Protein 5MZA (pdb70)

Radius of gyration: 30.44 Å; Cα contacts (8 Å, |Δi|>4): 1233; chains: 2; bounding box: 63×71×104 Å

CATH classification: 2.60.40.10 (+1 more: 2.60.40.10)

GO terms:
  GO:0050839 cell adhesion molecule binding (F, TAS)
  GO:0020002 host cell pl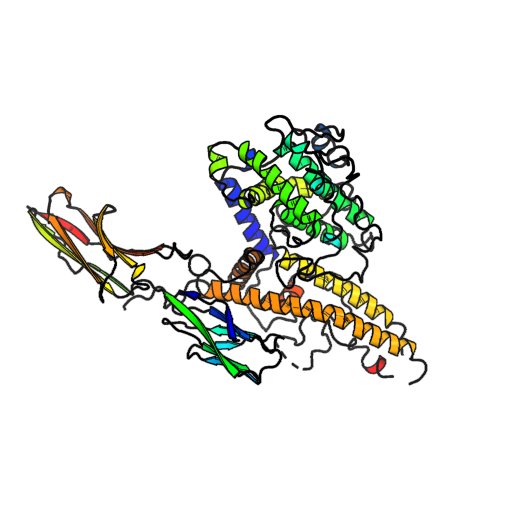asma membrane (C, TAS)
  GO:0020030 infected host cell surface knob (C, TAS)
  GO:0020013 symbiont-mediated perturbation of host erythrocyte aggregation (P, TAS)
  GO:0020033 antigenic variation (P, TAS)
  GO:0020035 adhesion of symbiont to microvasculature (P, TAS)
  GO:0098609 cell-cell adhesion (P, TAS)
  GO:0046789 host cell surface receptor binding (F, TAS)

Foldseek 3Di:
DFLAADDDDFDADALLNLLVVLLVVLVVVLVVLVCLVLLQAAQLLADFPLQDHSVCCPVPVLPDFQSLAQFDVVLVGLQPPFCPVLCQQPLQDAWDDDPLFFPDPLFTHRSLLVRASLSRLLRCPPDPRNSLVVTDQPHSSSSVLSSLLRSLLCSLVVLCVRHDDNVPLVRSLLSSLLNLLQSLCLLLVLHGRCNDPSSVSSQVSSLVSVVRSLVSGDPSSSVVFDDSSRNVVSSSSCSSHSVSSQVSSQRPPPRGHADPPPRHDSSNSRQSLLSSLQVLLQSVLSVLLVLVVQCVLLVDVPPLVSNLVSLQVSQVSLVVSVVSLVSSFVVLLVLLVQLLVCFQQAHPPRDDGDDDPSCVVVSVSSNVSQVSRPRHGGHPCVPPDDDVHLSNTSQSSNSRDHDNVSHDQQRRCDQHSHPVGDQNHNSDSGHNVCPVSNVD/DKDKPPQEDEEAAQAKDKMKIFDPDQAFPDWDKDDPFDWDWDDDPGNRMTIIMGGRRHAWDWIKIWTQGPVGIDIGTHTYHYWDAFPDWAWPDDDQEDEQFDWDKIKIWTADTPPQVQKKKFKDFAPHTQDIGRQDDGGGIDMDIDRHHPVLAQIKIKMKMWRPPPVVPDHTDMDIYDIRTHHYDD

Organism: Plasmodium falciparum (isolate 3D7) (NCBI:txid36329)

Nearest PDB structures (foldseek):
  5mza-assembly1_A  TM=1.002E+00  e=7.048E-72  Plasmodium falciparum 3D7
  8c44-assembly1_A  TM=9.443E-01  e=2.485E-22  Plasmodium falciparum HB3
  8c3y-assembly1_A  TM=8.587E-01  e=2.917E-20  Plasmodium falciparum HB3
  2xu0-assembly1_A  TM=6.303E-01  e=2.034E-14  Plasmodium falciparum Palo Alto/Uganda
  7y0j-assembly1_M  TM=7.894E-01  e=5.075E-09  Plasmodium falciparum

Solvent-accessible surface area: 28942 Å² total; per-residue (Å²): 166,22,34,6,10,140,124,80,84,98,188,74,6,45,2,65,95,0,0,71,58,44,13,125,113,24,80,90,67,0,78,141,48,43,0,87,106,31,0,108,2,51,3,17,96,5,81,21,99,45,57,11,157,26,76,24,14,148,96,91,43,70,115,2,34,52,98,5,1,1,1,87,79,78,3,103,45,1,19,55,54,37,7,118,137,104,52,5,9,75,18,24,22,78,8,77,32,45,157,126,7,6,58,3,70,62,6,29,0,0,8,4,0,41,38,2,0,3,5,3,2,28,54,1,38,29,69,78,40,67,16,0,17,114,23,60,132,41,75,4,16,32,0,0,0,0,0,0,3,1,0,0,13,37,0,0,38,25,0,31,153,36,11,115,69,157,138,44,115,118,0,17,10,39,7,0,32,9,0,0,0,0,1,0,10,1,0,26,26,56,18,10,22,53,93,48,43,21,8,77,106,0,42,83,16,2,27,52,0,0,73,80,4,43,63,73,12,66,196,99,13,80,62,92,9,123,38,124,123,12,81,57,1,2,102,3,0,4,16,2,0,7,48,39,0,6,125,1,0,32,3,66,29,141,70,92,10,83,19,92,17,118,154,8,0,10,20,4,27,11,18,6,23,1,5,8,11,13,5,0,0,5,22,0,0,29,3,0,21,102,1,30,88,100,1,150,82,8,139,172,139,59,160,20,57,67,2,102,121,9,10,83,63,0,29,135,57,0,90,94,4,15,142,19,8,40,24,13,23,72,37,5,43,17,1,8,2,30,0,58,0,9,0,48,0,5,0,80,14,37,10,82,28,99,32,59,123,58,0,101,62,4,8,54,2,0,14,17,0,27,36,77,1,31,16,164,129,26,37,15,120,28,0,74,96,115,114,137,55,2,0,44,49,1,9,0,2,0,46,52,47,16,70,24,66,44,10,64,108,0,48,6,2,20,96,70,112,60,84,193,24,29,76,51,8,0,0,39,59,40,0,63,71,20,45,122,18,11,159,55,102,20,63,27,58,13,73,134,9,23,0,0,19,13,0,4,0,12,0,20,0,29,8,90,18,115,136,22,169,84,17,4,3,117,22,142,20,72,97,155,79,36,147,28,100,29,94,52,91,60,0,11,13,0,36,80,0,50,127,84,19,79,1,58,0,74,2,58,6,120,132,22,144,23,86,13,91,0,108,2,43,6,1,43,4,7,42,51,24,69,18,45,127,58,92,48,138,10,50,57,49,92,102,4,39,6,121,0,60,0,34,9,2,23,27,63,102,53,0,36,3,2,2,9,66,32,138,122,83,55,75,110,71,86,5,121,43,119,57,1,94,2,60,22,90,14,106,1,120,188,115,11,91,24,25,68,2,9,0,55,0,32,0,43,7,139,110,94,47,10,82,47,13,112,50,94,9,71,95,23,90,0,43,17,106,106

InterPro domains:
  IPR001138 Zn(2)Cys(6) fungal-type DNA-binding domain [cd00067] (1545-1570)
  IPR004258 Duffy-binding-like domain [PF03011] (574-716)
  IPR004258 Duffy-binding-like domain [PF03011] (2402-2547)
  IPR008602 Duffy-antigen binding domain [PF05424] (121-304)
  IPR008602 Duffy-antigen binding domain [PF05424] (833-1001)
  IPR008602 Duffy-antigen binding domain [PF05424] (1354-1523)
  IPR008602 Duffy-antigen binding domain [PF05424] (1930-2125)
  IPR029210 Plasmodium falciparum erythrocyte membrane protein-1, N-terminal segment [PF15447] (20-55)
  IPR029211 Plasmodium falciparum erythrocyte membrane protein 1, acidic terminal segment [PF15445] (2700-3119)
  IPR041480 Cysteine-rich interdomain region 1 gamma [PF18562] (2337-2385)
  IPR042202 Duffy-antigen binding superfamily [G3DSA:1.20.1310.20] (92-278)
  IPR042202 Duffy-antigen binding superfamily [G3DSA:1.20.1310.20] (797-988)
  IPR042202 Duffy-antigen binding s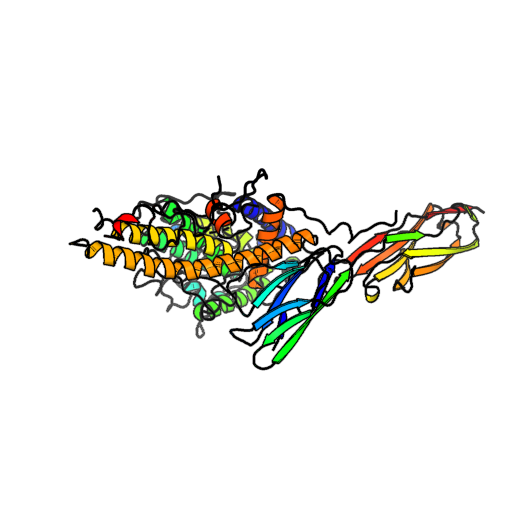uperfamily [G3DSA:1.20.1310.20] (1312-1511)
  IPR042202 Duffy-antigen binding superfamily [G3DSA:1.20.1310.20] (1874-2112)
  IPR044932 Plasmodium falciparum erythrocyte membrane protein 1, acidic terminal segment superfamily [G3DSA:1.10.1900.40] (2839-2894)
  IPR044932 Plasmodium falciparum erythrocyte membrane protein 1, acidic terminal segment superfamily [G3DSA:1.10.1900.40] (2946-3018)
  IPR049158 PfEMP1, CIDRalpha1 domain [PF21807] (506-562)
  IPR054595 Duffy-binding-like domain, C-terminal subdomain [PF22672] (308-463)
  IPR054595 Duffy-binding-like domain, C-terminal subdomain [PF22672] (2145-2290)

Sequence (626 aa):
SNPCAKPHGKKLATVKQIAQYYKRKAYIQLNERGSRSALKGDASQGQYDRGGKADDFKTKLCEINEKHSNARSNSLNPCNGKDNNKVRFNVGTPWQSGEKIATATDVYLPPRRQHFCTSNLEYLINGGHQAILNVKNGKINHSFLGDVLLAAKYQAQHTMKDYKSKNDKEGICRAIRYSFADIGDIIKGTDLWDKDGGEIKTQNHLVTIFDKIKAQLPKDIKGKYTGTKHLELRKDWWEANRDQVWKAMQCGNDNPCSGESDHTPLHDYIPQRLRWMTEWAEWYCKEQSRLYDKLKVCEESGECATCKEACEEYNKEIKKWEQQWDAISYKYLMLYAKARITAINGGPGYYNTEVQEEDKPVVDFLYNLYLQNGGKKGPPPDTHRVKATPYSTAAGYIHQEAHIGDCQKQTQFCKNKNGEADPTYAFRDKPHDHDTACKCQTSVSPSKVILPRGGSVLVTCSTSCDQPKLLGIETPLPKKELLLPGNNRKVYELSNVQEDSQPMCYSNCPDGQSTAKTFLTVYWTPERVELAPLPSWQPVGKNLTLRCQVEGGAPRANLTVVLLRGEKELKREPAVGEPAEVTTTVLVRRDHHGANFSCRTELDLRPQGLELFENTSAPYQLQTFG

B-factor: mean 47.66, std 21.26, range [14.19, 157.81]

Structure (mmCIF, N/CA/C/O backbone):
data_5MZA
#
_entry.id   5MZA
#
_cell.length_a   68.639
_cell.length_b   109.830
_cell.length_c   112.830
_cell.angle_alpha   90.00
_cell.angle_beta   90.00
_cell.angle_gamma   90.00
#
_symmetry.space_group_name_H-M   'P 21 21 21'
#
loop_
_entity.id
_entity.type
_entity.pdbx_description
1 polymer 'Erythrocyte membrane protein 1 (PfEMP1)'
2 polymer 'Intercellular adhesion molecule 1'
3 branched 2-acetamido-2-deoxy-beta-D-glucopyranose-(1-4)-2-acetamido-2-deoxy-beta-D-glucopyranose
4 non-polymer TRIPHOSPHATE
5 non-polymer 2-acetamido-2-deoxy-beta-D-glucopyranose
6 non-polymer 'INOSITOL HEXAKISPHOSPHATE'
7 water water
#
loop_
_atom_site.group_PDB
_atom_site.id
_atom_site.type_symbol
_atom_site.label_atom_id
_atom_site.label_alt_id
_atom_site.label_comp_id
_atom_site.label_asym_id
_atom_site.label_entity_id
_atom_site.label_seq_id
_atom_site.pdbx_PDB_ins_code
_atom_site.Cartn_x
_atom_site.Cartn_y
_atom_site.Cartn_z
_atom_site.occupancy
_atom_site.B_iso_or_equiv
_atom_site.auth_seq_id
_atom_site.auth_comp_id
_atom_site.auth_asym_id
_atom_site.auth_atom_id
_atom_site.pdbx_PDB_model_num
ATOM 1 N N . SER A 1 1 ? 14.374 -18.842 54.910 1.00 61.75 727 SER A N 1
ATOM 2 C CA . SER A 1 1 ? 14.083 -19.274 53.544 1.00 60.60 727 SER A CA 1
ATOM 3 C C . SER A 1 1 ? 12.706 -19.949 53.422 1.00 62.82 727 SER A C 1
ATOM 4 O O . SER A 1 1 ? 12.115 -20.325 54.441 1.00 62.97 727 SER A O 1
ATOM 7 N N . ASN A 1 2 ? 12.197 -20.094 52.171 1.00 57.03 728 ASN A N 1
ATOM 8 C CA . ASN A 1 2 ? 10.897 -20.708 51.873 1.00 55.16 728 ASN A CA 1
ATOM 9 C C . ASN A 1 2 ? 10.889 -22.215 52.185 1.00 58.01 728 ASN A C 1
ATOM 10 O O . ASN A 1 2 ? 11.641 -22.975 51.564 1.00 58.49 728 ASN A O 1
ATOM 15 N N . PRO A 1 3 ? 10.023 -22.670 53.123 1.00 52.86 729 PRO A N 1
ATOM 16 C CA . PRO A 1 3 ? 9.998 -24.104 53.461 1.00 53.32 729 PRO A CA 1
ATOM 17 C C . PRO A 1 3 ? 9.221 -24.996 52.492 1.00 55.93 729 PRO A C 1
ATOM 18 O O . PRO A 1 3 ? 9.067 -26.182 52.776 1.00 56.81 729 PRO A O 1
ATOM 22 N N . CYS A 1 4 ? 8.715 -24.432 51.375 1.00 50.23 730 CYS A N 1
ATOM 23 C CA . CYS A 1 4 ? 7.913 -25.148 50.378 1.00 49.03 730 CYS A CA 1
ATOM 24 C C . CYS A 1 4 ? 8.434 -24.998 48.954 1.00 54.41 730 CYS A C 1
ATOM 25 O O . CYS A 1 4 ? 7.750 -25.366 47.993 1.00 53.51 730 CYS A O 1
ATOM 28 N N . ALA A 1 5 ? 9.655 -24.475 48.828 1.00 52.71 731 ALA A N 1
ATOM 29 C CA . ALA A 1 5 ? 10.336 -24.278 47.560 1.00 52.93 731 ALA A CA 1
ATOM 30 C C . ALA A 1 5 ? 11.594 -25.134 47.537 1.00 60.44 731 ALA A C 1
ATOM 31 O O . ALA A 1 5 ? 12.298 -25.228 48.549 1.00 61.18 731 ALA A O 1
ATOM 33 N N . LYS A 1 6 ? 11.872 -25.756 46.377 1.00 58.73 732 LYS A N 1
ATOM 34 C CA . LYS A 1 6 ? 13.056 -26.587 46.153 1.00 60.73 732 LYS A CA 1
ATOM 35 C C . LYS A 1 6 ? 14.316 -25.703 46.200 1.00 66.90 732 LYS A C 1
ATOM 36 O O . LYS A 1 6 ? 14.213 -24.524 45.844 1.00 64.78 732 LYS A O 1
ATOM 42 N N . PRO A 1 7 ? 15.491 -26.217 46.665 1.00 67.58 733 PRO A N 1
ATOM 43 C CA . PRO A 1 7 ? 16.698 -25.365 46.728 1.00 68.69 733 PRO A CA 1
ATOM 44 C C . PRO A 1 7 ? 16.927 -24.547 45.459 1.00 73.86 733 PRO A C 1
ATOM 45 O O . PRO A 1 7 ? 16.923 -25.099 44.356 1.00 73.70 733 PRO A O 1
ATOM 49 N N . HIS A 1 8 ? 17.028 -23.217 45.618 1.00 70.84 734 HIS A N 1
ATOM 50 C CA . HIS A 1 8 ? 17.204 -22.290 44.502 1.00 70.46 734 HIS A CA 1
ATOM 51 C C . HIS A 1 8 ? 18.136 -21.125 44.848 1.00 75.52 734 HIS A C 1
ATOM 52 O O . HIS A 1 8 ? 18.183 -20.679 45.999 1.00 75.34 734 HIS A O 1
ATOM 59 N N . GLY A 1 9 ? 18.836 -20.635 43.829 1.00 72.57 735 GLY A N 1
ATOM 60 C CA . GLY A 1 9 ? 19.734 -19.491 43.923 1.00 72.74 735 GLY A CA 1
ATOM 61 C C . GLY A 1 9 ? 19.313 -18.363 43.001 1.00 74.94 735 GLY A C 1
ATOM 62 O O . GLY A 1 9 ? 20.122 -17.495 42.660 1.00 75.13 735 GLY A O 1
ATOM 63 N N . LYS A 1 10 ? 18.032 -18.380 42.593 1.00 69.33 736 LYS A N 1
ATOM 64 C CA . LYS A 1 10 ? 17.428 -17.394 41.700 1.00 67.46 736 LYS A CA 1
ATOM 65 C C . LYS A 1 10 ? 17.149 -16.085 42.432 1.00 68.83 736 LYS A C 1
ATOM 66 O O . LYS A 1 10 ? 16.833 -16.094 43.627 1.00 68.25 736 LYS A O 1
ATOM 72 N N . LYS A 1 11 ? 17.267 -14.959 41.706 1.00 63.27 737 LYS A N 1
ATOM 73 C CA . LYS A 1 11 ? 16.994 -13.629 42.239 1.00 61.41 737 LYS A CA 1
ATOM 74 C C . LYS A 1 11 ? 15.473 -13.489 42.332 1.00 60.94 737 LYS A C 1
ATOM 75 O O . LYS A 1 11 ? 14.783 -13.480 41.305 1.00 60.04 737 LYS A O 1
ATOM 81 N N . LEU A 1 12 ? 14.957 -13.480 43.577 1.00 53.90 738 LEU A N 1
ATOM 82 C CA . LEU A 1 12 ? 13.531 -13.425 43.891 1.00 50.69 738 LEU A CA 1
ATOM 83 C C . LEU A 1 12 ? 12.867 -12.117 43.474 1.00 49.80 738 LEU A C 1
ATOM 84 O O . LEU A 1 12 ? 13.452 -11.041 43.614 1.00 49.55 738 LEU A O 1
ATOM 89 N N . ALA A 1 13 ? 11.640 -12.235 42.942 1.00 42.43 739 ALA A N 1
ATOM 90 C CA . ALA A 1 13 ? 10.765 -11.138 42.541 1.00 39.78 739 ALA A CA 1
ATOM 91 C C . ALA A 1 13 ? 9.449 -11.379 43.283 1.00 40.38 739 ALA A C 1
ATOM 92 O O . ALA A 1 13 ? 8.812 -12.415 43.077 1.00 39.78 739 ALA A O 1
ATOM 94 N N . THR A 1 14 ? 9.090 -10.469 44.208 1.00 34.26 740 THR A N 1
ATOM 95 C CA . THR A 1 14 ? 7.883 -10.600 45.030 1.00 32.15 740 THR A CA 1
ATOM 96 C C . THR A 1 14 ? 6.618 -10.189 44.250 1.00 32.24 740 THR A C 1
ATOM 97 O O . THR A 1 14 ? 6.724 -9.539 43.212 1.00 31.31 740 THR A O 1
ATOM 101 N N . VAL A 1 15 ? 5.428 -10.604 44.736 1.00 26.68 741 VAL A N 1
ATOM 102 C CA . VAL A 1 15 ? 4.120 -10.300 44.129 1.00 24.56 741 VAL A CA 1
ATOM 103 C C . VAL A 1 15 ? 3.894 -8.783 44.072 1.00 26.64 741 VAL A C 1
ATOM 104 O O . VAL A 1 15 ? 3.394 -8.280 43.070 1.00 25.56 741 VAL A O 1
ATOM 108 N N . LYS A 1 16 ? 4.353 -8.061 45.108 1.00 23.39 742 LYS A N 1
ATOM 109 C CA . LYS A 1 16 ? 4.285 -6.602 45.202 1.00 23.27 742 LYS A CA 1
ATOM 110 C C . LYS A 1 16 ? 5.099 -5.934 44.080 1.00 28.20 742 LYS A C 1
ATOM 111 O O . LYS A 1 16 ? 4.677 -4.902 43.547 1.00 27.81 742 LYS A O 1
ATOM 117 N N . GLN A 1 17 ? 6.242 -6.553 43.698 1.00 25.11 743 GLN A N 1
ATOM 118 C CA . GLN A 1 17 ? 7.111 -6.095 42.611 1.00 24.94 743 GLN A CA 1
ATOM 119 C C . GLN A 1 17 ? 6.403 -6.246 41.269 1.00 29.05 743 GLN A C 1
ATOM 120 O O . GLN A 1 17 ? 6.596 -5.419 40.378 1.00 29.64 743 GLN A O 1
ATOM 126 N N . ILE A 1 18 ? 5.561 -7.286 41.134 1.00 24.76 744 ILE A N 1
ATOM 127 C CA . ILE A 1 18 ? 4.766 -7.531 39.925 1.00 23.58 744 ILE A CA 1
ATOM 128 C C . ILE A 1 18 ? 3.583 -6.549 39.927 1.00 27.00 744 ILE A C 1
ATOM 129 O O . ILE A 1 18 ? 3.278 -5.966 38.888 1.00 27.04 744 ILE A O 1
ATOM 134 N N . ALA A 1 19 ? 2.971 -6.314 41.110 1.00 22.75 745 ALA A N 1
ATOM 135 C CA . ALA A 1 19 ? 1.867 -5.364 41.291 1.00 22.02 745 ALA A CA 1
ATOM 136 C C . ALA A 1 19 ? 2.312 -3.939 40.919 1.00 27.77 745 ALA A C 1
ATOM 137 O O . ALA A 1 19 ? 1.512 -3.175 40.376 1.00 27.99 745 ALA A O 1
ATOM 139 N N . GLN A 1 20 ? 3.598 -3.601 41.177 1.00 24.81 746 GLN A N 1
ATOM 140 C CA . GLN A 1 20 ? 4.179 -2.313 40.809 1.00 24.81 746 GLN A CA 1
ATOM 141 C C . GLN A 1 20 ? 4.365 -2.252 39.285 1.00 29.77 746 GLN A C 1
ATOM 142 O O . GLN A 1 20 ? 4.111 -1.209 38.681 1.00 29.93 746 GLN A O 1
ATOM 148 N N . TYR A 1 21 ? 4.766 -3.379 38.666 1.00 26.57 747 TYR A N 1
ATOM 149 C CA . TYR A 1 21 ? 4.903 -3.495 37.211 1.00 26.70 747 TYR A CA 1
ATOM 150 C C . TYR A 1 21 ? 3.520 -3.216 36.579 1.00 29.24 747 TYR A C 1
ATOM 151 O O . TYR A 1 21 ? 3.428 -2.426 35.635 1.00 29.00 747 TYR A O 1
ATOM 160 N N . TYR A 1 22 ? 2.447 -3.786 37.174 1.00 23.93 748 TYR A N 1
ATOM 161 C CA . TYR A 1 22 ? 1.077 -3.551 36.725 1.00 22.49 748 TYR A CA 1
ATOM 162 C C . TYR A 1 22 ? 0.588 -2.136 37.063 1.00 26.27 748 TYR A C 1
ATOM 163 O O . TYR A 1 22 ? -0.230 -1.601 36.317 1.00 25.98 748 TYR A O 1
ATOM 172 N N . LYS A 1 23 ? 1.121 -1.514 38.143 1.00 22.73 749 LYS A N 1
ATOM 173 C CA . LYS A 1 23 ? 0.789 -0.137 38.536 1.00 22.81 749 LYS A CA 1
ATOM 174 C C . LYS A 1 23 ? 1.336 0.834 37.492 1.00 29.09 749 LYS A C 1
ATOM 175 O O . LYS A 1 23 ? 0.642 1.774 37.107 1.00 28.63 749 LYS A O 1
ATOM 181 N N . ARG A 1 24 ? 2.576 0.586 37.034 1.00 28.04 750 ARG A N 1
ATOM 182 C CA . ARG A 1 24 ? 3.266 1.365 36.014 1.00 29.67 750 ARG A CA 1
ATOM 183 C C . ARG A 1 24 ? 2.517 1.249 34.684 1.00 35.63 750 ARG A C 1
ATOM 184 O O . ARG A 1 24 ? 2.240 2.268 34.060 1.00 36.45 750 ARG A O 1
ATOM 192 N N . LYS A 1 25 ? 2.117 0.021 34.298 1.00 32.42 751 LYS A N 1
ATOM 193 C CA . LYS A 1 25 ? 1.368 -0.236 33.066 1.00 32.25 751 LYS A CA 1
ATOM 194 C C . LYS A 1 25 ? -0.022 0.413 33.063 1.00 36.38 751 LYS A C 1
ATOM 195 O O . LYS A 1 25 ? -0.503 0.800 31.994 1.00 37.02 751 LYS A O 1
ATOM 201 N N . ALA A 1 26 ? -0.653 0.544 34.252 1.00 31.83 752 ALA A N 1
ATOM 202 C CA . ALA A 1 26 ? -1.977 1.149 34.413 1.00 31.14 752 ALA A CA 1
ATOM 203 C C . ALA A 1 26 ? -1.955 2.656 34.175 1.00 36.63 752 ALA A C 1
ATOM 204 O O . ALA A 1 26 ? -2.848 3.157 33.488 1.00 35.95 752 ALA A O 1
ATOM 206 N N . TYR A 1 27 ? -0.943 3.380 34.717 1.00 35.24 753 TYR A N 1
ATOM 207 C CA . TYR A 1 27 ? -0.870 4.829 34.514 1.00 36.59 753 TYR A CA 1
ATOM 208 C C . TYR A 1 27 ? -0.307 5.186 33.137 1.00 40.96 753 TYR A C 1
ATOM 209 O O . TYR A 1 27 ? -0.639 6.253 32.627 1.00 41.42 753 TYR A O 1
ATOM 218 N N . ILE A 1 28 ? 0.499 4.290 32.517 1.00 37.08 754 ILE A N 1
ATOM 219 C CA . ILE A 1 28 ? 1.024 4.489 31.159 1.00 37.23 754 ILE A CA 1
ATOM 220 C C . ILE A 1 28 ? -0.165 4.481 30.184 1.00 40.90 754 ILE A C 1
ATOM 221 O O . ILE A 1 28 ? -0.267 5.373 29.346 1.00 41.24 754 ILE A O 1
ATOM 226 N N . GLN A 1 29 ? -1.088 3.513 30.359 1.00 36.99 755 GLN A N 1
ATOM 227 C CA . GLN A 1 29 ? -2.309 3.342 29.566 1.00 36.93 755 GLN A CA 1
ATOM 228 C C . GLN A 1 29 ? -3.251 4.558 29.663 1.00 41.34 755 GLN A C 1
ATOM 229 O O . GLN A 1 29 ? -3.688 5.066 28.629 1.00 41.85 755 GLN A O 1
ATOM 235 N N . LEU A 1 30 ? -3.551 5.016 30.896 1.00 37.43 756 LEU A N 1
ATOM 236 C CA . LEU A 1 30 ? -4.435 6.153 31.172 1.00 37.37 756 LEU A CA 1
ATOM 237 C C . LEU A 1 30 ? -3.903 7.470 30.591 1.00 42.69 756 LEU A C 1
ATOM 238 O O . LEU A 1 30 ? -4.679 8.260 30.044 1.00 42.77 756 LEU A O 1
ATOM 243 N N . ASN A 1 31 ? -2.586 7.697 30.705 1.00 40.03 757 ASN A N 1
ATOM 244 C CA . ASN A 1 31 ? -1.936 8.900 30.187 1.00 40.92 757 ASN A CA 1
ATOM 245 C C . ASN A 1 31 ? -1.858 8.888 28.661 1.00 45.28 757 ASN A C 1
ATOM 246 O O . ASN A 1 31 ? -2.010 9.938 28.034 1.00 45.73 757 ASN A O 1
ATOM 251 N N . GLU A 1 32 ? -1.657 7.701 28.065 1.00 41.79 758 GLU A N 1
ATOM 252 C CA . GLU A 1 32 ? -1.593 7.545 26.616 1.00 42.39 758 GLU A CA 1
ATOM 253 C C . GLU A 1 32 ? -2.952 7.708 25.948 1.00 45.87 758 GLU A C 1
ATOM 254 O O . GLU A 1 32 ? -3.016 8.157 24.803 1.00 47.40 758 GLU A O 1
ATOM 260 N N . ARG A 1 33 ? -4.032 7.371 26.664 1.00 40.07 759 ARG A N 1
ATOM 261 C CA . ARG A 1 33 ? -5.394 7.530 26.165 1.00 39.45 759 ARG A CA 1
ATOM 262 C C . ARG A 1 33 ? -5.905 8.955 26.411 1.00 43.90 759 ARG A C 1
ATOM 263 O O . ARG A 1 33 ? -6.869 9.371 25.767 1.00 44.80 759 ARG A O 1
ATOM 271 N N . GLY A 1 34 ? -5.236 9.685 27.316 1.00 39.37 760 GLY A N 1
ATOM 272 C CA . GLY A 1 34 ? -5.542 11.066 27.687 1.00 39.10 760 GLY A CA 1
ATOM 273 C C . GLY A 1 34 ? -6.929 11.269 28.260 1.00 40.92 760 GLY A C 1
ATOM 274 O O . GLY A 1 34 ? -7.520 12.345 28.104 1.00 41.28 760 GLY A O 1
ATOM 275 N N . SER A 1 35 ? -7.448 10.231 28.942 1.00 34.66 761 SER A N 1
ATOM 276 C CA . SER A 1 35 ? -8.790 10.219 29.521 1.00 33.26 761 SER A CA 1
ATOM 277 C C . SER A 1 35 ? -8.864 10.599 31.019 1.00 34.08 761 SER A C 1
ATOM 278 O O . SER A 1 35 ? -9.974 10.772 31.522 1.00 33.00 761 SER A O 1
ATOM 281 N N . ARG A 1 36 ? -7.707 10.765 31.709 1.00 29.29 762 ARG A N 1
ATOM 282 C CA . ARG A 1 36 ? -7.637 11.104 33.140 1.00 28.71 762 ARG A CA 1
ATOM 283 C C . ARG A 1 36 ? -8.513 12.301 33.544 1.00 34.18 762 ARG A C 1
ATOM 284 O O . ARG A 1 36 ? -9.315 12.161 34.462 1.00 33.40 762 ARG A O 1
ATOM 292 N N . SER A 1 37 ? -8.378 13.457 32.860 1.00 32.40 763 SER A N 1
ATOM 293 C CA . SER A 1 37 ? -9.159 14.661 33.160 1.00 33.17 763 SER A CA 1
ATOM 294 C C . SER A 1 37 ? -10.669 14.433 33.028 1.00 37.60 763 SER A C 1
ATOM 295 O O . SER A 1 37 ? -11.447 14.972 33.818 1.00 38.55 763 SER A O 1
ATOM 298 N N . ALA A 1 38 ? -11.068 13.611 32.047 1.00 33.14 764 ALA A N 1
ATOM 299 C CA . ALA A 1 38 ? -12.454 13.264 31.759 1.00 32.32 764 ALA A CA 1
ATOM 300 C C . ALA A 1 38 ? -13.001 12.170 32.679 1.00 34.58 764 ALA A C 1
ATOM 301 O O . ALA A 1 38 ? -14.209 12.128 32.901 1.00 34.63 764 ALA A O 1
ATOM 303 N N . LEU A 1 39 ? -12.130 11.281 33.198 1.00 29.71 765 LEU A N 1
ATOM 304 C CA . LEU A 1 39 ? -12.537 10.161 34.060 1.00 27.94 765 LEU A CA 1
ATOM 305 C C . LEU A 1 39 ? -12.434 10.453 35.554 1.00 30.71 765 LEU A C 1
ATOM 306 O O . LEU A 1 39 ? -13.218 9.895 36.327 1.00 29.59 765 LEU A O 1
ATOM 311 N N . LYS A 1 40 ? -11.489 11.329 35.962 1.00 26.89 766 LYS A N 1
ATOM 312 C CA . LYS A 1 40 ? -11.326 11.725 37.355 1.00 26.22 766 LYS A CA 1
ATOM 313 C C . LYS A 1 40 ? -12.508 12.609 37.746 1.00 31.69 766 LYS A C 1
ATOM 314 O O . LYS A 1 40 ? -12.683 13.704 37.204 1.00 32.31 766 LYS A O 1
ATOM 320 N N . GLY A 1 41 ? -13.323 12.093 38.655 1.00 28.22 767 GLY A N 1
ATOM 321 C CA . GLY A 1 41 ? -14.488 12.800 39.159 1.00 28.78 767 GLY A CA 1
ATOM 322 C C . GLY A 1 41 ? -14.168 13.663 40.359 1.00 33.60 767 GLY A C 1
ATOM 323 O O . GLY A 1 41 ? -13.120 13.512 40.996 1.00 32.65 767 GLY A O 1
ATOM 324 N N . ASP A 1 42 ? -15.083 14.582 40.662 1.00 31.54 768 ASP A N 1
ATOM 325 C CA . ASP A 1 42 ? -15.026 15.488 41.798 1.00 32.01 768 ASP A CA 1
ATOM 326 C C . ASP A 1 42 ? -16.421 15.419 42.397 1.00 37.06 768 ASP A C 1
ATOM 327 O O . ASP A 1 42 ? -17.344 16.072 41.905 1.00 38.08 768 ASP A O 1
ATOM 332 N N . ALA A 1 43 ? -16.580 14.587 43.435 1.00 32.53 769 ALA A N 1
ATOM 333 C CA . ALA A 1 43 ? -17.858 14.357 44.107 1.00 32.29 769 ALA A CA 1
ATOM 334 C C . ALA A 1 43 ? -18.541 15.627 44.650 1.00 36.98 769 ALA A C 1
ATOM 335 O O . ALA A 1 43 ? -19.764 15.636 44.780 1.00 38.00 769 ALA A O 1
ATOM 337 N N . SER A 1 44 ? -17.781 16.714 44.892 1.00 32.88 770 SER A N 1
ATOM 338 C CA . SER A 1 44 ? -18.361 17.990 45.333 1.00 33.65 770 SER A CA 1
ATOM 339 C C . SER A 1 44 ? -19.174 18.652 44.201 1.00 38.64 770 SER A C 1
ATOM 340 O O . SER A 1 44 ? -19.996 19.527 44.472 1.00 39.33 770 SER A O 1
ATOM 343 N N . GLN A 1 45 ? -18.939 18.218 42.940 1.00 34.84 771 GLN A N 1
ATOM 344 C CA . GLN A 1 45 ? -19.608 18.701 41.728 1.00 35.03 771 GLN A CA 1
ATOM 345 C C . GLN A 1 45 ? -20.787 17.801 41.310 1.00 38.23 771 GLN A C 1
ATOM 346 O O . GLN A 1 45 ? -21.350 17.992 40.234 1.00 38.34 771 GLN A O 1
ATOM 352 N N . GLY A 1 46 ? -21.157 16.849 42.166 1.00 34.00 772 GLY A N 1
ATOM 353 C CA . GLY A 1 46 ? -22.267 15.933 41.915 1.00 33.14 772 GLY A CA 1
ATOM 354 C C . GLY A 1 46 ? -23.593 16.388 42.494 1.00 37.12 772 GLY A C 1
ATOM 355 O O . GLY A 1 46 ? -23.672 17.448 43.122 1.00 37.36 772 GLY A O 1
ATOM 356 N N . GLN A 1 47 ? -24.652 15.590 42.261 1.00 33.45 773 GLN A N 1
ATOM 357 C CA . GLN A 1 47 ? -26.025 15.805 42.749 1.00 33.96 773 GLN A CA 1
ATOM 358 C C . GLN A 1 47 ? -26.406 14.598 43.611 1.00 36.80 773 GLN A C 1
ATOM 359 O O . GLN A 1 47 ? -26.135 13.470 43.201 1.00 35.63 773 GLN A O 1
ATOM 365 N N . TYR A 1 48 ? -26.994 14.815 44.806 1.00 33.57 774 TYR A N 1
ATOM 366 C CA . TYR A 1 48 ? -27.324 13.705 45.707 1.00 32.57 774 TYR A CA 1
ATOM 367 C C . TYR A 1 48 ? -28.765 13.767 46.218 1.00 39.21 774 TYR A C 1
ATOM 368 O O . TYR A 1 48 ? -29.084 14.527 47.136 1.00 40.31 774 TYR A O 1
ATOM 377 N N . ASP A 1 49 ? -29.630 12.941 45.596 1.00 36.84 775 ASP A N 1
ATOM 378 C CA . ASP A 1 49 ? -31.070 12.808 45.849 1.00 38.12 775 ASP A CA 1
ATOM 379 C C . ASP A 1 49 ? -31.438 12.414 47.291 1.00 43.35 775 ASP A C 1
ATOM 380 O O . ASP A 1 49 ? -32.592 12.611 47.688 1.00 44.59 775 ASP A O 1
ATOM 385 N N . ARG A 1 50 ? -30.478 11.883 48.081 1.00 39.22 776 ARG A N 1
ATOM 386 C CA . ARG A 1 50 ? -30.769 11.476 49.459 1.00 39.40 776 ARG A CA 1
ATOM 387 C C . ARG A 1 50 ? -30.713 12.646 50.470 1.00 45.17 776 ARG A C 1
ATOM 388 O O . ARG A 1 50 ? -31.107 12.463 51.627 1.00 45.29 776 ARG A O 1
ATOM 396 N N . GLY A 1 51 ? -30.303 13.835 50.015 1.00 42.65 777 GLY A N 1
ATOM 397 C CA . GLY A 1 51 ? -30.310 15.040 50.843 1.00 43.84 777 GLY A CA 1
ATOM 398 C C . GLY A 1 51 ? -28.987 15.675 51.224 1.00 47.25 777 GLY A C 1
ATOM 399 O O . GLY A 1 51 ? -28.956 16.860 51.575 1.00 47.74 777 GLY A O 1
ATOM 400 N N . GLY A 1 52 ? -27.915 14.886 51.191 1.00 42.37 778 GLY A N 1
ATOM 401 C CA . GLY A 1 52 ? -26.573 15.334 51.541 1.00 41.91 778 GLY A CA 1
ATOM 402 C C . GLY A 1 52 ? -26.055 16.447 50.654 1.00 46.70 778 GLY A C 1
ATOM 403 O O . GLY A 1 52 ? -26.285 16.431 49.438 1.00 45.86 778 GLY A O 1
ATOM 404 N N . LYS A 1 53 ? -25.375 17.437 51.273 1.00 44.15 779 LYS A N 1
ATOM 405 C CA . LYS A 1 53 ? -24.793 18.582 50.572 1.00 44.50 779 LYS A CA 1
ATOM 406 C C . LYS A 1 53 ? -23.558 18.134 49.814 1.00 47.41 779 LYS A C 1
ATOM 407 O O . LYS A 1 53 ? -22.657 17.541 50.409 1.00 46.21 779 LYS A O 1
ATOM 413 N N . ALA A 1 54 ? -23.541 18.381 48.492 1.00 44.07 780 ALA A N 1
ATOM 414 C CA . ALA A 1 54 ? -22.455 18.000 47.582 1.00 42.75 780 ALA A CA 1
ATOM 415 C C . ALA A 1 54 ? -21.079 18.470 48.057 1.00 46.24 780 ALA A C 1
ATOM 416 O O . ALA A 1 54 ? -20.148 17.666 48.090 1.00 44.91 780 ALA A O 1
ATOM 418 N N . ASP A 1 55 ? -20.979 19.749 48.484 1.00 43.53 781 ASP A N 1
ATOM 419 C CA . ASP A 1 55 ? -19.763 20.410 48.969 1.00 43.50 781 ASP A CA 1
ATOM 420 C C . ASP A 1 55 ? -19.018 19.646 50.077 1.00 45.21 781 ASP A C 1
ATOM 421 O O . ASP A 1 55 ? -17.793 19.759 50.162 1.00 44.78 781 ASP A O 1
ATOM 426 N N . ASP A 1 56 ? -19.743 18.853 50.897 1.00 40.19 782 ASP A N 1
ATOM 427 C CA . ASP A 1 56 ? -19.176 18.062 51.995 1.00 38.87 782 ASP A CA 1
ATOM 428 C C . ASP A 1 56 ? -18.004 17.189 51.565 1.00 40.93 782 ASP A C 1
ATOM 429 O O . ASP A 1 56 ? -17.059 17.054 52.329 1.00 40.16 782 ASP A O 1
ATOM 434 N N . PHE A 1 57 ? -18.037 16.652 50.325 1.00 36.59 783 PHE A N 1
ATOM 435 C CA . PHE A 1 57 ? -16.970 15.831 49.738 1.00 34.85 783 PHE A CA 1
ATOM 436 C C . PHE A 1 57 ? -15.641 16.586 49.587 1.00 39.67 783 PHE A C 1
ATOM 437 O O . PHE A 1 57 ? -14.589 15.949 49.523 1.00 38.67 783 PHE A O 1
ATOM 445 N N . LYS A 1 58 ? -15.691 17.933 49.533 1.00 38.03 784 LYS A N 1
ATOM 446 C CA . LYS A 1 58 ? -14.520 18.803 49.419 1.00 38.78 784 LYS A CA 1
ATOM 447 C C . LYS A 1 58 ? -14.107 19.333 50.802 1.00 44.69 784 LYS A C 1
ATOM 448 O O . LYS A 1 58 ? -12.960 19.163 51.207 1.00 44.09 784 LYS A O 1
ATOM 454 N N . THR A 1 59 ? -15.055 19.965 51.512 1.00 43.56 785 THR A N 1
ATOM 455 C CA . THR A 1 59 ? -14.876 20.603 52.816 1.00 45.26 785 THR A CA 1
ATOM 456 C C . THR A 1 59 ? -14.627 19.602 53.955 1.00 49.85 785 THR A C 1
ATOM 457 O O . THR A 1 59 ? -13.673 19.789 54.714 1.00 50.68 785 THR A O 1
ATOM 461 N N . LYS A 1 60 ? -15.489 18.575 54.094 1.00 45.38 786 LYS A N 1
ATOM 462 C CA . LYS A 1 60 ? -15.417 17.585 55.177 1.00 44.48 786 LYS A CA 1
ATOM 463 C C . LYS A 1 60 ? -15.750 16.178 54.682 1.00 46.03 786 LYS A C 1
ATOM 464 O O . LYS A 1 60 ? -16.823 15.645 54.975 1.00 45.75 786 LYS A O 1
ATOM 470 N N . LEU A 1 61 ? -14.836 15.593 53.889 1.00 40.97 787 LEU A N 1
ATOM 471 C CA . LEU A 1 61 ? -14.991 14.264 53.285 1.00 39.34 787 LEU A CA 1
ATOM 472 C C . LEU A 1 61 ? -15.294 13.151 54.299 1.00 41.56 787 LEU A C 1
ATOM 473 O O . LEU A 1 61 ? -16.095 12.270 54.005 1.00 40.69 787 LEU A O 1
ATOM 478 N N . CYS A 1 62 ? -14.671 13.198 55.482 1.00 37.39 788 CYS A N 1
ATOM 479 C CA . CYS A 1 62 ? -14.852 12.163 56.497 1.00 36.46 788 CYS A CA 1
ATOM 480 C C . CYS A 1 62 ? -16.163 12.278 57.271 1.00 41.08 788 CYS A C 1
ATOM 481 O O . CYS A 1 62 ? -16.466 11.396 58.078 1.00 41.11 788 CYS A O 1
ATOM 484 N N . GLU A 1 63 ? -16.950 13.338 56.999 1.00 37.57 789 GLU A N 1
ATOM 485 C CA . GLU A 1 63 ? -18.242 13.615 57.624 1.00 37.50 789 GLU A CA 1
ATOM 486 C C . GLU A 1 63 ? -19.441 13.159 56.780 1.00 39.13 789 GLU A C 1
ATOM 487 O O . GLU A 1 63 ? -20.577 13.240 57.256 1.00 39.88 789 GLU A O 1
ATOM 493 N N . ILE A 1 64 ? -19.196 12.688 55.534 1.00 32.91 790 ILE A N 1
ATOM 494 C CA . ILE A 1 64 ? -20.242 12.219 5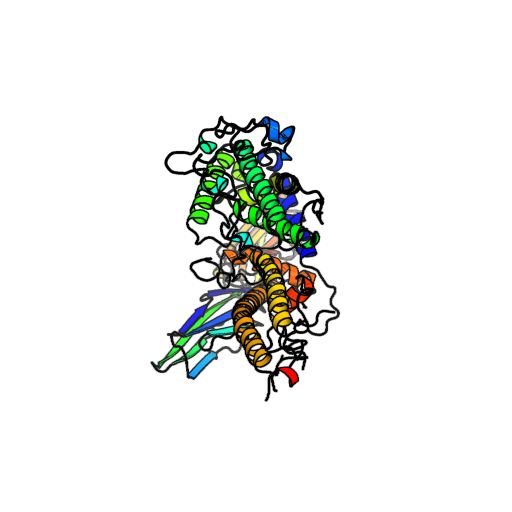4.612 1.00 31.23 790 ILE A CA 1
ATOM 495 C C . ILE A 1 64 ? -20.974 11.011 55.183 1.00 34.44 790 ILE A C 1
ATOM 496 O O . ILE A 1 64 ? -20.397 10.247 55.961 1.00 33.80 790 ILE A O 1
ATOM 501 N N . ASN A 1 65 ? -22.254 10.869 54.834 1.00 30.89 791 ASN A N 1
ATOM 502 C CA . ASN A 1 65 ? -23.085 9.782 55.335 1.00 30.49 791 ASN A CA 1
ATOM 503 C C . ASN A 1 65 ? -24.069 9.315 54.266 1.00 35.05 791 ASN A C 1
ATOM 504 O O . ASN A 1 65 ? -23.947 9.721 53.108 1.00 34.53 791 ASN A O 1
ATOM 509 N N . GLU A 1 66 ? -25.039 8.461 54.658 1.00 32.35 792 GLU A N 1
ATOM 510 C CA . GLU A 1 66 ? -26.089 7.885 53.810 1.00 32.08 792 GLU A CA 1
ATOM 511 C C . GLU A 1 66 ? -26.867 8.924 52.967 1.00 36.55 792 GLU A C 1
ATOM 512 O O . GLU A 1 66 ? -27.392 8.569 51.914 1.00 36.62 792 GLU A O 1
ATOM 518 N N . LYS A 1 67 ? -26.922 10.189 53.420 1.00 33.34 793 LYS A N 1
ATOM 519 C CA . LYS A 1 67 ? -27.599 11.278 52.713 1.00 34.08 793 LYS A CA 1
ATOM 520 C C . LYS A 1 67 ? -26.836 11.727 51.447 1.00 37.85 793 LYS A C 1
ATOM 521 O O . LYS A 1 67 ? -27.463 12.202 50.500 1.00 38.06 793 LYS A O 1
ATOM 527 N N . HIS A 1 68 ? -25.494 11.573 51.430 1.00 33.47 794 HIS A N 1
ATOM 528 C CA . HIS A 1 68 ? -24.620 11.928 50.300 1.00 32.49 794 HIS A CA 1
ATOM 529 C C . HIS A 1 68 ? -24.634 10.769 49.305 1.00 36.43 794 HIS A C 1
ATOM 530 O O . HIS A 1 68 ? -23.604 10.123 49.073 1.00 35.05 794 HIS A O 1
ATOM 537 N N . SER A 1 69 ? -25.822 10.494 48.733 1.00 33.70 795 SER A N 1
ATOM 538 C CA . SER A 1 69 ? -26.041 9.352 47.855 1.00 32.81 795 SER A CA 1
ATOM 539 C C . SER A 1 69 ? -27.230 9.543 46.898 1.00 37.20 795 SER A C 1
ATOM 540 O O . SER A 1 69 ? -28.064 10.429 47.098 1.00 37.12 795 SER A O 1
ATOM 543 N N . ASN A 1 70 ? -27.297 8.677 45.865 1.00 33.83 796 ASN A N 1
ATOM 544 C CA . ASN A 1 70 ? -28.370 8.593 44.868 1.00 34.02 796 ASN A CA 1
ATOM 545 C C . ASN A 1 70 ? -29.030 7.202 44.902 1.00 38.22 796 ASN A C 1
ATOM 546 O O . ASN A 1 70 ? -29.758 6.827 43.975 1.00 39.01 796 ASN A O 1
ATOM 551 N N . ALA A 1 71 ? -28.778 6.447 45.983 1.00 33.73 797 ALA A N 1
ATOM 552 C CA . ALA A 1 71 ? -29.350 5.124 46.197 1.00 33.30 797 ALA A CA 1
ATOM 553 C C . ALA A 1 71 ? -30.786 5.264 46.663 1.00 39.21 797 ALA A C 1
ATOM 554 O O . ALA A 1 71 ? -31.125 6.250 47.324 1.00 40.58 797 ALA A O 1
ATOM 556 N N . ARG A 1 72 ? -31.627 4.266 46.346 1.00 34.83 798 ARG A N 1
ATOM 557 C CA . ARG A 1 72 ? -33.024 4.235 46.765 1.00 35.05 798 ARG A CA 1
ATOM 558 C C . ARG A 1 72 ? -33.074 4.245 48.292 1.00 38.97 798 ARG A C 1
ATOM 559 O O . ARG A 1 72 ? -32.238 3.610 48.938 1.00 37.79 798 ARG A O 1
ATOM 567 N N . SER A 1 73 ? -34.020 5.010 48.859 1.00 36.63 799 SER A N 1
ATOM 568 C CA . SER A 1 73 ? -34.179 5.214 50.301 1.00 36.61 799 SER A CA 1
ATOM 569 C C . SER A 1 73 ? -34.295 3.931 51.131 1.00 39.82 799 SER A C 1
ATOM 570 O O . SER A 1 73 ? -33.900 3.960 52.300 1.00 39.92 799 SER A O 1
ATOM 573 N N . ASN A 1 74 ? -34.775 2.805 50.535 1.00 35.33 800 ASN A N 1
ATOM 574 C CA . ASN A 1 74 ? -34.865 1.517 51.242 1.00 34.58 800 ASN A CA 1
ATOM 575 C C . ASN A 1 74 ? -33.471 0.984 51.629 1.00 36.74 800 ASN A C 1
ATOM 576 O O . ASN A 1 74 ? -33.353 0.261 52.618 1.00 36.62 800 ASN A O 1
ATOM 581 N N . SER A 1 75 ? -32.419 1.387 50.877 1.00 31.77 801 SER A N 1
ATOM 582 C CA . SER A 1 75 ? -31.020 1.092 51.192 1.00 30.29 801 SER A CA 1
ATOM 583 C C . SER A 1 75 ? -30.637 2.198 52.174 1.00 33.85 801 SER A C 1
ATOM 584 O O . SER A 1 75 ? -30.188 3.274 51.761 1.00 33.11 801 SER A O 1
ATOM 587 N N . LEU A 1 76 ? -30.908 1.950 53.469 1.00 30.05 802 LEU A N 1
ATOM 588 C CA . LEU A 1 76 ? -30.717 2.899 54.570 1.00 29.72 802 LEU A CA 1
ATOM 589 C C . LEU A 1 76 ? -29.299 3.460 54.638 1.00 34.45 802 LEU A C 1
ATOM 590 O O . LEU A 1 76 ? -29.151 4.670 54.762 1.00 35.05 802 LEU A O 1
ATOM 595 N N . ASN A 1 77 ? -28.272 2.604 54.506 1.00 30.78 803 ASN A N 1
ATOM 596 C CA . ASN A 1 77 ? -26.856 2.994 54.487 1.00 30.37 803 ASN A CA 1
ATOM 597 C C . ASN A 1 77 ? -26.038 1.905 53.768 1.00 34.60 803 ASN A C 1
ATOM 598 O O . ASN A 1 77 ? -26.555 0.795 53.637 1.00 34.34 803 ASN A O 1
ATOM 603 N N . PRO A 1 78 ? -24.792 2.161 53.281 1.00 31.11 804 PRO A N 1
ATOM 604 C CA . PRO A 1 78 ? -24.049 1.098 52.570 1.00 30.07 804 PRO A CA 1
ATOM 605 C C . PRO A 1 78 ? -23.916 -0.244 53.295 1.00 34.87 804 PRO A C 1
ATOM 606 O O . PRO A 1 78 ? -23.868 -1.266 52.623 1.00 34.55 804 PRO A O 1
ATOM 610 N N . CYS A 1 79 ? -23.882 -0.252 54.640 1.00 32.07 805 CYS A N 1
ATOM 611 C CA . CYS A 1 79 ? -23.746 -1.484 55.427 1.00 32.12 805 CYS A CA 1
ATOM 612 C C . CYS A 1 79 ? -25.090 -2.118 55.834 1.00 37.33 805 CYS A C 1
ATOM 613 O O . CYS A 1 79 ? -25.087 -3.076 56.615 1.00 37.36 805 CYS A O 1
ATOM 616 N N . ASN A 1 80 ? -26.226 -1.603 55.314 1.00 34.61 806 ASN A N 1
ATOM 617 C CA . ASN A 1 80 ? -27.564 -2.086 55.677 1.00 35.58 806 ASN A CA 1
ATOM 618 C C . ASN A 1 80 ? -27.826 -3.542 55.312 1.00 40.11 806 ASN A C 1
ATOM 619 O O . ASN A 1 80 ? -27.752 -3.929 54.141 1.00 38.94 806 ASN A O 1
ATOM 624 N N . GLY A 1 81 ? -28.136 -4.325 56.345 1.00 38.05 807 GLY A N 1
ATOM 625 C CA . GLY A 1 81 ? -28.415 -5.752 56.243 1.00 38.14 807 GLY A CA 1
ATOM 626 C C . GLY A 1 81 ? -27.186 -6.597 55.973 1.00 41.31 807 GLY A C 1
ATOM 627 O O . GLY A 1 81 ? -27.314 -7.750 55.554 1.00 41.09 807 GLY A O 1
ATOM 628 N N . LYS A 1 82 ? -25.985 -6.032 56.210 1.00 37.12 808 LYS A N 1
ATOM 629 C CA . LYS A 1 82 ? -24.719 -6.727 55.982 1.00 35.99 808 LYS A CA 1
ATOM 630 C C . LYS A 1 82 ? -24.131 -7.164 57.314 1.00 42.31 808 LYS A C 1
ATOM 631 O O . LYS A 1 82 ? -23.856 -6.314 58.164 1.00 42.55 808 LYS A O 1
ATOM 637 N N . ASP A 1 83 ? -23.976 -8.495 57.505 1.00 40.32 809 ASP A N 1
ATOM 638 C CA . ASP A 1 83 ? -23.403 -9.134 58.695 1.00 41.52 809 ASP A CA 1
ATOM 639 C C . ASP A 1 83 ? -24.119 -8.740 60.002 1.00 49.49 809 ASP A C 1
ATOM 640 O O . ASP A 1 83 ? -23.535 -8.080 60.871 1.00 49.05 809 ASP A O 1
ATOM 645 N N . ASN A 1 84 ? -25.400 -9.137 60.124 1.00 49.39 810 ASN A N 1
ATOM 646 C CA . ASN A 1 84 ? -26.232 -8.845 61.304 1.00 51.36 810 ASN A CA 1
ATOM 647 C C . ASN A 1 84 ? -25.754 -9.659 62.508 1.00 57.27 810 ASN A C 1
ATOM 648 O O . ASN A 1 84 ? -25.618 -9.109 63.603 1.00 57.75 810 ASN A O 1
ATOM 653 N N . ASN A 1 85 ? -25.460 -10.959 62.279 1.00 54.21 811 ASN A N 1
ATOM 654 C CA . ASN A 1 85 ? -24.970 -11.919 63.277 1.00 54.73 811 ASN A CA 1
ATOM 655 C C . ASN A 1 85 ? -23.500 -11.679 63.680 1.00 55.95 811 ASN A C 1
ATOM 656 O O . ASN A 1 85 ? -23.036 -12.261 64.665 1.00 56.16 811 ASN A O 1
ATOM 661 N N . LYS A 1 86 ? -22.785 -10.813 62.919 1.00 49.49 812 LYS A N 1
ATOM 662 C CA . LYS A 1 86 ? -21.382 -10.406 63.102 1.00 47.75 812 LYS A CA 1
ATOM 663 C C . LYS A 1 86 ? -20.412 -11.600 63.049 1.00 48.58 812 LYS A C 1
ATOM 664 O O . LYS A 1 86 ? -19.668 -11.843 64.002 1.00 48.66 812 LYS A O 1
ATOM 670 N N . VAL A 1 87 ? -20.418 -12.332 61.914 1.00 42.44 813 VAL A N 1
ATOM 671 C CA . VAL A 1 87 ? -19.572 -13.515 61.703 1.00 41.32 813 VAL A CA 1
ATOM 672 C C . VAL A 1 87 ? -18.286 -13.215 60.890 1.00 42.73 813 VAL A C 1
ATOM 673 O O . VAL A 1 87 ? -17.307 -13.928 61.074 1.00 42.57 813 VAL A O 1
ATOM 677 N N . ARG A 1 88 ? -18.292 -12.182 60.012 1.00 37.14 814 ARG A N 1
ATOM 678 C CA . ARG A 1 88 ? -17.180 -11.743 59.140 1.00 35.36 814 ARG A CA 1
ATOM 679 C C . ARG A 1 88 ? -15.770 -12.008 59.663 1.00 39.28 814 ARG A C 1
ATOM 680 O O . ARG A 1 88 ? -14.950 -12.603 58.955 1.00 38.24 814 ARG A O 1
ATOM 688 N N . PHE A 1 89 ? -15.476 -11.494 60.875 1.00 36.22 815 PHE A N 1
ATOM 689 C CA . PHE A 1 89 ? -14.157 -11.569 61.490 1.00 36.06 815 PHE A CA 1
ATOM 690 C C . PHE A 1 89 ? -14.064 -12.603 62.619 1.00 41.15 815 PHE A C 1
ATOM 691 O O . PHE A 1 89 ? -13.078 -12.613 63.362 1.00 41.42 815 PHE A O 1
ATOM 699 N N . ASN A 1 90 ? -15.064 -13.502 62.720 1.00 38.12 816 ASN A N 1
ATOM 700 C CA . ASN A 1 90 ? -15.047 -14.594 63.689 1.00 39.22 816 ASN A CA 1
ATOM 701 C C . ASN A 1 90 ? -14.061 -15.619 63.151 1.00 43.61 816 ASN A C 1
ATOM 702 O O . ASN A 1 90 ? -14.058 -15.892 61.949 1.00 42.37 816 ASN A O 1
ATOM 707 N N . VAL A 1 91 ? -13.185 -16.124 64.030 1.00 41.56 817 VAL A N 1
ATOM 708 C CA . VAL A 1 91 ? -12.068 -17.013 63.717 1.00 41.81 817 VAL A CA 1
ATOM 709 C C . VAL A 1 91 ? -12.448 -18.247 62.836 1.00 46.89 817 VAL A C 1
ATOM 710 O O . VAL A 1 91 ? -11.775 -18.475 61.818 1.00 46.97 817 VAL A O 1
ATOM 714 N N . GLY A 1 92 ? -13.505 -18.979 63.183 1.00 42.92 818 GLY A N 1
ATOM 715 C CA . GLY A 1 92 ? -13.863 -20.178 62.428 1.00 42.51 818 GLY A CA 1
ATOM 716 C C . GLY A 1 92 ? -14.882 -20.099 61.305 1.00 44.44 818 GLY A C 1
ATOM 717 O O . GLY A 1 92 ? -15.329 -21.151 60.839 1.00 44.38 818 GLY A O 1
ATOM 718 N N . THR A 1 93 ? -15.257 -18.880 60.846 1.00 39.35 819 THR A N 1
ATOM 719 C CA . THR A 1 93 ? -16.277 -18.678 59.797 1.00 38.10 819 THR A CA 1
ATOM 720 C C . THR A 1 93 ? -15.930 -19.415 58.490 1.00 41.23 819 THR A C 1
ATOM 721 O O . THR A 1 93 ? -14.873 -19.160 57.906 1.00 40.19 819 THR A O 1
ATOM 725 N N . PRO A 1 94 ? -16.800 -20.355 58.044 1.00 38.07 820 PRO A N 1
ATOM 726 C CA . PRO A 1 94 ? -16.498 -21.110 56.814 1.00 37.22 820 PRO A CA 1
ATOM 727 C C . PRO A 1 94 ? -16.579 -20.268 55.552 1.00 39.57 820 PRO A C 1
ATOM 728 O O . PRO A 1 94 ? -17.395 -19.345 55.464 1.00 38.73 820 PRO A O 1
ATOM 732 N N . TRP A 1 95 ? -15.719 -20.589 54.580 1.00 35.27 821 TRP A N 1
ATOM 733 C CA . TRP A 1 95 ? -15.673 -19.888 53.308 1.00 33.44 821 TRP A CA 1
ATOM 734 C C . TRP A 1 95 ? -16.519 -20.648 52.305 1.00 37.84 821 TRP A C 1
ATOM 735 O O . TRP A 1 95 ? -16.253 -21.819 52.033 1.00 37.78 821 TRP A O 1
ATOM 746 N N . GLN A 1 96 ? -17.576 -19.989 51.802 1.00 34.46 822 GLN A N 1
ATOM 747 C CA . GLN A 1 96 ? -18.500 -20.542 50.817 1.00 34.43 822 GLN A CA 1
ATOM 748 C C . GLN A 1 96 ? -17.829 -20.656 49.454 1.00 37.92 822 GLN A C 1
ATOM 749 O O . GLN A 1 96 ? -16.901 -19.899 49.165 1.00 37.64 822 GLN A O 1
ATOM 755 N N . SER A 1 97 ? -18.295 -21.609 48.622 1.00 34.39 823 SER A N 1
ATOM 756 C CA . SER A 1 97 ? -17.768 -21.874 47.279 1.00 33.52 823 SER A CA 1
ATOM 757 C C . SER A 1 97 ? -18.778 -22.616 46.384 1.00 39.12 823 SER A C 1
ATOM 758 O O . SER A 1 97 ? -19.901 -22.898 46.807 1.00 39.09 823 SER A O 1
ATOM 761 N N . GLY A 1 98 ? -18.351 -22.933 45.163 1.00 36.76 824 GLY A N 1
ATOM 762 C CA . GLY A 1 98 ? -19.146 -23.680 44.197 1.00 37.80 824 GLY A CA 1
ATOM 763 C C . GLY A 1 98 ? -19.788 -22.846 43.115 1.00 42.61 824 GLY A C 1
ATOM 764 O O . GLY A 1 98 ? -19.481 -21.657 42.971 1.00 41.04 824 GLY A O 1
ATOM 765 N N . GLU A 1 99 ? -20.696 -23.482 42.344 1.00 41.02 825 GLU A N 1
ATOM 766 C CA . GLU A 1 99 ? -21.432 -22.857 41.240 1.00 41.09 825 GLU A CA 1
ATOM 767 C C . GLU A 1 99 ? -22.386 -21.755 41.718 1.00 45.29 825 GLU A C 1
ATOM 768 O O . GLU A 1 99 ? -22.733 -20.871 40.938 1.00 44.95 825 GLU A O 1
ATOM 774 N N . LYS A 1 100 ? -22.797 -21.810 42.996 1.00 41.80 826 LYS A N 1
ATOM 775 C CA . LYS A 1 100 ? -23.690 -20.832 43.621 1.00 41.45 826 LYS A CA 1
ATOM 776 C C . LYS A 1 100 ? -22.970 -19.525 43.999 1.00 43.59 826 LYS A C 1
ATOM 777 O O . LYS A 1 100 ? -23.630 -18.530 44.322 1.00 43.69 826 LYS A O 1
ATOM 783 N N . ILE A 1 101 ? -21.620 -19.533 43.964 1.00 37.72 827 ILE A N 1
ATOM 784 C CA . ILE A 1 101 ? -20.782 -18.393 44.337 1.00 35.35 827 ILE A CA 1
ATOM 785 C C . ILE A 1 101 ? -20.117 -17.737 43.120 1.00 37.17 827 ILE A C 1
ATOM 786 O O . ILE A 1 101 ? -20.303 -16.538 42.908 1.00 36.44 827 ILE A O 1
ATOM 791 N N . ALA A 1 102 ? -19.348 -18.515 42.327 1.00 32.66 828 ALA A N 1
ATOM 792 C CA . ALA A 1 102 ? -18.603 -17.993 41.180 1.00 31.21 828 ALA A CA 1
ATOM 793 C C . ALA A 1 102 ? -18.646 -18.856 39.922 1.00 34.02 828 ALA A C 1
ATOM 794 O O . ALA A 1 102 ? -18.800 -20.072 40.004 1.00 33.99 828 ALA A O 1
ATOM 796 N N . THR A 1 103 ? -18.453 -18.208 38.755 1.00 29.95 829 THR A N 1
ATOM 797 C CA . THR A 1 103 ? -18.359 -18.836 37.433 1.00 29.83 829 THR A CA 1
ATOM 798 C C . THR A 1 103 ? -16.993 -19.519 37.369 1.00 32.82 829 THR A C 1
ATOM 799 O O . THR A 1 103 ? -16.884 -20.654 36.903 1.00 32.87 829 THR A O 1
ATOM 803 N N . ALA A 1 104 ? -15.958 -18.814 37.859 1.00 28.45 830 ALA A N 1
ATOM 804 C CA . ALA A 1 104 ? -14.594 -19.312 37.942 1.00 28.06 830 ALA A CA 1
ATOM 805 C C . ALA A 1 104 ? -14.557 -20.436 38.984 1.00 32.25 830 ALA A C 1
ATOM 806 O O . ALA A 1 104 ? -15.083 -20.290 40.095 1.00 31.98 830 ALA A O 1
ATOM 808 N N . THR A 1 105 ? -13.991 -21.576 38.592 1.00 28.90 831 THR A N 1
ATOM 809 C CA . THR A 1 105 ? -13.911 -22.767 39.433 1.00 29.12 831 THR A CA 1
ATOM 810 C C . THR A 1 105 ? -12.897 -22.620 40.563 1.00 33.34 831 THR A C 1
ATOM 811 O O . THR A 1 105 ? -11.945 -21.854 40.439 1.00 32.74 831 THR A O 1
ATOM 815 N N . ASP A 1 106 ? -13.128 -23.345 41.675 1.00 30.69 832 ASP A N 1
ATOM 816 C CA . ASP A 1 106 ? -12.285 -23.422 42.880 1.00 30.52 832 ASP A CA 1
ATOM 817 C C . ASP A 1 106 ? -12.029 -22.047 43.536 1.00 33.90 832 ASP A C 1
ATOM 818 O O . ASP A 1 106 ? -10.940 -21.774 44.054 1.00 33.33 832 ASP A O 1
ATOM 823 N N . VAL A 1 107 ? -13.073 -21.206 43.540 1.00 30.50 833 VAL A N 1
ATOM 824 C CA . VAL A 1 107 ? -13.067 -19.875 44.143 1.00 30.04 833 VAL A CA 1
ATOM 825 C C . VAL A 1 107 ? -13.718 -20.000 45.516 1.00 34.58 833 VAL A C 1
ATOM 826 O O . VAL A 1 107 ? -14.807 -20.564 45.626 1.00 35.33 833 VAL A O 1
ATOM 830 N N . TYR A 1 108 ? -13.039 -19.504 46.559 1.00 30.59 834 TYR A N 1
ATOM 831 C CA . TYR A 1 108 ? -13.541 -19.529 47.933 1.00 30.38 834 TYR A CA 1
ATOM 832 C C . TYR A 1 108 ? -13.788 -18.097 48.376 1.00 32.51 834 TYR A C 1
ATOM 833 O O . TYR A 1 108 ? -12.880 -17.265 48.319 1.00 31.26 834 TYR A O 1
ATOM 842 N N . LEU A 1 109 ? -15.044 -17.795 48.727 1.00 29.06 835 LEU A N 1
ATOM 843 C CA . LEU A 1 109 ? -15.491 -16.451 49.076 1.00 28.69 835 LEU A CA 1
ATOM 844 C C . LEU A 1 109 ? -15.142 -16.003 50.507 1.00 33.19 835 LEU A C 1
ATOM 845 O O . LEU A 1 109 ? -15.623 -16.600 51.478 1.00 33.90 835 LEU A O 1
ATOM 850 N N . PRO A 1 110 ? -14.356 -14.909 50.652 1.00 29.15 836 PRO A N 1
ATOM 851 C CA . PRO A 1 110 ? -14.043 -14.408 51.998 1.00 29.23 836 PRO A CA 1
ATOM 852 C C . PRO A 1 110 ? -15.292 -13.866 52.691 1.00 32.92 836 PRO A C 1
ATOM 853 O O . PRO A 1 110 ? -16.052 -13.132 52.055 1.00 32.26 836 PRO A O 1
ATOM 857 N N . PRO A 1 111 ? -15.544 -14.212 53.977 1.00 29.70 837 PRO A N 1
ATOM 858 C CA . PRO A 1 111 ? -16.734 -13.673 54.663 1.00 29.57 837 PRO A CA 1
ATOM 859 C C . PRO A 1 111 ? -16.739 -12.143 54.683 1.00 31.22 837 PRO A C 1
ATOM 860 O O . PRO A 1 111 ? -17.809 -11.545 54.585 1.00 31.37 837 PRO A O 1
ATOM 864 N N . ARG A 1 112 ? -15.536 -11.522 54.718 1.00 25.60 838 ARG A N 1
ATOM 865 C CA . ARG A 1 112 ? -15.329 -10.072 54.658 1.00 24.45 838 ARG A CA 1
ATOM 866 C C . ARG A 1 112 ? -15.919 -9.527 53.339 1.00 28.10 838 ARG A C 1
ATOM 867 O O . ARG A 1 112 ? -16.561 -8.474 53.347 1.00 28.34 838 ARG A O 1
ATOM 875 N N . ARG A 1 113 ? -15.733 -10.275 52.227 1.00 23.36 839 ARG A N 1
ATOM 876 C CA . ARG A 1 113 ? -16.277 -9.943 50.909 1.00 22.05 839 ARG A CA 1
ATOM 877 C C . ARG A 1 113 ? -17.787 -10.249 50.840 1.00 27.96 839 ARG A C 1
ATOM 878 O O . ARG A 1 113 ? -18.527 -9.485 50.218 1.00 27.79 839 ARG A O 1
ATOM 886 N N . GLN A 1 114 ? -18.238 -11.359 51.469 1.00 25.49 840 GLN A N 1
ATOM 887 C CA . GLN A 1 114 ? -19.648 -11.764 51.495 1.00 26.10 840 GLN A CA 1
ATOM 888 C C . GLN A 1 114 ? -20.538 -10.664 52.110 1.00 30.90 840 GLN A C 1
ATOM 889 O O . GLN A 1 114 ? -21.598 -10.358 51.563 1.00 30.96 840 GLN A O 1
ATOM 895 N N . HIS A 1 115 ? -20.086 -10.066 53.226 1.00 27.93 841 HIS A N 1
ATOM 896 C CA . HIS A 1 115 ? -20.799 -9.015 53.951 1.00 28.46 841 HIS A CA 1
ATOM 897 C C . HIS A 1 115 ? -20.060 -7.682 53.759 1.00 32.12 841 HIS A C 1
ATOM 898 O O . HIS A 1 115 ? -19.386 -7.178 54.663 1.00 31.99 841 HIS A O 1
ATOM 905 N N . PHE A 1 116 ? -20.173 -7.146 52.536 1.00 27.82 842 PHE A N 1
ATOM 906 C CA . PHE A 1 116 ? -19.518 -5.936 52.053 1.00 26.60 842 PHE A CA 1
ATOM 907 C C . PHE A 1 116 ? -20.500 -4.768 51.966 1.00 31.35 842 PHE A C 1
ATOM 908 O O . PHE A 1 116 ? -21.617 -4.950 51.501 1.00 31.95 842 PHE A O 1
ATOM 916 N N . CYS A 1 117 ? -20.070 -3.567 52.377 1.00 27.99 843 CYS A N 1
ATOM 917 C CA . CYS A 1 117 ? -20.882 -2.349 52.390 1.00 28.40 843 CYS A CA 1
ATOM 918 C C . CYS A 1 117 ? -21.018 -1.688 51.015 1.00 31.08 843 CYS A C 1
ATOM 919 O O . CYS A 1 117 ? -20.505 -0.586 50.796 1.00 30.72 843 CYS A O 1
ATOM 922 N N . THR A 1 118 ? -21.730 -2.353 50.096 1.00 26.94 844 THR A N 1
ATOM 923 C CA . THR A 1 118 ? -21.970 -1.844 48.742 1.00 26.24 844 THR A CA 1
ATOM 924 C C . THR A 1 118 ? -23.470 -1.721 48.436 1.00 30.50 844 THR A C 1
ATOM 925 O O . THR A 1 118 ? -23.844 -1.632 47.262 1.00 30.86 844 THR A O 1
ATOM 929 N N . SER A 1 119 ? -24.325 -1.694 49.490 1.00 27.05 845 SER A N 1
ATOM 930 C CA . SER A 1 119 ? -25.787 -1.610 49.373 1.00 27.64 845 SER A CA 1
ATOM 931 C C . SER A 1 119 ? -26.275 -0.415 48.548 1.00 32.33 845 SER A C 1
ATOM 932 O O . SER A 1 119 ? -27.223 -0.560 47.774 1.00 32.46 845 SER A O 1
ATOM 935 N N . ASN A 1 120 ? -25.614 0.745 48.688 1.00 28.97 846 ASN A N 1
ATOM 936 C CA . ASN A 1 120 ? -25.953 1.947 47.927 1.00 29.22 846 ASN A CA 1
ATOM 937 C C . ASN A 1 120 ? -25.778 1.712 46.426 1.00 32.74 846 ASN A C 1
ATOM 938 O O . ASN A 1 120 ? -26.668 2.057 45.650 1.00 33.36 846 ASN A O 1
ATOM 943 N N . LEU A 1 121 ? -24.676 1.038 46.039 1.00 27.58 847 LEU A N 1
ATOM 944 C CA . LEU A 1 121 ? -24.364 0.697 44.651 1.00 26.51 847 LEU A CA 1
ATOM 945 C C . LEU A 1 121 ? -25.385 -0.283 44.081 1.00 30.64 847 LEU A C 1
ATOM 946 O O . LEU A 1 121 ? -25.722 -0.192 42.899 1.00 30.76 847 LEU A O 1
ATOM 951 N N . GLU A 1 122 ? -25.896 -1.197 44.931 1.00 26.98 848 GLU A N 1
ATOM 952 C CA . GLU A 1 122 ? -26.908 -2.196 44.571 1.00 26.73 848 GLU A CA 1
ATOM 953 C C . GLU A 1 122 ? -28.262 -1.530 44.299 1.00 30.12 848 GLU A C 1
ATOM 954 O O . GLU A 1 122 ? -28.992 -1.973 43.414 1.00 29.27 848 GLU A O 1
ATOM 960 N N . TYR A 1 123 ? -28.593 -0.474 45.066 1.00 27.44 849 TYR A N 1
ATOM 961 C CA . TYR A 1 123 ? -29.875 0.208 44.959 1.00 28.17 849 TYR A CA 1
ATOM 962 C C . TYR A 1 123 ? -29.810 1.570 44.256 1.00 32.67 849 TYR A C 1
ATOM 963 O O . TYR A 1 123 ? -30.664 2.427 44.497 1.00 33.43 849 TYR A O 1
ATOM 972 N N . LEU A 1 124 ? -28.855 1.738 43.325 1.00 28.82 850 LEU A N 1
ATOM 973 C CA . LEU A 1 124 ? -28.764 2.959 42.522 1.00 29.22 850 LEU A CA 1
ATOM 974 C C . LEU A 1 124 ? -29.863 2.954 41.442 1.00 33.53 850 LEU A C 1
ATOM 975 O O . LEU A 1 124 ? -30.377 4.015 41.093 1.00 34.37 850 LEU A O 1
ATOM 980 N N . ILE A 1 125 ? -30.223 1.750 40.941 1.00 29.51 851 ILE A N 1
ATOM 981 C CA . ILE A 1 125 ? -31.289 1.493 39.960 1.00 30.02 851 ILE A CA 1
ATOM 982 C C . ILE A 1 125 ? -32.175 0.365 40.530 1.00 34.82 851 ILE A C 1
ATOM 983 O O . ILE A 1 125 ? -31.784 -0.800 40.498 1.00 33.43 851 ILE A O 1
ATOM 988 N N . ASN A 1 126 ? -33.348 0.723 41.089 1.00 33.35 852 ASN A N 1
ATOM 989 C CA . ASN A 1 126 ? -34.269 -0.231 41.711 1.00 33.88 852 ASN A CA 1
ATOM 990 C C . ASN A 1 126 ? -35.707 0.268 41.639 1.00 40.42 852 ASN A C 1
ATOM 991 O O . ASN A 1 126 ? -35.980 1.412 42.015 1.00 40.40 852 ASN A O 1
ATOM 996 N N . GLY A 1 127 ? -36.592 -0.606 41.145 1.00 38.43 853 GLY A N 1
ATOM 997 C CA . GLY A 1 127 ? -38.033 -0.415 40.989 1.00 39.61 853 GLY A CA 1
ATOM 998 C C . GLY A 1 127 ? -38.527 0.981 40.686 1.00 44.87 853 GLY A C 1
ATOM 999 O O . GLY A 1 127 ? -39.303 1.543 41.465 1.00 45.56 853 GLY A O 1
ATOM 1000 N N . GLY A 1 128 ? -38.075 1.526 39.559 1.00 41.65 854 GLY A N 1
ATOM 1001 C CA . GLY A 1 128 ? -38.452 2.863 39.113 1.00 42.52 854 GLY A CA 1
ATOM 1002 C C . GLY A 1 128 ? -37.433 3.934 39.439 1.00 45.84 854 GLY A C 1
ATOM 1003 O O . GLY A 1 128 ? -37.225 4.845 38.633 1.00 46.03 854 GLY A O 1
ATOM 1004 N N . HIS A 1 129 ? -36.796 3.840 40.630 1.00 41.14 855 HIS A N 1
ATOM 1005 C CA . HIS A 1 129 ? -35.786 4.799 41.080 1.00 40.23 855 HIS A CA 1
ATOM 1006 C C . HIS A 1 129 ? -34.483 4.609 40.314 1.00 43.26 855 HIS A C 1
ATOM 1007 O O . HIS A 1 129 ? -33.953 3.497 40.243 1.00 41.49 855 HIS A O 1
ATOM 1014 N N . GLN A 1 130 ? -33.982 5.712 39.738 1.00 40.34 856 GLN A N 1
ATOM 1015 C CA . GLN A 1 130 ? -32.747 5.778 38.952 1.00 39.13 856 GLN A CA 1
ATOM 1016 C C . GLN A 1 130 ? -32.223 7.221 38.938 1.00 43.09 856 GLN A C 1
ATOM 1017 O O . GLN A 1 130 ? -31.866 7.752 37.882 1.00 43.11 856 GLN A O 1
ATOM 1023 N N . ALA A 1 131 ? -32.183 7.843 40.137 1.00 39.46 857 ALA A N 1
ATOM 1024 C CA . ALA A 1 131 ? -31.737 9.214 40.394 1.00 39.52 857 ALA A CA 1
ATOM 1025 C C . ALA A 1 131 ? -30.392 9.543 39.749 1.00 44.19 857 ALA A C 1
ATOM 1026 O O . ALA A 1 131 ? -30.252 10.622 39.177 1.00 44.69 857 ALA A O 1
ATOM 1028 N N . ILE A 1 132 ? -29.425 8.599 39.806 1.00 40.63 858 ILE A N 1
ATOM 1029 C CA . ILE A 1 132 ? -28.087 8.725 39.215 1.00 40.14 858 ILE A CA 1
ATOM 1030 C C . ILE A 1 132 ? -28.151 8.970 37.686 1.00 46.46 858 ILE A C 1
ATOM 1031 O O . ILE A 1 132 ? -27.319 9.702 37.156 1.00 46.73 858 ILE A O 1
ATOM 1036 N N . LEU A 1 133 ? -29.159 8.398 37.000 1.00 44.21 859 LEU A N 1
ATOM 1037 C CA . LEU A 1 133 ? -29.343 8.542 35.555 1.00 44.82 859 LEU A CA 1
ATOM 1038 C C . LEU A 1 133 ? -30.090 9.824 35.175 1.00 50.81 859 LEU A C 1
ATOM 1039 O O . LEU A 1 133 ? -29.969 10.277 34.033 1.00 51.20 859 LEU A O 1
ATOM 1044 N N . ASN A 1 134 ? -30.852 10.408 36.128 1.00 47.94 860 ASN A N 1
ATOM 1045 C CA . ASN A 1 134 ? -31.646 11.626 35.927 1.00 49.10 860 ASN A CA 1
ATOM 1046 C C . ASN A 1 134 ? -30.929 12.938 36.342 1.00 54.31 860 ASN A C 1
ATOM 1047 O O . ASN A 1 134 ? -31.563 13.997 36.334 1.00 55.49 860 ASN A O 1
ATOM 1052 N N . VAL A 1 135 ? -29.625 12.878 36.689 1.00 50.69 861 VAL A N 1
ATOM 1053 C CA . VAL A 1 135 ? -28.851 14.070 37.084 1.00 51.38 861 VAL A CA 1
ATOM 1054 C C . VAL A 1 135 ? -28.538 14.955 35.868 1.00 57.19 861 VAL A C 1
ATOM 1055 O O . VAL A 1 135 ? -28.472 14.442 34.749 1.00 56.43 861 VAL A O 1
ATOM 1059 N N . LYS A 1 136 ? -28.337 16.278 36.095 1.00 56.06 862 LYS A N 1
ATOM 1060 C CA . LYS A 1 136 ? -28.011 17.272 35.059 1.00 57.35 862 LYS A CA 1
ATOM 1061 C C . LYS A 1 136 ? -26.761 16.868 34.272 1.00 61.72 862 LYS A C 1
ATOM 1062 O O . LYS A 1 136 ? -25.849 16.268 34.849 1.00 60.32 862 LYS A O 1
ATOM 1064 N N . ASN A 1 137 ? -26.739 17.160 32.952 1.00 59.61 863 ASN A N 1
ATOM 1065 C CA . ASN A 1 137 ? -25.631 16.810 32.053 1.00 59.03 863 ASN A CA 1
ATOM 1066 C C . ASN A 1 137 ? -24.273 17.277 32.587 1.00 61.20 863 ASN A C 1
ATOM 1067 O O . ASN A 1 137 ? -24.136 18.427 33.023 1.00 61.92 863 ASN A O 1
ATOM 1072 N N . GLY A 1 138 ? -23.315 16.350 32.592 1.00 54.51 864 GLY A N 1
ATOM 1073 C CA . GLY A 1 138 ? -21.956 16.576 33.068 1.00 52.75 864 GLY A CA 1
ATOM 1074 C C . GLY A 1 138 ? -21.761 16.358 34.556 1.00 53.72 864 GLY A C 1
ATOM 1075 O O . GLY A 1 138 ? -20.742 16.786 35.105 1.00 53.50 864 GLY A O 1
ATOM 1076 N N . LYS A 1 139 ? -22.722 15.682 35.224 1.00 47.77 865 LYS A N 1
ATOM 1077 C CA . LYS A 1 139 ? -22.651 15.420 36.666 1.00 45.87 865 LYS A CA 1
ATOM 1078 C C . LYS A 1 139 ? -22.764 13.931 37.042 1.00 46.39 865 LYS A C 1
ATOM 1079 O O . LYS A 1 139 ? -22.566 13.599 38.211 1.00 45.18 865 LYS A O 1
ATOM 1085 N N . ILE A 1 140 ? -23.040 13.039 36.061 1.00 41.32 866 ILE A N 1
ATOM 1086 C CA . ILE A 1 140 ? -23.165 11.590 36.291 1.00 39.41 866 ILE A CA 1
ATOM 1087 C C . ILE A 1 140 ? -21.866 11.002 36.866 1.00 40.32 866 ILE A C 1
ATOM 1088 O O . ILE A 1 140 ? -21.923 10.247 37.836 1.00 39.45 866 ILE A O 1
ATOM 1093 N N . ASN A 1 141 ? -20.713 11.381 36.297 1.00 35.03 867 ASN A N 1
ATOM 1094 C CA . ASN A 1 141 ? -19.407 10.913 36.742 1.00 33.10 867 ASN A CA 1
ATOM 1095 C C . ASN A 1 141 ? -19.117 11.380 38.174 1.00 36.64 867 ASN A C 1
ATOM 1096 O O . ASN A 1 141 ? -18.743 10.564 39.021 1.00 35.60 867 ASN A O 1
ATOM 1101 N N . HIS A 1 142 ? -19.333 12.684 38.442 1.00 33.42 868 HIS A N 1
ATOM 1102 C CA . HIS A 1 142 ? -19.117 13.316 39.742 1.00 33.01 868 HIS A CA 1
ATOM 1103 C C . HIS A 1 142 ? -20.013 12.712 40.820 1.00 36.40 868 HIS A C 1
ATOM 1104 O O . HIS A 1 142 ? -19.533 12.439 41.921 1.00 35.51 868 HIS A O 1
ATOM 1111 N N . SER A 1 143 ? -21.300 12.466 40.486 1.00 33.00 869 SER A N 1
ATOM 1112 C CA . SER A 1 143 ? -22.282 11.860 41.391 1.00 32.16 869 SER A CA 1
ATOM 1113 C C . SER A 1 143 ? -21.966 10.388 41.652 1.00 34.67 869 SER A C 1
ATOM 1114 O O . SER A 1 143 ? -22.202 9.905 42.762 1.00 35.12 869 SER A O 1
ATOM 1117 N N . PHE A 1 144 ? -21.435 9.676 40.639 1.00 29.28 870 PHE A N 1
ATOM 1118 C CA . PHE A 1 144 ? -21.072 8.268 40.773 1.00 27.80 870 PHE A CA 1
ATOM 1119 C C . PHE A 1 144 ? -19.910 8.079 41.749 1.00 30.83 870 PHE A C 1
ATOM 1120 O O . PHE A 1 144 ? -19.981 7.185 42.596 1.00 30.27 870 PHE A O 1
ATOM 1128 N N . LEU A 1 145 ? -18.873 8.946 41.669 1.00 26.53 871 LEU A N 1
ATOM 1129 C CA . LEU A 1 145 ? -17.724 8.897 42.578 1.00 25.30 871 LEU A CA 1
ATOM 1130 C C . LEU A 1 145 ? -18.168 9.091 44.035 1.00 28.47 871 LEU A C 1
ATOM 1131 O O . LEU A 1 145 ? -17.615 8.440 44.919 1.00 28.46 871 LEU A O 1
ATOM 1136 N N . GLY A 1 146 ? -19.179 9.931 44.254 1.00 24.22 872 GLY A N 1
ATOM 1137 C CA . GLY A 1 146 ? -19.761 10.180 45.569 1.00 24.35 872 GLY A CA 1
ATOM 1138 C C . GLY A 1 146 ? -20.223 8.915 46.270 1.00 27.34 872 GLY A C 1
ATOM 1139 O O . GLY A 1 146 ? -19.828 8.658 47.411 1.00 26.55 872 GLY A O 1
ATOM 1140 N N . ASP A 1 147 ? -21.018 8.086 45.560 1.00 23.29 873 ASP A N 1
ATOM 1141 C CA . ASP A 1 147 ? -21.517 6.805 46.060 1.00 22.59 873 ASP A CA 1
ATOM 1142 C C . ASP A 1 147 ? -20.403 5.769 46.254 1.00 25.18 873 ASP A C 1
ATOM 1143 O O . ASP A 1 147 ? -20.477 4.966 47.194 1.00 24.37 873 ASP A O 1
ATOM 1148 N N . VAL A 1 148 ? -19.364 5.812 45.385 1.00 20.44 874 VAL A N 1
ATOM 1149 C CA . VAL A 1 148 ? -18.184 4.943 45.455 1.00 19.21 874 VAL A CA 1
ATOM 1150 C C . VAL A 1 148 ? -17.354 5.303 46.700 1.00 24.30 874 VAL A C 1
ATOM 1151 O O . VAL A 1 148 ? -16.907 4.398 47.405 1.00 24.04 874 VAL A O 1
ATOM 1155 N N . LEU A 1 149 ? -17.186 6.616 46.985 1.00 22.00 875 LEU A N 1
ATOM 1156 C CA . LEU A 1 149 ? -16.455 7.103 48.160 1.00 22.68 875 LEU A CA 1
ATOM 1157 C C . LEU A 1 149 ? -17.222 6.763 49.447 1.00 28.55 875 LEU A C 1
ATOM 1158 O O . LEU A 1 149 ? -16.609 6.409 50.458 1.00 28.46 875 LEU A O 1
ATOM 1163 N N . LEU A 1 150 ? -18.563 6.860 49.394 1.00 25.98 876 LEU A N 1
ATOM 1164 C CA . LEU A 1 150 ? -19.445 6.543 50.510 1.00 26.11 876 LEU A CA 1
ATOM 1165 C C . LEU A 1 150 ? -19.393 5.043 50.831 1.00 30.07 876 LEU A C 1
ATOM 1166 O O . LEU A 1 150 ? -19.277 4.678 52.002 1.00 30.30 876 LEU A O 1
ATOM 1171 N N . ALA A 1 151 ? -19.442 4.185 49.795 1.00 26.22 877 ALA A N 1
ATOM 1172 C CA . ALA A 1 151 ? -19.354 2.730 49.961 1.00 25.58 877 ALA A CA 1
ATOM 1173 C C . ALA A 1 151 ? -17.994 2.332 50.560 1.00 28.69 877 ALA A C 1
ATOM 1174 O O . ALA A 1 151 ? -17.941 1.454 51.420 1.00 28.80 877 ALA A O 1
ATOM 1176 N N . ALA A 1 152 ? -16.916 3.017 50.135 1.00 24.32 878 ALA A N 1
ATOM 1177 C CA . ALA A 1 152 ? -15.538 2.806 50.586 1.00 23.60 878 ALA A CA 1
ATOM 1178 C C . ALA A 1 152 ? -15.345 3.207 52.049 1.00 28.04 878 ALA A C 1
ATOM 1179 O O . ALA A 1 152 ? -14.789 2.422 52.819 1.00 27.88 878 ALA A O 1
ATOM 1181 N N . LYS A 1 153 ? -15.821 4.416 52.433 1.00 24.97 879 LYS A N 1
ATOM 1182 C CA . LYS A 1 153 ? -15.748 4.955 53.796 1.00 25.28 879 LYS A CA 1
ATOM 1183 C C . LYS A 1 153 ? -16.475 4.037 54.775 1.00 29.92 879 LYS A C 1
ATOM 1184 O O . LYS A 1 153 ? -15.894 3.643 55.786 1.00 30.29 879 LYS A O 1
ATOM 1190 N N . TYR A 1 154 ? -17.734 3.682 54.457 1.00 26.58 880 TYR A N 1
ATOM 1191 C CA . TYR A 1 154 ? -18.565 2.799 55.274 1.00 26.64 880 TYR A CA 1
ATOM 1192 C C . TYR A 1 154 ? -17.990 1.388 55.405 1.00 29.95 880 TYR A C 1
ATOM 1193 O O . TYR A 1 154 ? -18.102 0.801 56.477 1.00 30.02 880 TYR A O 1
ATOM 1202 N N . GLN A 1 155 ? -17.343 0.863 54.340 1.00 25.76 881 GLN A N 1
ATOM 1203 C CA . GLN A 1 155 ? -16.716 -0.464 54.357 1.00 25.11 881 GLN A CA 1
ATOM 1204 C C . GLN A 1 155 ? -15.527 -0.483 55.316 1.00 30.22 881 GLN A C 1
ATOM 1205 O O . GLN A 1 155 ? -15.400 -1.415 56.114 1.00 30.19 881 GLN A O 1
ATOM 1211 N N . ALA A 1 156 ? -14.681 0.557 55.249 1.00 27.16 882 ALA A N 1
ATOM 1212 C CA . ALA A 1 156 ? -13.517 0.709 56.116 1.00 27.30 882 ALA A CA 1
ATOM 1213 C C . ALA A 1 156 ? -13.938 0.924 57.573 1.00 33.05 882 ALA A C 1
ATOM 1214 O O . ALA A 1 156 ? -13.360 0.307 58.465 1.00 33.48 882 ALA A O 1
ATOM 1216 N N . GLN A 1 157 ? -14.959 1.764 57.811 1.00 30.19 883 GLN A N 1
ATOM 1217 C CA . GLN A 1 157 ? -15.436 2.055 59.163 1.00 30.96 883 GLN A CA 1
ATOM 1218 C C . GLN A 1 157 ? -16.137 0.863 59.810 1.00 35.97 883 GLN A C 1
ATOM 1219 O O . GLN A 1 157 ? -16.006 0.684 61.019 1.00 37.26 883 GLN A O 1
ATOM 1225 N N . HIS A 1 158 ? -16.823 0.021 59.006 1.00 31.35 884 HIS A N 1
ATOM 1226 C CA . HIS A 1 158 ? -17.482 -1.210 59.462 1.00 31.08 884 HIS A CA 1
ATOM 1227 C C . HIS A 1 158 ? -16.406 -2.196 59.932 1.00 35.51 884 HIS A C 1
ATOM 1228 O O . HIS A 1 158 ? -16.632 -2.929 60.894 1.00 36.38 884 HIS A O 1
ATOM 1235 N N . THR A 1 159 ? -15.230 -2.191 59.252 1.00 31.19 885 THR A N 1
ATOM 1236 C CA . THR A 1 159 ? -14.064 -3.028 59.546 1.00 30.91 885 THR A CA 1
ATOM 1237 C C . THR A 1 159 ? -13.448 -2.601 60.886 1.00 36.40 885 THR A C 1
ATOM 1238 O O . THR A 1 159 ? -13.197 -3.454 61.735 1.00 36.92 885 THR A O 1
ATOM 1242 N N . MET A 1 160 ? -13.229 -1.283 61.076 1.00 32.95 886 MET A N 1
ATOM 1243 C CA . MET A 1 160 ? -12.671 -0.701 62.302 1.00 33.41 886 MET A CA 1
ATOM 1244 C C . MET A 1 160 ? -13.568 -1.005 63.512 1.00 39.45 886 MET A C 1
ATOM 1245 O O . MET A 1 160 ? -13.060 -1.202 64.618 1.00 40.58 886 MET A O 1
ATOM 1250 N N . LYS A 1 161 ? -14.894 -1.051 63.295 1.00 36.21 887 LYS A N 1
ATOM 1251 C CA . LYS A 1 161 ? -15.885 -1.296 64.339 1.00 37.34 887 LYS A CA 1
ATOM 1252 C C . LYS A 1 161 ? -16.034 -2.755 64.758 1.00 43.83 887 LYS A C 1
ATOM 1253 O O . LYS A 1 161 ? -16.230 -3.013 65.948 1.00 44.75 887 LYS A O 1
ATOM 1259 N N . ASP A 1 162 ? -15.955 -3.704 63.803 1.00 40.84 888 ASP A N 1
ATOM 1260 C CA . ASP A 1 162 ? -16.192 -5.116 64.105 1.00 41.80 888 ASP A CA 1
ATOM 1261 C C . ASP A 1 162 ? -14.977 -6.064 64.004 1.00 48.46 888 ASP A C 1
ATOM 1262 O O . ASP A 1 162 ? -15.169 -7.271 64.178 1.00 48.30 888 ASP A O 1
ATOM 1267 N N . TYR A 1 163 ? -13.750 -5.550 63.769 1.00 47.17 889 TYR A N 1
ATOM 1268 C CA . TYR A 1 163 ? -12.561 -6.410 63.666 1.00 48.13 889 TYR A CA 1
ATOM 1269 C C . TYR A 1 163 ? -12.198 -7.120 64.977 1.00 57.37 889 TYR A C 1
ATOM 1270 O O . TYR A 1 163 ? -12.264 -6.507 66.050 1.00 57.71 889 TYR A O 1
ATOM 1279 N N . LYS A 1 164 ? -11.809 -8.419 64.874 1.00 57.17 890 LYS A N 1
ATOM 1280 C CA . LYS A 1 164 ? -11.407 -9.252 66.012 1.00 59.59 890 LYS A CA 1
ATOM 1281 C C . LYS A 1 164 ? -10.098 -8.714 66.584 1.00 66.12 890 LYS A C 1
ATOM 1282 O O . LYS A 1 164 ? -9.060 -8.771 65.920 1.00 64.96 890 LYS A O 1
ATOM 1288 N N . SER A 1 165 ? -10.179 -8.168 67.814 1.00 65.45 891 SER A N 1
ATOM 1289 C CA . SER A 1 165 ? -9.133 -7.480 68.578 1.00 66.59 891 SER A CA 1
ATOM 1290 C C . SER A 1 165 ? -8.790 -6.151 67.909 1.00 70.93 891 SER A C 1
ATOM 1291 O O . SER A 1 165 ? -8.175 -6.119 66.838 1.00 69.38 891 SER A O 1
ATOM 1294 N N . LYS A 1 166 ? -9.270 -5.053 68.523 1.00 69.04 892 LYS A N 1
ATOM 1295 C CA . LYS A 1 166 ? -9.084 -3.673 68.061 1.00 68.87 892 LYS A CA 1
ATOM 1296 C C . LYS A 1 166 ? -7.613 -3.236 68.150 1.00 72.94 892 LYS A C 1
ATOM 1297 O O . LYS A 1 166 ? -7.207 -2.321 67.430 1.00 72.26 892 LYS A O 1
ATOM 1303 N N . ASN A 1 167 ? -6.824 -3.891 69.034 1.00 69.75 893 ASN A N 1
ATOM 1304 C CA . ASN A 1 167 ? -5.400 -3.617 69.236 1.00 69.77 893 ASN A CA 1
ATOM 1305 C C . ASN A 1 167 ? -4.541 -4.076 68.046 1.00 71.51 893 ASN A C 1
ATOM 1306 O O . ASN A 1 167 ? -3.433 -3.557 67.867 1.00 71.23 893 ASN A O 1
ATOM 1311 N N . ASP A 1 168 ? -5.054 -5.035 67.230 1.00 65.99 894 ASP A N 1
ATOM 1312 C CA . ASP A 1 168 ? -4.379 -5.556 66.032 1.00 64.19 894 ASP A CA 1
ATOM 1313 C C . ASP A 1 168 ? -4.509 -4.534 64.887 1.00 65.14 894 ASP A C 1
ATOM 1314 O O . ASP A 1 168 ? -5.338 -4.694 63.984 1.00 63.65 894 ASP A O 1
ATOM 1319 N N . LYS A 1 169 ? -3.688 -3.462 64.965 1.00 60.43 895 LYS A N 1
ATOM 1320 C CA . LYS A 1 169 ? -3.627 -2.339 64.023 1.00 58.51 895 LYS A CA 1
ATOM 1321 C C . LYS A 1 169 ? -3.276 -2.799 62.613 1.00 58.60 895 LYS A C 1
ATOM 1322 O O . LYS A 1 169 ? -3.859 -2.298 61.645 1.00 57.50 895 LYS A O 1
ATOM 1328 N N . GLU A 1 170 ? -2.342 -3.765 62.500 1.00 52.62 896 GLU A N 1
ATOM 1329 C CA . GLU A 1 170 ? -1.916 -4.327 61.221 1.00 50.16 896 GLU A CA 1
ATOM 1330 C C . GLU A 1 170 ? -3.017 -5.176 60.574 1.00 49.47 896 GLU A C 1
ATOM 1331 O O . GLU A 1 170 ? -3.193 -5.114 59.356 1.00 47.71 896 GLU A O 1
ATOM 1337 N N . GLY A 1 171 ? -3.764 -5.911 61.405 1.00 43.97 897 GLY A N 1
ATOM 1338 C CA . GLY A 1 171 ? -4.877 -6.761 60.990 1.00 42.08 897 GLY A CA 1
ATOM 1339 C C . GLY A 1 171 ? -6.041 -5.997 60.387 1.00 43.08 897 GLY A C 1
ATOM 1340 O O . GLY A 1 171 ? -6.638 -6.460 59.412 1.00 41.59 897 GLY A O 1
ATOM 1341 N N . ILE A 1 172 ? -6.368 -4.817 60.962 1.00 39.07 898 ILE A N 1
ATOM 1342 C CA . ILE A 1 172 ? -7.440 -3.931 60.484 1.00 38.04 898 ILE A CA 1
ATOM 1343 C C . ILE A 1 172 ? -7.062 -3.405 59.088 1.00 41.70 898 ILE A C 1
ATOM 1344 O O . ILE A 1 172 ? -7.867 -3.478 58.156 1.00 41.33 898 ILE A O 1
ATOM 1349 N N . CYS A 1 173 ? -5.814 -2.928 58.951 1.00 37.86 899 CYS A N 1
ATOM 1350 C CA . CYS A 1 173 ? -5.238 -2.401 57.720 1.00 36.86 899 CYS A CA 1
ATOM 1351 C C . CYS A 1 173 ? -5.157 -3.441 56.609 1.00 38.29 899 CYS A C 1
ATOM 1352 O O . CYS A 1 173 ? -5.401 -3.114 55.445 1.00 36.60 899 CYS A O 1
ATOM 1355 N N . ARG A 1 174 ? -4.842 -4.697 56.979 1.00 34.08 900 ARG A N 1
ATOM 1356 C CA . ARG A 1 174 ? -4.769 -5.843 56.072 1.00 32.75 900 ARG A CA 1
ATOM 1357 C C . ARG A 1 174 ? -6.146 -6.031 55.424 1.00 36.10 900 ARG A C 1
ATOM 1358 O O . ARG A 1 174 ? -6.231 -6.119 54.197 1.00 35.76 900 ARG A O 1
ATOM 1366 N N . ALA A 1 175 ? -7.216 -6.005 56.254 1.00 31.96 901 ALA A N 1
ATOM 1367 C CA . ALA A 1 175 ? -8.616 -6.121 55.844 1.00 30.90 901 ALA A CA 1
ATOM 1368 C C . ALA A 1 175 ? -9.091 -4.888 55.068 1.00 33.25 901 ALA A C 1
ATOM 1369 O O . ALA A 1 175 ? -9.890 -5.047 54.144 1.00 32.36 901 ALA A O 1
ATOM 1371 N N . ILE A 1 176 ? -8.607 -3.668 55.428 1.00 29.13 902 ILE A N 1
ATOM 1372 C CA . ILE A 1 176 ? -8.962 -2.428 54.714 1.00 28.33 902 ILE A CA 1
ATOM 1373 C C . ILE A 1 176 ? -8.314 -2.426 53.318 1.00 30.55 902 ILE A C 1
ATOM 1374 O O . ILE A 1 176 ? -8.958 -2.004 52.354 1.00 30.28 902 ILE A O 1
ATOM 1379 N N . ARG A 1 177 ? -7.073 -2.954 53.203 1.00 25.97 903 ARG A N 1
ATOM 1380 C CA . ARG A 1 177 ? -6.375 -3.081 51.917 1.00 24.48 903 ARG A CA 1
ATOM 1381 C C . ARG A 1 177 ? -7.105 -4.072 51.021 1.00 26.30 903 ARG A C 1
ATOM 1382 O O . ARG A 1 177 ? -7.290 -3.784 49.839 1.00 25.79 903 ARG A O 1
ATOM 1390 N N . TYR A 1 178 ? -7.562 -5.215 51.594 1.00 21.52 904 TYR A N 1
ATOM 1391 C CA . TYR A 1 178 ? -8.317 -6.242 50.870 1.00 20.09 904 TYR A CA 1
ATOM 1392 C C . TYR A 1 178 ? -9.654 -5.681 50.402 1.00 23.67 904 TYR A C 1
ATOM 1393 O O . TYR A 1 178 ? -10.057 -5.945 49.271 1.00 23.22 904 TYR A O 1
ATOM 1402 N N . SER A 1 179 ? -10.321 -4.879 51.258 1.00 20.13 905 SER A N 1
ATOM 1403 C CA . SER A 1 179 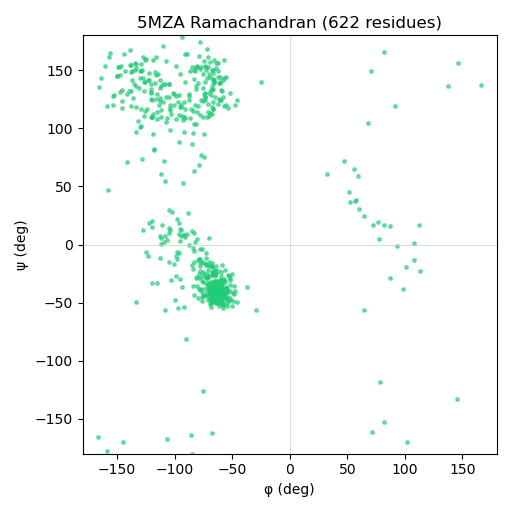? -11.595 -4.239 50.941 1.00 19.82 905 SER A CA 1
ATOM 1404 C C . SER A 1 179 ? -11.442 -3.236 49.800 1.00 23.84 905 SER A C 1
ATOM 1405 O O . SER A 1 179 ? -12.247 -3.267 48.869 1.00 23.28 905 SER A O 1
ATOM 1408 N N . PHE A 1 180 ? -10.380 -2.393 49.845 1.00 20.57 906 PHE A N 1
ATOM 1409 C CA . PHE A 1 180 ? -10.057 -1.406 48.807 1.00 20.49 906 PHE A CA 1
ATOM 1410 C C . PHE A 1 180 ? -9.950 -2.079 47.441 1.00 25.04 906 PHE A C 1
ATOM 1411 O O . PHE A 1 180 ? -10.614 -1.662 46.494 1.00 25.20 906 PHE A O 1
ATOM 1419 N N . ALA A 1 181 ? -9.132 -3.136 47.364 1.00 21.65 907 ALA A N 1
ATOM 1420 C CA . ALA A 1 181 ? -8.891 -3.924 46.165 1.00 21.18 907 ALA A CA 1
ATOM 1421 C C . ALA A 1 181 ? -10.191 -4.563 45.660 1.00 25.46 907 ALA A C 1
ATOM 1422 O O . ALA A 1 181 ? -10.470 -4.487 44.460 1.00 25.18 907 ALA A O 1
ATOM 1424 N N . ASP A 1 182 ? -11.014 -5.119 46.586 1.00 21.87 908 ASP A N 1
ATOM 1425 C CA . ASP A 1 182 ? -12.309 -5.733 46.287 1.00 21.54 908 ASP A CA 1
ATOM 1426 C C . ASP A 1 182 ? -13.292 -4.715 45.732 1.00 26.73 908 ASP A C 1
ATOM 1427 O O . ASP A 1 182 ? -14.099 -5.077 44.880 1.00 26.74 908 ASP A O 1
ATOM 1432 N N . ILE A 1 183 ? -13.226 -3.442 46.200 1.00 24.16 909 ILE A N 1
ATOM 1433 C CA . ILE A 1 183 ? -14.073 -2.354 45.698 1.00 24.32 909 ILE A CA 1
ATOM 1434 C C . ILE A 1 183 ? -13.679 -2.133 44.241 1.00 27.79 909 ILE A C 1
ATOM 1435 O O . ILE A 1 183 ? -14.555 -2.095 43.377 1.00 27.80 909 ILE A O 1
ATOM 1440 N N . GLY A 1 184 ? -12.366 -2.075 43.994 1.00 23.55 910 GLY A N 1
ATOM 1441 C CA . GLY A 1 184 ? -11.773 -1.910 42.673 1.00 22.96 910 GLY A CA 1
ATOM 1442 C C . GLY A 1 184 ? -12.251 -2.928 41.667 1.00 27.53 910 GLY A C 1
ATOM 1443 O O . GLY A 1 184 ? -12.674 -2.545 40.576 1.00 27.77 910 GLY A O 1
ATOM 1444 N N . ASP A 1 185 ? -12.232 -4.227 42.045 1.00 23.63 911 ASP A N 1
ATOM 1445 C CA . ASP A 1 185 ? -12.691 -5.318 41.189 1.00 22.91 911 ASP A CA 1
ATOM 1446 C C . ASP A 1 185 ? -14.181 -5.230 40.896 1.00 27.35 911 ASP A C 1
ATOM 1447 O O . ASP A 1 185 ? -14.584 -5.588 39.784 1.00 27.87 911 ASP A O 1
ATOM 1452 N N . ILE A 1 186 ? -14.992 -4.722 41.867 1.00 23.11 912 ILE A N 1
ATOM 1453 C CA . ILE A 1 186 ? -16.444 -4.523 41.704 1.00 22.77 912 ILE A CA 1
ATOM 1454 C C . ILE A 1 186 ? -16.661 -3.442 40.636 1.00 27.08 912 ILE A C 1
ATOM 1455 O O . ILE A 1 186 ? -17.409 -3.669 39.689 1.00 27.46 912 ILE A O 1
ATOM 1460 N N . ILE A 1 187 ? -15.963 -2.297 40.774 1.00 23.49 913 ILE A N 1
ATOM 1461 C CA . ILE A 1 187 ? -16.020 -1.157 39.856 1.00 23.20 913 ILE A CA 1
ATOM 1462 C C . ILE A 1 187 ? -15.494 -1.532 38.467 1.00 26.32 913 ILE A C 1
ATOM 1463 O O . ILE A 1 187 ? -16.122 -1.170 37.471 1.00 27.01 913 ILE A O 1
ATOM 1468 N N . LYS A 1 188 ? -14.368 -2.277 38.402 1.00 21.22 914 LYS A N 1
ATOM 1469 C CA . LYS A 1 188 ? -13.730 -2.717 37.151 1.00 20.06 914 LYS A CA 1
ATOM 1470 C C . LYS A 1 188 ? -14.498 -3.831 36.414 1.00 24.65 914 LYS A C 1
ATOM 1471 O O . LYS A 1 188 ? -14.258 -4.056 35.228 1.00 25.29 914 LYS A O 1
ATOM 1477 N N . GLY A 1 189 ? -15.412 -4.500 37.112 1.00 21.10 915 GLY A N 1
ATOM 1478 C CA . GLY A 1 189 ? -16.205 -5.599 36.570 1.00 20.84 915 GLY A CA 1
ATOM 1479 C C . GLY A 1 189 ? -15.491 -6.939 36.574 1.00 23.49 915 GLY A C 1
ATOM 1480 O O . GLY A 1 189 ? -15.916 -7.865 35.879 1.00 23.12 915 GLY A O 1
ATOM 1481 N N . THR A 1 190 ? -14.404 -7.055 37.365 1.00 19.14 916 THR A N 1
ATOM 1482 C CA . THR A 1 190 ? -13.578 -8.267 37.472 1.00 18.24 916 THR A CA 1
ATOM 1483 C C . THR A 1 190 ? -13.818 -9.054 38.778 1.00 22.17 916 THR A C 1
ATOM 1484 O O . THR A 1 190 ? -13.073 -9.990 39.072 1.00 21.09 916 THR A O 1
ATOM 1488 N N . ASP A 1 191 ? -14.857 -8.682 39.553 1.00 19.84 917 ASP A N 1
ATOM 1489 C CA . ASP A 1 191 ? -15.191 -9.362 40.805 1.00 19.93 917 ASP A CA 1
ATOM 1490 C C . ASP A 1 191 ? -15.684 -10.774 40.518 1.00 24.50 917 ASP A C 1
ATOM 1491 O O . ASP A 1 191 ? -16.500 -10.972 39.617 1.00 24.74 917 ASP A O 1
ATOM 1496 N N . LEU A 1 192 ? -15.160 -11.751 41.266 1.00 21.66 918 LEU A N 1
ATOM 1497 C CA . LEU A 1 192 ? -15.444 -13.172 41.081 1.00 22.47 918 LEU A CA 1
ATOM 1498 C C . LEU A 1 192 ? -16.807 -13.618 41.610 1.00 28.94 918 LEU A C 1
ATOM 1499 O O . LEU A 1 192 ? -17.395 -14.523 41.015 1.00 29.59 918 LEU A O 1
ATOM 1504 N N . TRP A 1 193 ? -17.325 -12.984 42.687 1.00 26.05 919 TRP A N 1
ATOM 1505 C CA . TRP A 1 193 ? -18.641 -13.299 43.262 1.00 26.57 919 TRP A CA 1
ATOM 1506 C C . TRP A 1 193 ? -19.746 -12.736 42.347 1.00 29.89 919 TRP A C 1
ATOM 1507 O O . TRP A 1 193 ? -20.352 -11.696 42.644 1.00 29.21 919 TRP A O 1
ATOM 1518 N N . ASP A 1 194 ? -19.971 -13.432 41.210 1.00 25.82 920 ASP A N 1
ATOM 1519 C CA . ASP A 1 194 ? -20.892 -13.041 40.143 1.00 25.49 920 ASP A CA 1
ATOM 1520 C C . ASP A 1 194 ? -22.165 -13.896 40.039 1.00 30.13 920 ASP A C 1
ATOM 1521 O O . ASP A 1 194 ? -22.935 -13.727 39.088 1.00 30.28 920 ASP A O 1
ATOM 1526 N N . LYS A 1 195 ? -22.391 -14.804 41.000 1.00 26.78 921 LYS A N 1
ATOM 1527 C CA . LYS A 1 195 ? -23.572 -15.673 40.982 1.00 26.88 921 LYS A CA 1
ATOM 1528 C C . LYS A 1 195 ? -24.666 -15.186 41.932 1.00 30.66 921 LYS A C 1
ATOM 1529 O O . LYS A 1 195 ? -25.824 -15.587 41.784 1.00 31.54 921 LYS A O 1
ATOM 1535 N N . ASP A 1 196 ? -24.308 -14.287 42.872 1.00 25.75 922 ASP A N 1
ATOM 1536 C CA . ASP A 1 196 ? -25.229 -13.671 43.825 1.00 25.54 922 ASP A CA 1
ATOM 1537 C C . ASP A 1 196 ? -26.082 -12.640 43.082 1.00 29.97 922 ASP A C 1
ATOM 1538 O O . ASP A 1 196 ? -25.531 -11.771 42.398 1.00 29.75 922 ASP A O 1
ATOM 1543 N N . GLY A 1 197 ? -27.404 -12.764 43.222 1.00 26.81 923 GLY A N 1
ATOM 1544 C CA . GLY A 1 197 ? -28.410 -11.910 42.591 1.00 26.77 923 GLY A CA 1
ATOM 1545 C C . GLY A 1 197 ? -28.200 -10.426 42.797 1.00 30.50 923 GLY A C 1
ATOM 1546 O O . GLY A 1 197 ? -28.245 -9.653 41.832 1.00 30.55 923 GLY A O 1
ATOM 1547 N N . GLY A 1 198 ? -27.949 -10.039 44.050 1.00 26.10 924 GLY A N 1
ATOM 1548 C CA . GLY A 1 198 ? -27.682 -8.657 44.432 1.00 25.03 924 GLY A CA 1
ATOM 1549 C C . GLY A 1 198 ? -26.443 -8.117 43.749 1.00 26.89 924 GLY A C 1
ATOM 1550 O O . GLY A 1 198 ? -26.433 -6.967 43.297 1.00 26.30 924 GLY A O 1
ATOM 1551 N N . GLU A 1 199 ? -25.401 -8.972 43.639 1.00 21.87 925 GLU A N 1
ATOM 1552 C CA . GLU A 1 199 ? -24.136 -8.653 42.970 1.00 20.08 925 GLU A CA 1
ATOM 1553 C C . GLU A 1 199 ? -24.317 -8.559 41.459 1.00 22.82 925 GLU A C 1
ATOM 1554 O O . GLU A 1 199 ? -23.665 -7.725 40.829 1.00 21.51 925 GLU A O 1
ATOM 1560 N N . ILE A 1 200 ? -25.232 -9.385 40.885 1.00 19.40 926 ILE A N 1
ATOM 1561 C CA . ILE A 1 200 ? -25.573 -9.375 39.458 1.00 19.14 926 ILE A CA 1
ATOM 1562 C C . ILE A 1 200 ? -26.211 -8.016 39.126 1.00 24.51 926 ILE A C 1
ATOM 1563 O O . ILE A 1 200 ? -25.778 -7.355 38.175 1.00 23.98 926 ILE A O 1
ATOM 1568 N N . LYS A 1 201 ? -27.203 -7.593 39.950 1.00 21.93 927 LYS A N 1
ATOM 1569 C CA . LYS A 1 201 ? -27.908 -6.313 39.836 1.00 22.43 927 LYS A CA 1
ATOM 1570 C C . LYS A 1 201 ? -26.925 -5.139 39.945 1.00 26.98 927 LYS A C 1
ATOM 1571 O O . LYS A 1 201 ? -26.984 -4.235 39.113 1.00 26.83 927 LYS A O 1
ATOM 1577 N N . THR A 1 202 ? -25.984 -5.187 40.925 1.00 23.61 928 THR A N 1
ATOM 1578 C CA . THR A 1 202 ? -24.940 -4.167 41.117 1.00 23.25 928 THR A CA 1
ATOM 1579 C C . THR A 1 202 ? -24.127 -3.977 39.817 1.00 26.98 928 THR A C 1
ATOM 1580 O O . THR A 1 202 ? -23.935 -2.844 39.378 1.00 26.62 928 THR A O 1
ATOM 1584 N N . GLN A 1 203 ? -23.707 -5.087 39.186 1.00 23.41 929 GLN A N 1
ATOM 1585 C CA . GLN A 1 203 ? -22.943 -5.064 37.935 1.00 22.83 929 GLN A CA 1
ATOM 1586 C C . GLN A 1 203 ? -23.767 -4.553 36.743 1.00 28.40 929 GLN A C 1
ATOM 1587 O O . GLN A 1 203 ? -23.235 -3.811 35.914 1.00 27.58 929 GLN A O 1
ATOM 1593 N N . ASN A 1 204 ? -25.066 -4.920 36.681 1.00 26.52 930 ASN A N 1
ATOM 1594 C CA . ASN A 1 204 ? -25.979 -4.474 35.627 1.00 27.48 930 ASN A CA 1
ATOM 1595 C C . ASN A 1 204 ? -26.127 -2.951 35.670 1.00 33.06 930 ASN A C 1
ATOM 1596 O O . ASN A 1 204 ? -26.124 -2.306 34.619 1.00 32.95 930 ASN A O 1
ATOM 1601 N N . HIS A 1 205 ? -26.197 -2.383 36.895 1.00 30.51 931 HIS A N 1
ATOM 1602 C CA . HIS A 1 205 ? -26.301 -0.944 37.139 1.00 31.01 931 HIS A CA 1
ATOM 1603 C C . HIS A 1 205 ? -25.019 -0.243 36.736 1.00 35.40 931 HIS A C 1
ATOM 1604 O O . HIS A 1 205 ? -25.084 0.806 36.105 1.00 36.28 931 HIS A O 1
ATOM 1611 N N . LEU A 1 206 ? -23.858 -0.837 37.072 1.00 31.49 932 LEU A N 1
ATOM 1612 C CA . LEU A 1 206 ? -22.538 -0.300 36.740 1.00 30.73 932 LEU A CA 1
ATOM 1613 C C . LEU A 1 206 ? -22.376 -0.125 35.233 1.00 33.87 932 LEU A C 1
ATOM 1614 O O . LEU A 1 206 ? -21.853 0.902 34.810 1.00 33.89 932 LEU A O 1
ATOM 1619 N N . VAL A 1 207 ? -22.888 -1.083 34.429 1.00 29.77 933 VAL A N 1
ATOM 1620 C CA . VAL A 1 207 ? -22.862 -1.023 32.960 1.00 29.67 933 VAL A CA 1
ATOM 1621 C C . VAL A 1 207 ? -23.755 0.137 32.472 1.00 34.41 933 VAL A C 1
ATOM 1622 O O . VAL A 1 207 ? -23.291 0.959 31.680 1.00 34.17 933 VAL A O 1
ATOM 1626 N N . THR A 1 208 ? -25.007 0.225 32.990 1.00 31.70 934 THR A N 1
ATOM 1627 C CA . THR A 1 208 ? -25.980 1.281 32.663 1.00 32.69 934 THR A CA 1
ATOM 1628 C C . THR A 1 208 ? -25.407 2.675 32.986 1.00 36.74 934 THR A C 1
ATOM 1629 O O . THR A 1 208 ? -25.535 3.592 32.168 1.00 37.58 934 THR A O 1
ATOM 1633 N N . ILE A 1 209 ? -24.772 2.818 34.168 1.00 31.65 935 ILE A N 1
ATOM 1634 C CA . ILE A 1 209 ? -24.144 4.061 34.622 1.00 31.15 935 ILE A CA 1
ATOM 1635 C C . ILE A 1 209 ? -22.949 4.395 33.710 1.00 35.34 935 ILE A C 1
ATOM 1636 O O . ILE A 1 209 ? -22.805 5.550 33.306 1.00 35.85 935 ILE A O 1
ATOM 1641 N N . PHE A 1 210 ? -22.154 3.379 33.314 1.00 31.27 936 PHE A N 1
ATOM 1642 C CA . PHE A 1 210 ? -21.010 3.604 32.427 1.00 30.93 936 PHE A CA 1
ATOM 1643 C C . PHE A 1 210 ? -21.425 3.827 30.961 1.00 36.50 936 PHE A C 1
ATOM 1644 O O . PHE A 1 210 ? -20.622 4.359 30.190 1.00 35.37 936 PHE A O 1
ATOM 1652 N N . ASP A 1 211 ? -22.690 3.490 30.595 1.00 35.16 937 ASP A N 1
ATOM 1653 C CA . ASP A 1 211 ? -23.227 3.757 29.256 1.00 36.53 937 ASP A CA 1
ATOM 1654 C C . ASP A 1 211 ? -23.334 5.281 29.115 1.00 42.68 937 ASP A C 1
ATOM 1655 O O . ASP A 1 211 ? -22.919 5.837 28.098 1.00 42.71 937 ASP A O 1
ATOM 1660 N N . LYS A 1 212 ? -23.837 5.948 30.177 1.00 40.74 938 LYS A N 1
ATOM 1661 C CA . LYS A 1 212 ? -24.002 7.398 30.261 1.00 41.88 938 LYS A CA 1
ATOM 1662 C C . LYS A 1 212 ? -22.669 8.140 30.413 1.00 45.94 938 LYS A C 1
ATOM 1663 O O . LYS A 1 212 ? -22.510 9.195 29.797 1.00 46.80 938 LYS A O 1
ATOM 1669 N N . ILE A 1 213 ? -21.724 7.606 31.234 1.00 41.11 939 ILE A N 1
ATOM 1670 C CA . ILE A 1 213 ? -20.395 8.207 31.450 1.00 40.44 939 ILE A CA 1
ATOM 1671 C C . ILE A 1 213 ? -19.642 8.275 30.112 1.00 44.24 939 ILE A C 1
ATOM 1672 O O . ILE A 1 213 ? -19.084 9.324 29.779 1.00 44.68 939 ILE A O 1
ATOM 1677 N N . LYS A 1 214 ? -19.676 7.169 29.339 1.00 40.12 940 LYS A N 1
ATOM 1678 C CA . LYS A 1 214 ? -19.052 7.036 28.019 1.00 40.21 940 LYS A CA 1
ATOM 1679 C C . LYS A 1 214 ? -19.686 8.003 27.023 1.00 46.70 940 LYS A C 1
ATOM 1680 O O . LYS A 1 214 ? -18.963 8.617 26.243 1.00 47.60 940 LYS A O 1
ATOM 1686 N N . ALA A 1 215 ? -21.027 8.149 27.065 1.00 44.10 941 ALA A N 1
ATOM 1687 C CA . ALA A 1 215 ? -21.795 9.040 26.185 1.00 45.43 941 ALA A CA 1
ATOM 1688 C C . ALA A 1 215 ? -21.428 10.516 26.379 1.00 51.18 941 ALA A C 1
ATOM 1689 O O . ALA A 1 215 ? -21.469 11.288 25.417 1.00 52.05 941 ALA A O 1
ATOM 1691 N N . GLN A 1 216 ? -21.057 10.893 27.619 1.00 48.03 942 GLN A N 1
ATOM 1692 C CA . GLN A 1 216 ? -20.671 12.251 28.008 1.00 48.81 942 GLN A CA 1
ATOM 1693 C C . GLN A 1 216 ? -19.159 12.509 27.889 1.00 52.99 942 GLN A C 1
ATOM 1694 O O . GLN A 1 216 ? -18.684 13.568 28.310 1.00 53.09 942 GLN A O 1
ATOM 1700 N N . LEU A 1 217 ? -18.409 11.555 27.299 1.00 49.35 943 LEU A N 1
ATOM 1701 C CA . LEU A 1 217 ? -16.966 11.707 27.081 1.00 49.47 943 LEU A CA 1
ATOM 1702 C C . LEU A 1 217 ? -16.715 12.473 25.770 1.00 56.22 943 LEU A C 1
ATOM 1703 O O . LEU A 1 217 ? -17.540 12.364 24.853 1.00 56.69 943 LEU A O 1
ATOM 1708 N N . PRO A 1 218 ? -15.576 13.201 25.617 1.00 53.89 944 PRO A N 1
ATOM 1709 C CA . PRO A 1 218 ? -15.310 13.876 24.332 1.00 55.09 944 PRO A CA 1
ATOM 1710 C C . PRO A 1 218 ? -15.126 12.874 23.187 1.00 58.85 944 PRO A C 1
ATOM 1711 O O . PRO A 1 218 ? -14.724 11.731 23.426 1.00 57.14 944 PRO A O 1
ATOM 1715 N N . LYS A 1 219 ? -15.453 13.306 21.953 1.00 56.77 945 LYS A N 1
ATOM 1716 C CA . LYS A 1 219 ? -15.393 12.542 20.699 1.00 56.87 945 LYS A CA 1
ATOM 1717 C C . LYS A 1 219 ? -14.087 11.737 20.524 1.00 59.80 945 LYS A C 1
ATOM 1718 O O . LYS A 1 219 ? -14.152 10.539 20.227 1.00 58.70 945 LYS A O 1
ATOM 1724 N N . ASP A 1 220 ? -12.918 12.390 20.734 1.00 56.29 946 ASP A N 1
ATOM 1725 C CA . ASP A 1 220 ? -11.587 11.780 20.607 1.00 55.39 946 ASP A CA 1
ATOM 1726 C C . ASP A 1 220 ? -11.303 10.703 21.664 1.00 55.71 946 ASP A C 1
ATOM 1727 O O . ASP A 1 220 ? -10.619 9.723 21.366 1.00 54.63 946 ASP A O 1
ATOM 1732 N N . ILE A 1 221 ? -11.840 10.889 22.884 1.00 50.35 947 ILE A N 1
ATOM 1733 C CA . ILE A 1 221 ? -11.693 9.998 24.041 1.00 48.20 947 ILE A CA 1
ATOM 1734 C C . ILE A 1 221 ? -12.646 8.787 23.961 1.00 50.64 947 ILE A C 1
ATOM 1735 O O . ILE A 1 221 ? -12.212 7.653 24.191 1.00 48.90 947 ILE A O 1
ATOM 1740 N N . LYS A 1 222 ? -13.934 9.041 23.624 1.00 47.37 948 LYS A N 1
ATOM 1741 C CA . LYS A 1 222 ? -15.015 8.052 23.483 1.00 46.42 948 LYS A CA 1
ATOM 1742 C C . LYS A 1 222 ? -14.642 6.879 22.553 1.00 49.48 948 LYS A C 1
ATOM 1743 O O . LYS A 1 222 ? -14.976 5.730 22.857 1.00 48.12 948 LYS A O 1
ATOM 1749 N N . GLY A 1 223 ? -13.952 7.192 21.451 1.00 46.39 949 GLY A N 1
ATOM 1750 C CA . GLY A 1 223 ? -13.514 6.234 20.441 1.00 46.07 949 GLY A CA 1
ATOM 1751 C C . GLY A 1 223 ? -12.469 5.234 20.897 1.00 48.30 949 GLY A C 1
ATOM 1752 O O . GLY A 1 223 ? -12.376 4.138 20.334 1.00 48.05 949 GLY A O 1
ATOM 1753 N N . LYS A 1 224 ? -11.684 5.593 21.928 1.00 43.19 950 LYS A N 1
ATOM 1754 C CA . LYS A 1 224 ? -10.629 4.739 22.488 1.00 41.30 950 LYS A CA 1
ATOM 1755 C C . LYS A 1 224 ? -11.182 3.598 23.367 1.00 43.37 950 LYS A C 1
ATOM 1756 O O . LYS A 1 224 ? -10.406 2.752 23.821 1.00 42.61 950 LYS A O 1
ATOM 1762 N N . TYR A 1 225 ? -12.519 3.558 23.584 1.00 38.84 951 TYR A N 1
ATOM 1763 C CA . TYR A 1 225 ? -13.172 2.543 24.411 1.00 37.21 951 TYR A CA 1
ATOM 1764 C C . TYR A 1 225 ? -14.217 1.728 23.652 1.00 41.61 951 TYR A C 1
ATOM 1765 O O . TYR A 1 225 ? -15.125 2.290 23.044 1.00 42.35 951 TYR A O 1
ATOM 1774 N N . THR A 1 226 ? -14.056 0.395 23.683 1.00 37.59 952 THR A N 1
ATOM 1775 C CA . THR A 1 226 ? -14.906 -0.600 23.023 1.00 37.86 952 THR A CA 1
ATOM 1776 C C . THR A 1 226 ? -15.175 -1.739 24.011 1.00 41.01 952 THR A C 1
ATOM 1777 O O . THR A 1 226 ? -14.258 -2.175 24.712 1.00 40.58 952 THR A O 1
ATOM 1781 N N . GLY A 1 227 ? -16.415 -2.216 24.033 1.00 36.77 953 GLY A N 1
ATOM 1782 C CA . GLY A 1 227 ? -16.862 -3.290 24.911 1.00 35.53 953 GLY A CA 1
ATOM 1783 C C . GLY A 1 227 ? -18.223 -2.985 25.496 1.00 39.14 953 GLY A C 1
ATOM 1784 O O . GLY A 1 227 ? -18.482 -1.846 25.902 1.00 38.84 953 GLY A O 1
ATOM 1785 N N . THR A 1 228 ? -19.106 -3.997 25.523 1.00 35.67 954 THR A N 1
ATOM 1786 C CA . THR A 1 228 ? -20.484 -3.882 26.024 1.00 35.79 954 THR A CA 1
ATOM 1787 C C . THR A 1 228 ? -20.530 -3.573 27.533 1.00 38.45 954 THR A C 1
ATOM 1788 O O . THR A 1 228 ? -21.332 -2.737 27.959 1.00 38.13 954 THR A O 1
ATOM 1792 N N . LYS A 1 229 ? -19.658 -4.237 28.319 1.00 33.30 955 LYS A N 1
ATOM 1793 C CA . LYS A 1 229 ? -19.568 -4.078 29.774 1.00 31.62 955 LYS A CA 1
ATOM 1794 C C . LYS A 1 229 ? -18.634 -2.932 30.215 1.00 34.13 955 LYS A C 1
ATOM 1795 O O . LYS A 1 229 ? -18.503 -2.694 31.418 1.00 34.01 955 LYS A O 1
ATOM 1801 N N . HIS A 1 230 ? -18.006 -2.220 29.244 1.00 29.46 956 HIS A N 1
ATOM 1802 C CA . HIS A 1 230 ? -17.079 -1.084 29.434 1.00 28.38 956 HIS A CA 1
ATOM 1803 C C . HIS A 1 230 ? -15.882 -1.435 30.316 1.00 31.25 956 HIS A C 1
ATOM 1804 O O . HIS A 1 230 ? -15.437 -0.600 31.106 1.00 31.31 956 HIS A O 1
ATOM 1811 N N . LEU A 1 231 ? -15.360 -2.663 30.184 1.00 26.23 957 LEU A N 1
ATOM 1812 C CA . LEU A 1 231 ? -14.263 -3.164 31.013 1.00 24.83 957 LEU A CA 1
ATOM 1813 C C . LEU A 1 231 ? -12.981 -2.310 30.928 1.00 29.69 957 LEU A C 1
ATOM 1814 O O . LEU A 1 231 ? -12.397 -2.012 31.974 1.00 29.36 957 LEU A O 1
ATOM 1819 N N . GLU A 1 232 ? -12.581 -1.868 29.722 1.00 26.76 958 GLU A N 1
ATOM 1820 C CA . GLU A 1 232 ? -11.398 -1.007 29.570 1.00 26.70 958 GLU A CA 1
ATOM 1821 C C . GLU A 1 232 ? -11.632 0.390 30.165 1.00 30.46 958 GLU A C 1
ATOM 1822 O O . GLU A 1 232 ? -10.734 0.929 30.812 1.00 30.37 958 GLU A O 1
ATOM 1828 N N . LEU A 1 233 ? -12.849 0.946 29.981 1.00 26.29 959 LEU A N 1
ATOM 1829 C CA . LEU A 1 233 ? -13.259 2.245 30.519 1.00 25.82 959 LEU A CA 1
ATOM 1830 C C . LEU A 1 233 ? -13.294 2.210 32.052 1.00 29.56 959 LEU A C 1
ATOM 1831 O O . LEU A 1 233 ? -12.780 3.125 32.690 1.00 29.60 959 LEU A O 1
ATOM 1836 N N . ARG A 1 234 ? -13.876 1.145 32.634 1.00 25.74 960 ARG A N 1
ATOM 1837 C CA . ARG A 1 234 ? -13.970 0.940 34.080 1.00 25.03 960 ARG A CA 1
ATOM 1838 C C . ARG A 1 234 ? -12.591 0.718 34.715 1.00 29.99 960 ARG A C 1
ATOM 1839 O O . ARG A 1 234 ? -12.368 1.167 35.839 1.00 30.13 960 ARG A O 1
ATOM 1847 N N . LYS A 1 235 ? -11.653 0.087 33.970 1.00 26.69 961 LYS A N 1
ATOM 1848 C CA . LYS A 1 235 ? -10.264 -0.124 34.384 1.00 26.41 961 LYS A CA 1
ATOM 1849 C C . LYS A 1 235 ? -9.594 1.247 34.527 1.00 31.77 961 LYS A C 1
ATOM 1850 O O . LYS A 1 235 ? -8.984 1.526 35.563 1.00 32.53 961 LYS A O 1
ATOM 1856 N N . ASP A 1 236 ? -9.757 2.117 33.502 1.00 27.86 962 ASP A N 1
ATOM 1857 C CA . ASP A 1 236 ? -9.185 3.461 33.466 1.00 27.67 962 ASP A CA 1
ATOM 1858 C C . ASP A 1 236 ? -9.876 4.441 34.409 1.00 31.54 962 ASP A C 1
ATOM 1859 O O . ASP A 1 236 ? -9.222 5.379 34.867 1.00 32.12 962 ASP A O 1
ATOM 1864 N N . TRP A 1 237 ? -11.179 4.231 34.710 1.00 27.43 963 TRP A N 1
ATOM 1865 C CA . TRP A 1 237 ? -11.929 5.070 35.656 1.00 27.25 963 TRP A CA 1
ATOM 1866 C C . TRP A 1 237 ? -11.350 4.833 37.042 1.00 30.56 963 TRP A C 1
ATOM 1867 O O . TRP A 1 237 ? -11.115 5.792 37.773 1.00 31.00 963 TRP A O 1
ATOM 1878 N N . TRP A 1 238 ? -11.123 3.547 37.397 1.00 26.18 964 TRP A N 1
ATOM 1879 C CA . TRP A 1 238 ? -10.542 3.137 38.670 1.00 25.21 964 TRP A CA 1
ATOM 1880 C C . TRP A 1 238 ? -9.170 3.780 38.857 1.00 30.04 964 TRP A C 1
ATOM 1881 O O . TRP A 1 238 ? -8.983 4.459 39.853 1.00 30.19 964 TRP A O 1
ATOM 1892 N N . GLU A 1 239 ? -8.252 3.651 37.871 1.00 26.39 965 GLU A N 1
ATOM 1893 C CA . GLU A 1 239 ? -6.911 4.249 37.914 1.00 26.12 965 GLU A CA 1
ATOM 1894 C C . GLU A 1 239 ? -6.959 5.769 38.145 1.00 30.96 965 GLU A C 1
ATOM 1895 O O . GLU A 1 239 ? -6.126 6.312 38.876 1.00 30.93 965 GLU A O 1
ATOM 1901 N N . ALA A 1 240 ? -7.957 6.436 37.544 1.00 27.84 966 ALA A N 1
ATOM 1902 C CA . ALA A 1 240 ? -8.157 7.874 37.646 1.00 28.25 966 ALA A CA 1
ATOM 1903 C C . ALA A 1 240 ? -8.795 8.312 38.971 1.00 31.53 966 ALA A C 1
ATOM 1904 O O . ALA A 1 240 ? -8.677 9.487 39.326 1.00 32.04 966 ALA A O 1
ATOM 1906 N N . ASN A 1 241 ? -9.446 7.383 39.709 1.00 26.68 967 ASN A N 1
ATOM 1907 C CA . ASN A 1 241 ? -10.145 7.716 40.961 1.00 26.22 967 ASN A CA 1
ATOM 1908 C C . ASN A 1 241 ? -9.709 6.947 42.238 1.00 28.54 967 ASN A C 1
ATOM 1909 O O . ASN A 1 241 ? -10.129 7.335 43.331 1.00 28.63 967 ASN A O 1
ATOM 1914 N N . ARG A 1 242 ? -8.874 5.897 42.106 1.00 23.10 968 ARG A N 1
ATOM 1915 C CA . ARG A 1 242 ? -8.412 5.018 43.192 1.00 22.45 968 ARG A CA 1
ATOM 1916 C C . ARG A 1 242 ? -7.701 5.729 44.356 1.00 28.56 968 ARG A C 1
ATOM 1917 O O . ARG A 1 242 ? -7.776 5.235 45.483 1.00 28.89 968 ARG A O 1
ATOM 1925 N N . ASP A 1 243 ? -7.019 6.865 44.097 1.00 25.85 969 ASP A N 1
ATOM 1926 C CA . ASP A 1 243 ? -6.336 7.642 45.136 1.00 26.62 969 ASP A CA 1
ATOM 1927 C C . ASP A 1 243 ? -7.352 8.267 46.107 1.00 31.19 969 ASP A C 1
ATOM 1928 O O . ASP A 1 243 ? -7.160 8.185 47.324 1.00 31.40 969 ASP A O 1
ATOM 1933 N N . GLN A 1 244 ? -8.459 8.831 45.562 1.00 27.12 970 GLN A N 1
ATOM 1934 C CA . GLN A 1 244 ? -9.564 9.435 46.319 1.00 26.57 970 GLN A CA 1
ATOM 1935 C C . GLN A 1 244 ? -10.279 8.365 47.150 1.00 29.30 970 GLN A C 1
ATOM 1936 O O . GLN A 1 244 ? -10.569 8.591 48.328 1.00 29.46 970 GLN A O 1
ATOM 1942 N N . VAL A 1 245 ? -10.546 7.199 46.527 1.00 24.45 971 VAL A N 1
ATOM 1943 C CA . VAL A 1 245 ? -11.206 6.040 47.138 1.00 23.61 971 VAL A CA 1
ATOM 1944 C C . VAL A 1 245 ? -10.405 5.575 48.362 1.00 28.87 971 VAL A C 1
ATOM 1945 O O . VAL A 1 245 ? -11.001 5.346 49.414 1.00 28.92 971 VAL A O 1
ATOM 1949 N N . TRP A 1 246 ? -9.057 5.507 48.240 1.00 25.99 972 TRP A N 1
ATOM 1950 C CA . TRP A 1 246 ? -8.167 5.096 49.328 1.00 25.92 972 TRP A CA 1
ATOM 1951 C C . TRP A 1 246 ? -8.180 6.067 50.503 1.00 30.99 972 TRP A C 1
ATOM 1952 O O . TRP A 1 246 ? -8.212 5.615 51.649 1.00 31.02 972 TRP A O 1
ATOM 1963 N N . LYS A 1 247 ? -8.162 7.391 50.224 1.00 28.16 973 LYS A N 1
ATOM 1964 C CA . LYS A 1 247 ? -8.190 8.433 51.255 1.00 29.28 973 LYS A CA 1
ATOM 1965 C C . LYS A 1 247 ? -9.497 8.404 52.040 1.00 34.14 973 LYS A C 1
ATOM 1966 O O . LYS A 1 247 ? -9.482 8.606 53.255 1.00 34.64 973 LYS A O 1
ATOM 1972 N N . ALA A 1 248 ? -10.614 8.087 51.353 1.00 30.30 974 ALA A N 1
ATOM 1973 C CA . ALA A 1 248 ? -11.943 7.972 51.956 1.00 30.09 974 ALA A CA 1
ATOM 1974 C C . ALA A 1 248 ? -11.999 6.808 52.949 1.00 33.36 974 ALA A C 1
ATOM 1975 O O . ALA A 1 248 ? -12.815 6.832 53.874 1.00 34.08 974 ALA A O 1
ATOM 1977 N N . MET A 1 249 ? -11.118 5.802 52.762 1.00 28.12 975 MET A N 1
ATOM 1978 C CA . MET A 1 249 ? -11.032 4.607 53.608 1.00 27.02 975 MET A CA 1
ATOM 1979 C C . MET A 1 249 ? -10.176 4.814 54.869 1.00 31.91 975 MET A C 1
ATOM 1980 O O . MET A 1 249 ? -10.078 3.908 55.700 1.00 31.41 975 MET A O 1
ATOM 1985 N N . GLN A 1 250 ? -9.577 6.012 55.020 1.00 29.29 976 GLN A N 1
ATOM 1986 C CA . GLN A 1 250 ? -8.748 6.355 56.181 1.00 29.91 976 GLN A CA 1
ATOM 1987 C C . GLN A 1 250 ? -9.557 7.164 57.195 1.00 35.51 976 GLN A C 1
ATOM 1988 O O . GLN A 1 250 ? -9.107 7.371 58.321 1.00 36.25 976 GLN A O 1
ATOM 1994 N N . CYS A 1 251 ? -10.764 7.591 56.791 1.00 32.84 977 CYS A N 1
ATOM 1995 C CA . CYS A 1 251 ? -11.714 8.372 57.577 1.00 34.08 977 CYS A CA 1
ATOM 1996 C C . CYS A 1 251 ? -12.123 7.691 58.881 1.00 41.05 977 CYS A C 1
ATOM 1997 O O . CYS A 1 251 ? -12.528 6.525 58.871 1.00 41.02 977 CYS A O 1
ATOM 2000 N N . GLY A 1 252 ? -11.983 8.424 59.985 1.00 39.20 978 GLY A N 1
ATOM 2001 C CA . GLY A 1 252 ? -12.335 7.956 61.321 1.00 39.98 978 GLY A CA 1
ATOM 2002 C C . GLY A 1 252 ? -11.337 7.015 61.961 1.00 44.75 978 GLY A C 1
ATOM 2003 O O . GLY A 1 252 ? -11.588 6.499 63.055 1.00 44.98 978 GLY A O 1
ATOM 2004 N N . ASN A 1 253 ? -10.197 6.785 61.294 1.00 41.49 979 ASN A N 1
ATOM 2005 C CA . ASN A 1 253 ? -9.163 5.895 61.801 1.00 41.54 979 ASN A CA 1
ATOM 2006 C C . ASN A 1 253 ? -8.116 6.677 62.570 1.00 48.48 979 ASN A C 1
ATOM 2007 O O . ASN A 1 253 ? -7.485 7.584 62.018 1.00 47.80 979 ASN A O 1
ATOM 2012 N N . ASP A 1 254 ? -7.948 6.332 63.859 1.00 47.90 980 ASP A N 1
ATOM 2013 C CA . ASP A 1 254 ? -6.953 6.951 64.736 1.00 49.71 980 ASP A CA 1
ATOM 2014 C C . ASP A 1 254 ? -5.562 6.485 64.314 1.00 54.00 980 ASP A C 1
ATOM 2015 O O . ASP A 1 254 ? -4.582 7.213 64.499 1.00 54.37 980 ASP A O 1
ATOM 2020 N N . ASN A 1 255 ? -5.494 5.278 63.710 1.00 49.63 981 ASN A N 1
ATOM 2021 C CA . ASN A 1 255 ? -4.271 4.678 63.187 1.00 49.03 981 ASN A CA 1
ATOM 2022 C C . ASN A 1 255 ? -4.418 4.473 61.664 1.00 50.59 981 ASN A C 1
ATOM 2023 O O . ASN A 1 255 ? -4.773 3.374 61.223 1.00 49.38 981 ASN A O 1
ATOM 2028 N N . PRO A 1 256 ? -4.190 5.540 60.850 1.00 45.93 982 PRO A N 1
ATOM 2029 C CA . PRO A 1 256 ? -4.346 5.405 59.390 1.00 44.14 982 PRO A CA 1
ATOM 2030 C C . PRO A 1 256 ? -3.390 4.404 58.750 1.00 45.77 982 PRO A C 1
ATOM 2031 O O . PRO A 1 256 ? -2.241 4.269 59.185 1.00 45.71 982 PRO A O 1
ATOM 2035 N N . CYS A 1 257 ? -3.886 3.696 57.720 1.00 40.03 983 CYS A N 1
ATOM 2036 C CA . CYS A 1 257 ? -3.153 2.667 56.988 1.00 38.66 983 CYS A CA 1
ATOM 2037 C C . CYS A 1 257 ? -2.237 3.254 55.936 1.00 41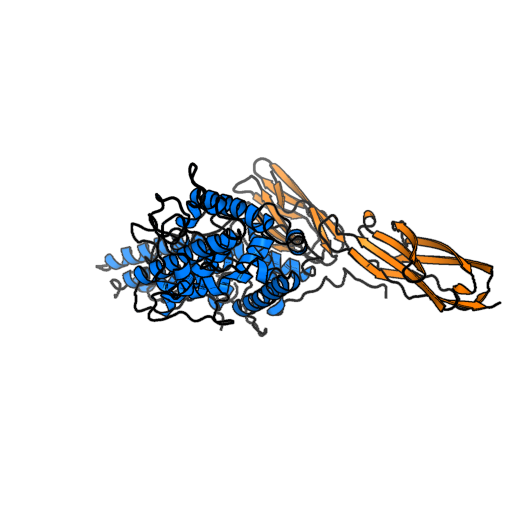.37 983 CYS A C 1
ATOM 2038 O O . CYS A 1 257 ? -2.647 4.128 55.171 1.00 40.96 983 CYS A O 1
ATOM 2041 N N . SER A 1 258 ? -0.997 2.756 55.892 1.00 37.28 984 SER A N 1
ATOM 2042 C CA . SER A 1 258 ? 0.019 3.192 54.941 1.00 36.83 984 SER A CA 1
ATOM 2043 C C . SER A 1 258 ? -0.208 2.603 53.546 1.00 39.94 984 SER A C 1
ATOM 2044 O O . SER A 1 258 ? -0.786 1.526 53.412 1.00 39.22 984 SER A O 1
ATOM 2047 N N . GLY A 1 259 ? 0.261 3.321 52.533 1.00 36.56 985 GLY A N 1
ATOM 2048 C CA . GLY A 1 259 ? 0.238 2.904 51.138 1.00 35.54 985 GLY A CA 1
ATOM 2049 C C . GLY A 1 259 ? 1.668 2.665 50.689 1.00 39.51 985 GLY A C 1
ATOM 2050 O O . GLY A 1 259 ? 2.484 3.598 50.699 1.00 39.86 985 GLY A O 1
ATOM 2051 N N . GLU A 1 260 ? 1.996 1.406 50.339 1.00 34.76 986 GLU A N 1
ATOM 2052 C CA . GLU A 1 260 ? 3.353 1.008 49.950 1.00 34.60 986 GLU A CA 1
ATOM 2053 C C . GLU A 1 260 ? 3.834 1.620 48.625 1.00 39.11 986 GLU A C 1
ATOM 2054 O O . GLU A 1 260 ? 5.043 1.652 48.390 1.00 39.73 986 GLU A O 1
ATOM 2060 N N . SER A 1 261 ? 2.917 2.120 47.781 1.00 35.12 987 SER A N 1
ATOM 2061 C CA . SER A 1 261 ? 3.300 2.769 46.530 1.00 35.18 987 SER A CA 1
ATOM 2062 C C . SER A 1 261 ? 2.475 4.016 46.278 1.00 40.64 987 SER A C 1
ATOM 2063 O O . SER A 1 261 ? 1.250 3.932 46.180 1.00 40.19 987 SER A O 1
ATOM 2066 N N . ASP A 1 262 ? 3.153 5.181 46.190 1.00 38.50 988 ASP A N 1
ATOM 2067 C CA . ASP A 1 262 ? 2.555 6.503 45.961 1.00 38.64 988 ASP A CA 1
ATOM 2068 C C . ASP A 1 262 ? 1.411 6.806 46.955 1.00 41.36 988 ASP A C 1
ATOM 2069 O O . ASP A 1 262 ? 0.403 7.419 46.588 1.00 41.45 988 ASP A O 1
ATOM 2074 N N . HIS A 1 263 ? 1.585 6.344 48.219 1.00 36.76 989 HIS A N 1
ATOM 2075 C CA . HIS A 1 263 ? 0.681 6.499 49.373 1.00 36.06 989 HIS A CA 1
ATOM 2076 C C . HIS A 1 263 ? -0.672 5.794 49.183 1.00 36.59 989 HIS A C 1
ATOM 2077 O O . HIS A 1 263 ? -1.661 6.140 49.839 1.00 36.10 989 HIS A O 1
ATOM 20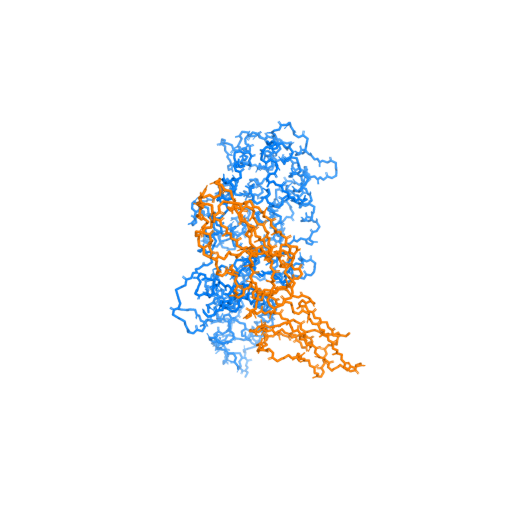84 N N . THR A 1 264 ? -0.688 4.768 48.319 1.00 30.84 990 THR A N 1
ATOM 2085 C CA . THR A 1 264 ? -1.853 3.935 48.002 1.00 29.28 990 THR A CA 1
ATOM 2086 C C . THR A 1 264 ? -1.417 2.450 48.016 1.00 32.28 990 THR A C 1
ATOM 2087 O O . THR A 1 264 ? -0.232 2.178 47.796 1.00 33.06 990 THR A O 1
ATOM 2091 N N . PRO A 1 265 ? -2.321 1.464 48.233 1.00 26.10 991 PRO A N 1
ATOM 2092 C CA . PRO A 1 265 ? -1.881 0.057 48.213 1.00 24.81 991 PRO A CA 1
ATOM 2093 C C . PRO A 1 265 ? -1.538 -0.451 46.809 1.00 26.05 991 PRO A C 1
ATOM 2094 O O . PRO A 1 265 ? -1.828 0.213 45.816 1.00 25.57 991 PRO A O 1
ATOM 2098 N N . LEU A 1 266 ? -0.914 -1.629 46.734 1.00 21.50 992 LEU A N 1
ATOM 2099 C CA . LEU A 1 266 ? -0.580 -2.283 45.472 1.00 20.84 992 LEU A CA 1
ATOM 2100 C C . LEU A 1 266 ? -1.538 -3.455 45.223 1.00 25.25 992 LEU A C 1
ATOM 2101 O O . LEU A 1 266 ? -1.623 -3.945 44.098 1.00 24.40 992 LEU A O 1
ATOM 2106 N N . HIS A 1 267 ? -2.270 -3.882 46.281 1.00 22.38 993 HIS A N 1
ATOM 2107 C CA . HIS A 1 267 ? -3.223 -4.992 46.302 1.00 21.74 993 HIS A CA 1
ATOM 2108 C C . HIS A 1 267 ? -4.208 -4.978 45.147 1.00 26.33 993 HIS A C 1
ATOM 2109 O O . HIS A 1 267 ? -4.473 -6.035 44.571 1.00 26.51 993 HIS A O 1
ATOM 2116 N N . ASP A 1 268 ? -4.710 -3.781 44.768 1.00 22.31 994 ASP A N 1
ATOM 2117 C CA . ASP A 1 268 ? -5.659 -3.622 43.664 1.00 21.18 994 ASP A CA 1
ATOM 2118 C C . ASP A 1 268 ? -5.029 -3.883 42.272 1.00 24.15 994 ASP A C 1
ATOM 2119 O O . ASP A 1 268 ? -5.703 -3.707 41.256 1.00 24.62 994 ASP A O 1
ATOM 2124 N N . TYR A 1 269 ? -3.752 -4.322 42.240 1.00 19.14 995 TYR A N 1
ATOM 2125 C CA . TYR A 1 269 ? -3.028 -4.702 41.025 1.00 18.28 995 TYR A CA 1
ATOM 2126 C C . TYR A 1 269 ? -2.734 -6.201 41.016 1.00 22.03 995 TYR A C 1
ATOM 2127 O O . TYR A 1 269 ? -2.342 -6.741 39.977 1.00 22.57 995 TYR A O 1
ATOM 2136 N N . ILE A 1 270 ? -2.947 -6.873 42.165 1.00 17.89 996 ILE A N 1
ATOM 2137 C CA . ILE A 1 270 ? -2.818 -8.327 42.296 1.00 18.16 996 ILE A CA 1
ATOM 2138 C C . ILE A 1 270 ? -4.204 -8.890 41.913 1.00 21.44 996 ILE A C 1
ATOM 2139 O O . ILE A 1 270 ? -5.193 -8.394 42.450 1.00 21.46 996 ILE A O 1
ATOM 2144 N N . PRO A 1 271 ? -4.337 -9.887 41.005 1.00 17.03 997 PRO A N 1
ATOM 2145 C CA . PRO A 1 271 ? -5.681 -10.395 40.677 1.00 16.22 997 PRO A CA 1
ATOM 2146 C C . PRO A 1 271 ? -6.387 -10.973 41.899 1.00 19.64 997 PRO A C 1
ATOM 2147 O O . PRO A 1 271 ? -5.740 -11.557 42.773 1.00 19.85 997 PRO A O 1
ATOM 2151 N N . GLN A 1 272 ? -7.712 -10.782 41.958 1.00 15.44 998 GLN A N 1
ATOM 2152 C CA . GLN A 1 272 ? -8.586 -11.176 43.057 1.00 15.26 998 GLN A CA 1
ATOM 2153 C C . GLN A 1 272 ? -8.405 -12.617 43.559 1.00 21.57 998 GLN A C 1
ATOM 2154 O O . GLN A 1 272 ? -8.406 -12.821 44.775 1.00 21.41 998 GLN A O 1
ATOM 2160 N N . ARG A 1 273 ? -8.258 -13.605 42.641 1.00 19.59 999 ARG A N 1
ATOM 2161 C CA . ARG A 1 273 ? -8.090 -15.010 43.028 1.00 20.02 999 ARG A CA 1
ATOM 2162 C C . ARG A 1 273 ? -6.889 -15.226 43.957 1.00 24.95 999 ARG A C 1
ATOM 2163 O O . ARG A 1 273 ? -7.000 -15.954 44.952 1.00 24.95 999 ARG A O 1
ATOM 2171 N N . LEU A 1 274 ? -5.758 -14.572 43.632 1.00 21.17 1000 LEU A N 1
ATOM 2172 C CA . LEU A 1 274 ? -4.510 -14.667 44.384 1.00 21.00 1000 LEU A CA 1
ATOM 2173 C C . LEU A 1 274 ? -4.636 -13.999 45.750 1.00 24.87 1000 LEU A C 1
ATOM 2174 O O . LEU A 1 274 ? -4.172 -14.554 46.752 1.00 24.36 1000 LEU A O 1
ATOM 2179 N N . ARG A 1 275 ? -5.315 -12.836 45.784 1.00 21.23 1001 ARG A N 1
ATOM 2180 C CA . ARG A 1 275 ? -5.577 -12.056 46.993 1.00 21.05 1001 ARG A CA 1
ATOM 2181 C C . ARG A 1 275 ? -6.427 -12.861 47.974 1.00 26.33 1001 ARG A C 1
ATOM 2182 O O . ARG A 1 275 ? -6.089 -12.936 49.157 1.00 27.07 1001 ARG A O 1
ATOM 2190 N N . TRP A 1 276 ? -7.524 -13.464 47.469 1.00 22.64 1002 TRP A N 1
ATOM 2191 C CA . TRP A 1 276 ? -8.464 -14.280 48.235 1.00 22.89 1002 TRP A CA 1
ATOM 2192 C C . TRP A 1 276 ? -7.818 -15.560 48.746 1.00 27.44 1002 TRP A C 1
ATOM 2193 O O . TRP A 1 276 ? -8.190 -16.041 49.814 1.00 28.28 1002 TRP A O 1
ATOM 2204 N N . MET A 1 277 ? -6.853 -16.107 47.985 1.00 23.72 1003 MET A N 1
ATOM 2205 C CA . MET A 1 277 ? -6.090 -17.299 48.352 1.00 24.08 1003 MET A CA 1
ATOM 2206 C C . MET A 1 277 ? -5.184 -16.966 49.547 1.00 28.02 1003 MET A C 1
ATOM 2207 O O . MET A 1 277 ? -5.064 -17.778 50.465 1.00 28.70 1003 MET A O 1
ATOM 2212 N N . THR A 1 278 ? -4.578 -15.759 49.531 1.00 23.80 1004 THR A N 1
ATOM 2213 C CA . THR A 1 278 ? -3.704 -15.234 50.582 1.00 23.94 1004 THR A CA 1
ATOM 2214 C C . THR A 1 278 ? -4.509 -15.062 51.873 1.00 27.59 1004 THR A C 1
ATOM 2215 O O . THR A 1 278 ? -4.097 -15.571 52.914 1.00 28.05 1004 THR A O 1
ATOM 2219 N N . GLU A 1 279 ? -5.674 -14.387 51.786 1.00 22.86 1005 GLU A N 1
ATOM 2220 C CA . GLU A 1 279 ? -6.592 -14.153 52.903 1.00 22.22 1005 GLU A CA 1
ATOM 2221 C C . GLU A 1 279 ? -7.068 -15.486 53.519 1.00 27.47 1005 GLU A C 1
ATOM 2222 O O . GLU A 1 279 ? -7.181 -15.580 54.745 1.00 28.07 1005 GLU A O 1
ATOM 2228 N N . TRP A 1 280 ? -7.320 -16.512 52.665 1.00 23.37 1006 TRP A N 1
ATOM 2229 C CA . TRP A 1 280 ? -7.765 -17.843 53.074 1.00 23.82 1006 TRP A CA 1
ATOM 2230 C C . TRP A 1 280 ? -6.764 -18.490 54.032 1.00 29.13 1006 TRP A C 1
ATOM 2231 O O . TRP A 1 280 ? -7.169 -18.994 55.080 1.00 29.26 1006 TRP A O 1
ATOM 2242 N N . ALA A 1 281 ? -5.463 -18.473 53.666 1.00 26.17 1007 ALA A N 1
ATOM 2243 C CA . ALA A 1 281 ? -4.365 -19.036 54.450 1.00 27.19 1007 ALA A CA 1
ATOM 2244 C C . ALA A 1 281 ? -4.218 -18.347 55.803 1.00 33.08 1007 ALA A C 1
ATOM 2245 O O . ALA A 1 281 ? -3.928 -19.007 56.799 1.00 33.95 1007 ALA A O 1
ATOM 2247 N N . GLU A 1 282 ? -4.429 -17.024 55.829 1.00 30.49 1008 GLU A N 1
ATOM 2248 C CA . GLU A 1 282 ? -4.340 -16.172 57.011 1.00 31.38 1008 GLU A CA 1
ATOM 2249 C C . GLU A 1 282 ? -5.479 -16.456 57.997 1.00 37.38 1008 GLU A C 1
ATOM 2250 O O . GLU A 1 282 ? -5.242 -16.494 59.208 1.00 38.58 1008 GLU A O 1
ATOM 2256 N N . TRP A 1 283 ? -6.707 -16.656 57.481 1.00 34.00 1009 TRP A N 1
ATOM 2257 C CA . TRP A 1 283 ? -7.880 -16.932 58.311 1.00 34.58 1009 TRP A CA 1
ATOM 2258 C C . TRP A 1 283 ? -7.996 -18.408 58.689 1.00 38.32 1009 TRP A C 1
ATOM 2259 O O . TRP A 1 283 ? -8.699 -18.728 59.654 1.00 38.71 1009 TRP A O 1
ATOM 2270 N N . TYR A 1 284 ? -7.244 -19.292 57.996 1.00 34.03 1010 TYR A N 1
ATOM 2271 C CA . TYR A 1 284 ? -7.165 -20.706 58.359 1.00 34.16 1010 TYR A CA 1
ATOM 2272 C C . TYR A 1 284 ? -6.247 -20.800 59.585 1.00 38.29 1010 TYR A C 1
ATOM 2273 O O . TYR A 1 284 ? -6.562 -21.521 60.530 1.00 38.37 1010 TYR A O 1
ATOM 2282 N N . CYS A 1 285 ? -5.102 -20.082 59.549 1.00 34.89 1011 CYS A N 1
ATOM 2283 C CA . CYS A 1 285 ? -4.108 -20.048 60.625 1.00 35.98 1011 CYS A CA 1
ATOM 2284 C C . CYS A 1 285 ? -4.671 -19.541 61.945 1.00 40.54 1011 CYS A C 1
ATOM 2285 O O . CYS A 1 285 ? -4.172 -19.931 63.002 1.00 41.66 1011 CYS A O 1
ATOM 2288 N N . LYS A 1 286 ? -5.719 -18.696 61.887 1.00 36.16 1012 LYS A N 1
ATOM 2289 C CA . LYS A 1 286 ? -6.416 -18.188 63.067 1.00 36.53 1012 LYS A CA 1
ATOM 2290 C C . LYS A 1 286 ? -7.248 -19.335 63.667 1.00 41.62 1012 LYS A C 1
ATOM 2291 O O . LYS A 1 286 ? -7.216 -19.538 64.885 1.00 42.44 1012 LYS A O 1
ATOM 2297 N N . GLU A 1 287 ? -7.951 -20.106 62.797 1.00 37.90 1013 GLU A N 1
ATOM 2298 C CA . GLU A 1 287 ? -8.776 -21.271 63.155 1.00 38.80 1013 GLU A CA 1
ATOM 2299 C C . GLU A 1 287 ? -7.907 -22.410 63.701 1.00 43.88 1013 GLU A C 1
ATOM 2300 O O . GLU A 1 287 ? -8.265 -23.013 64.719 1.00 45.00 1013 GLU A O 1
ATOM 2306 N N . GLN A 1 288 ? -6.754 -22.672 63.043 1.00 39.54 1014 GLN A N 1
ATOM 2307 C CA . GLN A 1 288 ? -5.770 -23.677 63.453 1.00 40.03 1014 GLN A CA 1
ATOM 2308 C C . GLN A 1 288 ? -5.273 -23.339 64.865 1.00 45.30 1014 GLN A C 1
ATOM 2309 O O . GLN A 1 288 ? -5.131 -24.251 65.679 1.00 47.11 1014 GLN A O 1
ATOM 2315 N N . SER A 1 289 ? -5.026 -22.037 65.151 1.00 40.63 1015 SER A N 1
ATOM 2316 C CA . SER A 1 289 ? -4.581 -21.566 66.465 1.00 41.75 1015 SER A CA 1
ATOM 2317 C C . SER A 1 289 ? -5.670 -21.782 67.515 1.00 47.85 1015 SER A C 1
ATOM 2318 O O . SER A 1 289 ? -5.363 -22.259 68.610 1.00 49.13 1015 SER A O 1
ATOM 2321 N N . ARG A 1 290 ? -6.940 -21.452 67.170 1.00 44.16 1016 ARG A N 1
ATOM 2322 C CA . ARG A 1 290 ? -8.111 -21.610 68.039 1.00 45.11 1016 ARG A CA 1
ATOM 2323 C C . ARG A 1 290 ? -8.279 -23.081 68.419 1.00 52.51 1016 ARG A C 1
ATOM 2324 O O . ARG A 1 290 ? -8.454 -23.394 69.601 1.00 54.05 1016 ARG A O 1
ATOM 2332 N N . LEU A 1 291 ? -8.184 -23.976 67.414 1.00 49.46 1017 LEU A N 1
ATOM 2333 C CA . LEU A 1 291 ? -8.292 -25.422 67.584 1.00 50.79 1017 LEU A CA 1
ATOM 2334 C C . LEU A 1 291 ? -7.128 -25.991 68.395 1.00 56.21 1017 LEU A C 1
ATOM 2335 O O . LEU A 1 291 ? -7.357 -26.884 69.208 1.00 57.96 1017 LEU A O 1
ATOM 2340 N N . TYR A 1 292 ? -5.899 -25.450 68.209 1.00 52.01 1018 TYR A N 1
ATOM 2341 C CA . TYR A 1 292 ? -4.702 -25.856 68.963 1.00 53.21 1018 TYR A CA 1
ATOM 2342 C C . TYR A 1 292 ? -4.840 -25.457 70.441 1.00 58.63 1018 TYR A C 1
ATOM 2343 O O . TYR A 1 292 ? -4.409 -26.212 71.313 1.00 59.78 1018 TYR A O 1
ATOM 2352 N N . ASP A 1 293 ? -5.443 -24.277 70.714 1.00 55.13 1019 ASP A N 1
ATOM 2353 C CA . ASP A 1 293 ? -5.676 -23.752 72.065 1.00 56.32 1019 ASP A CA 1
ATOM 2354 C C . ASP A 1 293 ? -6.650 -24.622 72.874 1.00 62.71 1019 ASP A C 1
ATOM 2355 O O . ASP A 1 293 ? -6.595 -24.614 74.104 1.00 63.74 1019 ASP A O 1
ATOM 2360 N N . LYS A 1 294 ? -7.522 -25.381 72.178 1.00 59.78 1020 LYS A N 1
ATOM 2361 C CA . LYS A 1 294 ? -8.487 -26.303 72.778 1.00 61.53 1020 LYS A CA 1
ATOM 2362 C C . LYS A 1 294 ? -7.791 -27.572 73.287 1.00 69.72 1020 LYS A C 1
ATOM 2363 O O . LYS A 1 294 ? -8.373 -28.313 74.083 1.00 71.16 1020 LYS A O 1
ATOM 2369 N N . LEU A 1 295 ? -6.539 -27.807 72.841 1.00 68.04 1021 LEU A N 1
ATOM 2370 C CA . LEU A 1 295 ? -5.708 -28.940 73.256 1.00 70.61 1021 LEU A CA 1
ATOM 2371 C C . LEU A 1 295 ? -4.866 -28.614 74.515 1.00 78.47 1021 LEU A C 1
ATOM 2372 O O . LEU A 1 295 ? -4.007 -29.411 74.902 1.00 79.19 1021 LEU A O 1
ATOM 2377 N N . LYS A 1 296 ? -5.130 -27.451 75.162 1.00 77.05 1022 LYS A N 1
ATOM 2378 C CA . LYS A 1 296 ? -4.442 -27.026 76.386 1.00 79.27 1022 LYS A CA 1
ATOM 2379 C C . LYS A 1 296 ? -4.905 -27.884 77.561 1.00 87.98 1022 LYS A C 1
ATOM 2380 O O . LYS A 1 296 ? -4.134 -28.098 78.500 1.00 89.70 1022 LYS A O 1
ATOM 2386 N N . VAL A 1 297 ? -6.154 -28.408 77.486 1.00 86.07 1023 VAL A N 1
ATOM 2387 C CA . VAL A 1 297 ? -6.748 -29.319 78.474 1.00 88.66 1023 VAL A CA 1
ATOM 2388 C C . VAL A 1 297 ? -5.953 -30.650 78.476 1.00 95.62 1023 VAL A C 1
ATOM 2389 O O . VAL A 1 297 ? -5.946 -31.376 79.471 1.00 97.66 1023 VAL A O 1
ATOM 2393 N N . CYS A 1 298 ? -5.247 -30.914 77.358 1.00 91.99 1024 CYS A N 1
ATOM 2394 C CA . CYS A 1 298 ? -4.392 -32.067 77.113 1.00 93.43 1024 CYS A CA 1
ATOM 2395 C C . CYS A 1 298 ? -2.928 -31.734 77.518 1.00 97.93 1024 CYS A C 1
ATOM 2396 O O . CYS A 1 298 ? -1.995 -31.894 76.725 1.00 97.11 1024 CYS A O 1
ATOM 2399 N N . GLU A 1 299 ? -2.746 -31.253 78.767 1.00 95.52 1025 GLU A N 1
ATOM 2400 C CA . GLU A 1 299 ? -1.436 -30.900 79.330 1.00 96.03 1025 GLU A CA 1
ATOM 2401 C C . GLU A 1 299 ? -0.608 -32.151 79.660 1.00 101.48 1025 GLU A C 1
ATOM 2402 O O . GLU A 1 299 ? 0.623 -32.095 79.632 1.00 101.38 1025 GLU A O 1
ATOM 2408 N N . GLU A 1 300 ? -1.293 -33.272 79.963 1.00 99.00 1026 GLU A N 1
ATOM 2409 C CA . GLU A 1 300 ? -0.696 -34.565 80.305 1.00 120.72 1026 GLU A CA 1
ATOM 2410 C C . GLU A 1 300 ? -0.152 -35.247 79.053 1.00 130.91 1026 GLU A C 1
ATOM 2411 O O . GLU A 1 300 ? 0.999 -35.677 79.030 1.00 85.43 1026 GLU A O 1
ATOM 2417 N N . SER A 1 312 ? -4.930 -45.294 78.939 1.00 115.53 1038 SER A N 1
ATOM 2418 C CA . SER A 1 312 ? -6.109 -44.449 79.112 1.00 113.97 1038 SER A CA 1
ATOM 2419 C C . SER A 1 312 ? -6.110 -43.763 80.496 1.00 119.38 1038 SER A C 1
ATOM 2420 O O . SER A 1 312 ? -5.056 -43.673 81.133 1.00 119.80 1038 SER A O 1
ATOM 2423 N N . GLY A 1 313 ? -7.275 -43.267 80.922 1.00 116.25 1039 GLY A N 1
ATOM 2424 C CA . GLY A 1 313 ? -7.464 -42.586 82.199 1.00 117.16 1039 GLY A CA 1
ATOM 2425 C C . GLY A 1 313 ? -8.473 -41.458 82.129 1.00 119.67 1039 GLY A C 1
ATOM 2426 O O . GLY A 1 313 ? -9.559 -41.627 81.568 1.00 118.36 1039 GLY A O 1
ATOM 2427 N N . GLU A 1 314 ? -8.112 -40.292 82.699 1.00 116.13 1040 GLU A N 1
ATOM 2428 C CA . GLU A 1 314 ? -8.955 -39.092 82.719 1.00 114.53 1040 GLU A CA 1
ATOM 2429 C C . GLU A 1 314 ? -8.602 -38.123 81.564 1.00 115.88 1040 GLU A C 1
ATOM 2430 O O . GLU A 1 314 ? -8.988 -36.950 81.581 1.00 113.77 1040 GLU A O 1
ATOM 2436 N N . CYS A 1 315 ? -7.909 -38.645 80.533 1.00 112.19 1041 CYS A N 1
ATOM 2437 C CA . CYS A 1 315 ? -7.515 -37.901 79.335 1.00 109.41 1041 CYS A CA 1
ATOM 2438 C C . CYS A 1 315 ? -8.624 -37.960 78.261 1.00 110.70 1041 CYS A C 1
ATOM 2439 O O . CYS A 1 315 ? -8.340 -37.852 77.064 1.00 108.55 1041 CYS A O 1
ATOM 2442 N N . ALA A 1 316 ? -9.891 -38.119 78.706 1.00 107.29 1042 ALA A N 1
ATOM 2443 C CA . ALA A 1 316 ? -11.084 -38.172 77.857 1.00 105.55 1042 ALA A CA 1
ATOM 2444 C C . ALA A 1 316 ? -11.326 -36.812 77.205 1.00 105.62 1042 ALA A C 1
ATOM 2445 O O . ALA A 1 316 ? -11.716 -36.756 76.039 1.00 103.41 1042 ALA A O 1
ATOM 2447 N N . THR A 1 317 ? -11.049 -35.721 77.956 1.00 101.14 1043 THR A N 1
ATOM 2448 C CA . THR A 1 317 ? -11.170 -34.325 77.516 1.00 98.17 1043 THR A CA 1
ATOM 2449 C C . THR A 1 317 ? -10.160 -34.004 76.409 1.00 98.90 1043 THR A C 1
ATOM 2450 O O . THR A 1 317 ? -10.386 -33.084 75.621 1.00 96.18 1043 THR A O 1
ATOM 2454 N N . CYS A 1 318 ? -9.052 -34.771 76.354 1.00 95.51 1044 CYS A N 1
ATOM 2455 C CA . CYS A 1 318 ? -8.007 -34.640 75.344 1.00 93.49 1044 CYS A CA 1
ATOM 2456 C C . CYS A 1 318 ? -8.398 -35.399 74.072 1.00 94.54 1044 CYS A C 1
ATOM 2457 O O . CYS A 1 318 ? -8.209 -34.869 72.978 1.00 92.13 1044 CYS A O 1
ATOM 2460 N N . LYS A 1 319 ? -8.936 -36.636 74.219 1.00 91.00 1045 LYS A N 1
ATOM 2461 C CA . LYS A 1 319 ? -9.374 -37.499 73.110 1.00 89.58 1045 LYS A CA 1
ATOM 2462 C C . LYS A 1 319 ? -10.412 -36.807 72.221 1.00 89.08 1045 LYS A C 1
ATOM 2463 O O . LYS A 1 319 ? -10.320 -36.893 70.995 1.00 87.19 1045 LYS A O 1
ATOM 2469 N N . GLU A 1 320 ? -11.371 -36.094 72.845 1.00 83.79 1046 GLU A N 1
ATOM 2470 C CA . GLU A 1 320 ? -12.411 -35.330 72.152 1.00 81.03 1046 GLU A CA 1
ATOM 2471 C C . GLU A 1 320 ? -11.858 -34.034 71.538 1.00 79.94 1046 GLU A C 1
ATOM 2472 O O . GLU A 1 320 ? -12.428 -33.528 70.573 1.00 77.50 1046 GLU A O 1
ATOM 2478 N N . ALA A 1 321 ? -10.753 -33.506 72.101 1.00 74.79 1047 ALA A N 1
ATOM 2479 C CA . ALA A 1 321 ? -10.088 -32.295 71.617 1.00 71.85 1047 ALA A CA 1
ATOM 2480 C C . ALA A 1 321 ? -9.190 -32.604 70.418 1.00 72.71 1047 ALA A C 1
ATOM 2481 O O . ALA A 1 321 ? -9.091 -31.780 69.506 1.00 69.97 1047 ALA A O 1
ATOM 2483 N N . CYS A 1 322 ? -8.549 -33.794 70.418 1.00 69.80 1048 CYS A N 1
ATOM 2484 C CA . CYS A 1 322 ? -7.670 -34.273 69.347 1.00 68.77 1048 CYS A CA 1
ATOM 2485 C C . CYS A 1 322 ? -8.468 -34.609 68.089 1.00 70.00 1048 CYS A C 1
ATOM 2486 O O . CYS A 1 322 ? -7.985 -34.380 66.978 1.00 67.76 1048 CYS A O 1
ATOM 2489 N N . GLU A 1 323 ? -9.684 -35.161 68.269 1.00 66.53 1049 GLU A N 1
ATOM 2490 C CA . GLU A 1 323 ? -10.561 -35.542 67.163 1.00 65.09 1049 GLU A CA 1
ATOM 2491 C C . GLU A 1 323 ? -11.341 -34.355 66.590 1.00 64.78 1049 GLU A C 1
ATOM 2492 O O . GLU A 1 323 ? -11.664 -34.366 65.401 1.00 62.81 1049 GLU A O 1
ATOM 2498 N N . GLU A 1 324 ? -11.627 -33.330 67.424 1.00 59.88 1050 GLU A N 1
ATOM 2499 C CA . GLU A 1 324 ? -12.308 -32.102 67.000 1.00 57.47 1050 GLU A CA 1
ATOM 2500 C C . GLU A 1 324 ? -11.344 -31.322 66.106 1.00 58.01 1050 GLU A C 1
ATOM 2501 O O . GLU A 1 324 ? -11.765 -30.741 65.102 1.00 55.95 1050 GLU A O 1
ATOM 2507 N N . TYR A 1 325 ? -10.042 -31.344 66.471 1.00 53.50 1051 TYR A N 1
ATOM 2508 C CA . TYR A 1 325 ? -8.954 -30.729 65.720 1.00 51.03 1051 TYR A CA 1
ATOM 2509 C C . TYR A 1 325 ? -8.875 -31.429 64.363 1.00 53.66 1051 TYR A C 1
ATOM 2510 O O . TYR A 1 325 ? -8.899 -30.750 63.344 1.00 51.31 1051 TYR A O 1
ATOM 2519 N N . ASN A 1 326 ? -8.846 -32.782 64.357 1.00 51.42 1052 ASN A N 1
ATOM 2520 C CA . ASN A 1 326 ? -8.766 -33.608 63.151 1.00 51.13 1052 ASN A CA 1
ATOM 2521 C C . ASN A 1 326 ? -9.912 -33.355 62.164 1.00 53.93 1052 ASN A C 1
ATOM 2522 O O . ASN A 1 326 ? -9.635 -33.034 61.009 1.00 52.16 1052 ASN A O 1
ATOM 2527 N N . LYS A 1 327 ? -11.178 -33.464 62.615 1.00 50.93 1053 LYS A N 1
ATOM 2528 C CA . LYS A 1 327 ? -12.356 -33.260 61.763 1.00 49.92 1053 LYS A CA 1
ATOM 2529 C C . LYS A 1 327 ? -12.455 -31.854 61.162 1.00 51.53 1053 LYS A C 1
ATOM 2530 O O . LYS A 1 327 ? -12.841 -31.709 59.997 1.00 49.93 1053 LYS A O 1
ATOM 2536 N N . GLU A 1 328 ? -12.088 -30.831 61.946 1.00 47.36 1054 GLU A N 1
ATOM 2537 C CA . GLU A 1 328 ? -12.144 -29.443 61.502 1.00 45.03 1054 GLU A CA 1
ATOM 2538 C C . GLU A 1 328 ? -11.015 -29.080 60.543 1.00 47.11 1054 GLU A C 1
ATOM 2539 O O . GLU A 1 328 ? -11.288 -28.448 59.526 1.00 45.62 1054 GLU A O 1
ATOM 2545 N N . ILE A 1 329 ? -9.763 -29.496 60.841 1.00 43.55 1055 ILE A N 1
ATOM 2546 C CA . ILE A 1 329 ? -8.590 -29.230 59.993 1.00 42.04 1055 ILE A CA 1
ATOM 2547 C C . ILE A 1 329 ? -8.780 -29.831 58.593 1.00 45.55 1055 ILE A C 1
ATOM 2548 O O . ILE A 1 329 ? -8.496 -29.159 57.601 1.00 43.85 1055 ILE A O 1
ATOM 2553 N N . LYS A 1 330 ? -9.317 -31.066 58.520 1.00 43.87 1056 LYS A N 1
ATOM 2554 C CA . LYS A 1 330 ? -9.588 -31.771 57.260 1.00 43.54 1056 LYS A CA 1
ATOM 2555 C C . LYS A 1 330 ? -10.650 -31.061 56.420 1.00 46.34 1056 LYS A C 1
ATOM 2556 O O . LYS A 1 330 ? -10.610 -31.159 55.195 1.00 45.62 1056 LYS A O 1
ATOM 2562 N N . LYS A 1 331 ? -11.564 -30.310 57.074 1.00 42.71 1057 LYS A N 1
ATOM 2563 C CA . LYS A 1 331 ? -12.609 -29.522 56.415 1.00 41.39 1057 LYS A CA 1
ATOM 2564 C C . LYS A 1 331 ? -11.950 -28.401 55.595 1.00 43.97 1057 LYS A C 1
ATOM 2565 O O . LYS A 1 331 ? -12.372 -28.143 54.466 1.00 43.18 1057 LYS A O 1
ATOM 2571 N N . TRP A 1 332 ? -10.889 -27.777 56.156 1.00 39.80 1058 TRP A N 1
ATOM 2572 C CA . TRP A 1 332 ? -10.113 -26.705 55.526 1.00 37.77 1058 TRP A CA 1
ATOM 2573 C C . TRP A 1 332 ? -9.128 -27.255 54.500 1.00 40.98 1058 TRP A C 1
ATOM 2574 O O . TRP A 1 332 ? -8.957 -26.640 53.450 1.00 39.60 1058 TRP A O 1
ATOM 2585 N N . GLU A 1 333 ? -8.491 -28.418 54.789 1.00 38.10 1059 GLU A N 1
ATOM 2586 C CA . GLU A 1 333 ? -7.540 -29.075 53.880 1.00 37.67 1059 GLU A CA 1
ATOM 2587 C C . GLU A 1 333 ? -8.187 -29.323 52.512 1.00 39.89 1059 GLU A C 1
ATOM 2588 O O . GLU A 1 333 ? -7.555 -29.056 51.489 1.00 38.85 1059 GLU A O 1
ATOM 2594 N N . GLN A 1 334 ? -9.467 -29.769 52.506 1.00 35.91 1060 GLN A N 1
ATOM 2595 C CA . GLN A 1 334 ? -10.253 -30.020 51.296 1.00 35.03 1060 GLN A CA 1
ATOM 2596 C C . GLN A 1 334 ? -10.385 -28.749 50.447 1.00 36.91 1060 GLN A C 1
ATOM 2597 O O . GLN A 1 334 ? -10.381 -28.837 49.219 1.00 36.60 1060 GLN A O 1
ATOM 2603 N N . GLN A 1 335 ? -10.477 -27.572 51.102 1.00 31.70 1061 GLN A N 1
ATOM 2604 C CA . GLN A 1 335 ? -10.565 -26.281 50.416 1.00 29.67 1061 GLN A CA 1
ATOM 2605 C C . GLN A 1 335 ? -9.182 -25.924 49.885 1.00 33.16 1061 GLN A C 1
ATOM 2606 O O . GLN A 1 335 ? -9.068 -25.469 48.749 1.00 32.33 1061 GLN A O 1
ATOM 2612 N N . TRP A 1 336 ? -8.133 -26.154 50.704 1.00 29.90 1062 TRP A N 1
ATOM 2613 C CA . TRP A 1 336 ? -6.743 -25.875 50.342 1.00 29.37 1062 TRP A CA 1
ATOM 2614 C C . TRP A 1 336 ? -6.283 -26.675 49.132 1.00 35.13 1062 TRP A C 1
ATOM 2615 O O . TRP A 1 336 ? -5.568 -26.131 48.290 1.00 34.42 1062 TRP A O 1
ATOM 2626 N N . ASP A 1 337 ? -6.680 -27.964 49.056 1.00 33.30 1063 ASP A N 1
ATOM 2627 C CA . ASP A 1 337 ? -6.348 -28.860 47.950 1.00 33.36 1063 ASP A CA 1
ATOM 2628 C C . ASP A 1 337 ? -6.896 -28.306 46.637 1.00 36.24 1063 ASP A C 1
ATOM 2629 O O . ASP A 1 337 ? -6.132 -28.170 45.680 1.00 35.98 1063 ASP A O 1
ATOM 2634 N N . ALA A 1 338 ? -8.182 -27.883 46.627 1.00 31.58 1064 ALA A N 1
ATOM 2635 C CA . ALA A 1 338 ? -8.838 -27.288 45.461 1.00 30.40 1064 ALA A CA 1
ATOM 2636 C C . ALA A 1 338 ? -8.153 -25.987 45.042 1.00 34.78 1064 ALA A C 1
ATOM 2637 O O . ALA A 1 338 ? -8.042 -25.717 43.850 1.00 34.86 1064 ALA A O 1
ATOM 2639 N N . ILE A 1 339 ? -7.668 -25.205 46.024 1.00 31.11 1065 ILE A N 1
ATOM 2640 C CA . ILE A 1 339 ? -6.947 -23.950 45.819 1.00 29.51 1065 ILE A CA 1
ATOM 2641 C C . ILE A 1 339 ? -5.568 -24.241 45.194 1.00 34.30 1065 ILE A C 1
ATOM 2642 O O . ILE A 1 339 ? -5.201 -23.595 44.208 1.00 33.34 1065 ILE A O 1
ATOM 2647 N N . SER A 1 340 ? -4.833 -25.233 45.756 1.00 32.62 1066 SER A N 1
ATOM 2648 C CA . SER A 1 340 ? -3.500 -25.675 45.314 1.00 33.19 1066 SER A CA 1
ATOM 2649 C C . SER A 1 340 ? -3.503 -26.204 43.882 1.00 37.66 1066 SER A C 1
ATOM 2650 O O . SER A 1 340 ? -2.708 -25.745 43.060 1.00 36.45 1066 SER A O 1
ATOM 2653 N N . TYR A 1 341 ? -4.397 -27.170 43.597 1.00 35.80 1067 TYR A N 1
ATOM 2654 C CA . TYR A 1 341 ? -4.522 -27.820 42.297 1.00 36.61 1067 TYR A CA 1
ATOM 2655 C C . TYR A 1 341 ? -5.016 -26.876 41.194 1.00 38.19 1067 TYR A C 1
ATOM 2656 O O . TYR A 1 341 ? -4.681 -27.099 40.030 1.00 38.52 1067 TYR A O 1
ATOM 2665 N N . LYS A 1 342 ? -5.763 -25.809 41.550 1.00 31.84 1068 LYS A N 1
ATOM 2666 C CA . LYS A 1 342 ? -6.196 -24.811 40.573 1.00 30.14 1068 LYS A CA 1
ATOM 2667 C C . LYS A 1 342 ? -4.996 -23.921 40.244 1.00 33.78 1068 LYS A C 1
ATOM 2668 O O . LYS A 1 342 ? -4.690 -23.721 39.067 1.00 33.62 1068 LYS A O 1
ATOM 2674 N N . TYR A 1 343 ? -4.294 -23.425 41.288 1.00 29.64 1069 TYR A N 1
ATOM 2675 C CA . TYR A 1 343 ? -3.101 -22.585 41.161 1.00 28.52 1069 TYR A CA 1
ATOM 2676 C C . TYR A 1 343 ? -2.021 -23.294 40.330 1.00 33.32 1069 TYR A C 1
ATOM 2677 O O . TYR A 1 343 ? -1.363 -22.644 39.513 1.00 32.54 1069 TYR A O 1
ATOM 2686 N N . LEU A 1 344 ? -1.845 -24.621 40.554 1.00 30.59 1070 LEU A N 1
ATOM 2687 C CA . LEU A 1 344 ? -0.881 -25.473 39.858 1.00 31.01 1070 LEU A CA 1
ATOM 2688 C C . LEU A 1 344 ? -1.159 -25.470 38.359 1.00 35.27 1070 LEU A C 1
ATOM 2689 O O . LEU A 1 344 ? -0.232 -25.296 37.563 1.00 34.65 1070 LEU A O 1
ATOM 2694 N N . MET A 1 345 ? -2.449 -25.596 37.986 1.00 32.45 1071 MET A N 1
ATOM 2695 C CA . MET A 1 345 ? -2.922 -25.554 36.605 1.00 32.36 1071 MET A CA 1
ATOM 2696 C C . MET A 1 345 ? -2.668 -24.177 35.993 1.00 35.04 1071 MET A C 1
ATOM 2697 O O . MET A 1 345 ? -2.125 -24.090 34.892 1.00 35.54 1071 MET A O 1
ATOM 2702 N N . LEU A 1 346 ? -3.028 -23.106 36.720 1.00 29.80 1072 LEU A N 1
ATOM 2703 C CA . LEU A 1 346 ? -2.859 -21.729 36.260 1.00 28.20 1072 LEU A CA 1
ATOM 2704 C C . LEU A 1 346 ? -1.400 -21.337 36.074 1.00 32.26 1072 LEU A C 1
ATOM 2705 O O . LEU A 1 346 ? -1.088 -20.634 35.113 1.00 31.76 1072 LEU A O 1
ATOM 2710 N N . TYR A 1 347 ? -0.510 -21.799 36.977 1.00 29.28 1073 TYR A N 1
ATOM 2711 C CA . TYR A 1 347 ? 0.926 -21.517 36.897 1.00 29.27 1073 TYR A CA 1
ATOM 2712 C C . TYR A 1 347 ? 1.549 -22.261 35.706 1.00 32.97 1073 TYR A C 1
ATOM 2713 O O . TYR A 1 347 ? 2.409 -21.701 35.026 1.00 32.72 1073 TYR A O 1
ATOM 2722 N N . ALA A 1 348 ? 1.108 -23.513 35.460 1.00 29.37 1074 ALA A N 1
ATOM 2723 C CA . ALA A 1 348 ? 1.567 -24.340 34.338 1.00 29.57 1074 ALA A CA 1
ATOM 2724 C C . ALA A 1 348 ? 1.216 -23.653 33.022 1.00 31.96 1074 ALA A C 1
ATOM 2725 O O . ALA A 1 348 ? 2.063 -23.577 32.136 1.00 32.15 1074 ALA A O 1
ATOM 2727 N N . LYS A 1 349 ? -0.014 -23.101 32.929 1.00 27.06 1075 LYS A N 1
ATOM 2728 C CA . LYS A 1 349 ? -0.527 -22.368 31.773 1.00 26.24 1075 LYS A CA 1
ATOM 2729 C C . LYS A 1 349 ? 0.312 -21.119 31.516 1.00 29.35 1075 LYS A C 1
ATOM 2730 O O . LYS A 1 349 ? 0.639 -20.832 30.365 1.00 29.09 1075 LYS A O 1
ATOM 2736 N N . ALA A 1 350 ? 0.695 -20.414 32.597 1.00 25.58 1076 ALA A N 1
ATOM 2737 C CA . ALA A 1 350 ? 1.519 -19.203 32.574 1.00 24.86 1076 ALA A CA 1
ATOM 2738 C C . ALA A 1 350 ? 2.939 -19.523 32.116 1.00 29.84 1076 ALA A C 1
ATOM 2739 O O . ALA A 1 350 ? 3.479 -18.821 31.259 1.00 29.71 1076 ALA A O 1
ATOM 2741 N N . ARG A 1 351 ? 3.529 -20.600 32.666 1.00 27.34 1077 ARG A N 1
ATOM 2742 C CA . ARG A 1 351 ? 4.869 -21.069 32.325 1.00 28.13 1077 ARG A CA 1
ATOM 2743 C C . ARG A 1 351 ? 4.926 -21.497 30.863 1.00 33.11 1077 ARG A C 1
ATOM 2744 O O . ARG A 1 351 ? 5.888 -21.145 30.184 1.00 34.01 1077 ARG A O 1
ATOM 2752 N N . ILE A 1 352 ? 3.892 -22.221 30.372 1.00 29.19 1078 ILE A N 1
ATOM 2753 C CA . ILE A 1 352 ? 3.805 -22.670 28.974 1.00 29.30 1078 ILE A CA 1
ATOM 2754 C C . ILE A 1 352 ? 3.735 -21.451 28.035 1.00 33.41 1078 ILE A C 1
ATOM 2755 O O . ILE A 1 352 ? 4.451 -21.427 27.031 1.00 34.00 1078 ILE A O 1
ATOM 2760 N N . THR A 1 353 ? 2.939 -20.417 28.407 1.00 29.08 1079 THR A N 1
ATOM 2761 C CA . THR A 1 353 ? 2.821 -19.164 27.650 1.00 28.63 1079 THR A CA 1
ATOM 2762 C C . THR A 1 353 ? 4.217 -18.555 27.461 1.00 33.19 1079 THR A C 1
ATOM 2763 O O . THR A 1 353 ? 4.571 -18.217 26.338 1.00 33.72 1079 THR A O 1
ATOM 2767 N N . ALA A 1 354 ? 5.028 -18.507 28.540 1.00 29.67 1080 ALA A N 1
ATOM 2768 C CA . ALA A 1 354 ? 6.400 -17.992 28.549 1.00 29.72 1080 ALA A CA 1
ATOM 2769 C C . ALA A 1 354 ? 7.361 -18.805 27.683 1.00 34.13 1080 ALA A C 1
ATOM 2770 O O . ALA A 1 354 ? 8.169 -18.216 26.963 1.00 35.09 1080 ALA A O 1
ATOM 2772 N N . ILE A 1 355 ? 7.261 -20.150 27.738 1.00 29.80 1081 ILE A N 1
ATOM 2773 C CA . ILE A 1 355 ? 8.052 -21.085 26.935 1.00 30.52 1081 ILE A CA 1
ATOM 2774 C C . ILE A 1 355 ? 7.750 -20.834 25.443 1.00 35.42 1081 ILE A C 1
ATOM 2775 O O . ILE A 1 355 ? 8.659 -20.870 24.610 1.00 36.16 1081 ILE A O 1
ATOM 2780 N N . ASN A 1 356 ? 6.474 -20.549 25.129 1.00 31.54 1082 ASN A N 1
ATOM 2781 C CA . ASN A 1 356 ? 6.009 -20.324 23.765 1.00 31.78 1082 ASN A CA 1
ATOM 2782 C C . ASN A 1 356 ? 6.301 -18.910 23.220 1.00 35.71 1082 ASN A C 1
ATOM 2783 O O . ASN A 1 356 ? 6.245 -18.713 22.008 1.00 35.41 1082 ASN A O 1
ATOM 2788 N N . GLY A 1 357 ? 6.677 -17.977 24.092 1.00 32.41 1083 GLY A N 1
ATOM 2789 C CA . GLY A 1 357 ? 7.032 -16.618 23.690 1.00 32.57 1083 GLY A CA 1
ATOM 2790 C C . GLY A 1 357 ? 6.090 -15.525 24.146 1.00 36.14 1083 GLY A C 1
ATOM 2791 O O . GLY A 1 357 ? 6.130 -14.412 23.620 1.00 35.41 1083 GLY A O 1
ATOM 2792 N N . GLY A 1 358 ? 5.264 -15.847 25.131 1.00 33.15 1084 GLY A N 1
ATOM 2793 C CA . GLY A 1 358 ? 4.280 -14.948 25.717 1.00 32.43 1084 GLY A CA 1
ATOM 2794 C C . GLY A 1 358 ? 3.102 -14.653 24.814 1.00 37.05 1084 GLY A C 1
ATOM 2795 O O . GLY A 1 358 ? 2.866 -15.391 23.850 1.00 37.30 1084 GLY A O 1
ATOM 2796 N N . PRO A 1 359 ? 2.350 -13.557 25.093 1.00 33.34 1085 PRO A N 1
ATOM 2797 C CA . PRO A 1 359 ? 1.225 -13.188 24.212 1.00 32.93 1085 PRO A CA 1
ATOM 2798 C C . PRO A 1 359 ? 1.732 -12.816 22.819 1.00 36.73 1085 PRO A C 1
ATOM 2799 O O . PRO A 1 359 ? 2.909 -12.468 22.655 1.00 37.12 1085 PRO A O 1
ATOM 2803 N N . GLY A 1 360 ? 0.863 -12.940 21.823 1.00 32.40 1086 GLY A N 1
ATOM 2804 C CA . GLY A 1 360 ? 1.229 -12.692 20.432 1.00 32.41 1086 GLY A CA 1
ATOM 2805 C C . GLY A 1 360 ? 1.794 -13.940 19.779 1.00 34.96 1086 GLY A C 1
ATOM 2806 O O . GLY A 1 360 ? 1.667 -14.121 18.568 1.00 34.82 1086 GLY A O 1
ATOM 2807 N N . TYR A 1 361 ? 2.413 -14.814 20.595 1.00 31.13 1087 TYR A N 1
ATOM 2808 C CA . TYR A 1 361 ? 2.979 -16.102 20.202 1.00 31.61 1087 TYR A CA 1
ATOM 2809 C C . TYR A 1 361 ? 2.075 -17.268 20.626 1.00 35.18 1087 TYR A C 1
ATOM 2810 O O . TYR A 1 361 ? 2.050 -18.295 19.944 1.00 34.90 1087 TYR A O 1
ATOM 2819 N N . TYR A 1 362 ? 1.332 -17.117 21.745 1.00 31.72 1088 TYR A N 1
ATOM 2820 C CA . TYR A 1 362 ? 0.470 -18.188 22.253 1.00 32.12 1088 TYR A CA 1
ATOM 2821 C C . TYR A 1 362 ? -0.728 -17.709 23.068 1.00 36.68 1088 TYR A C 1
ATOM 2822 O O . TYR A 1 362 ? -0.571 -16.955 24.035 1.00 35.28 1088 TYR A O 1
ATOM 2831 N N . ASN A 1 363 ? -1.927 -18.190 22.682 1.00 34.86 1089 ASN A N 1
ATOM 2832 C CA . ASN A 1 363 ? -3.191 -17.903 23.360 1.00 34.54 1089 ASN A CA 1
ATOM 2833 C C . ASN A 1 363 ? -3.626 -19.151 24.106 1.00 39.65 1089 ASN A C 1
ATOM 2834 O O . ASN A 1 363 ? -4.062 -20.125 23.495 1.00 40.23 1089 ASN A O 1
ATOM 2839 N N . THR A 1 364 ? -3.465 -19.128 25.427 1.00 36.93 1090 THR A N 1
ATOM 2840 C CA . THR A 1 364 ? -3.791 -20.236 26.324 1.00 37.45 1090 THR A CA 1
ATOM 2841 C C . THR A 1 364 ? -5.296 -20.423 26.481 1.00 42.53 1090 THR A C 1
ATOM 2842 O O . THR A 1 364 ? -6.048 -19.441 26.545 1.00 41.72 1090 THR A O 1
ATOM 2846 N N . GLU A 1 365 ? -5.726 -21.691 26.578 1.00 40.20 1091 GLU A N 1
ATOM 2847 C CA . GLU A 1 365 ? -7.119 -22.060 26.817 1.00 40.05 1091 GLU A CA 1
ATOM 2848 C C . GLU A 1 365 ? -7.319 -21.905 28.321 1.00 43.09 1091 GLU A C 1
ATOM 2849 O O . GLU A 1 365 ? -6.672 -22.609 29.104 1.00 43.14 1091 GLU A O 1
ATOM 2855 N N . VAL A 1 366 ? -8.158 -20.940 28.721 1.00 38.33 1092 VAL A N 1
ATOM 2856 C CA . VAL A 1 366 ? -8.459 -20.633 30.123 1.00 37.08 1092 VAL A CA 1
ATOM 2857 C C . VAL A 1 366 ? -9.778 -19.842 30.223 1.00 39.57 1092 VAL A C 1
ATOM 2858 O O . VAL A 1 366 ? -10.161 -19.163 29.262 1.00 39.53 1092 VAL A O 1
ATOM 2862 N N . GLN A 1 367 ? -10.471 -19.944 31.377 1.00 34.40 1093 GLN A N 1
ATOM 2863 C CA . GLN A 1 367 ? -11.707 -19.207 31.654 1.00 33.04 1093 GLN A CA 1
ATOM 2864 C C . GLN A 1 367 ? -11.394 -17.717 31.590 1.00 36.21 1093 GLN A C 1
ATOM 2865 O O . GLN A 1 367 ? -10.341 -17.298 32.079 1.00 35.40 1093 GLN A O 1
ATOM 2871 N N . GLU A 1 368 ? -12.305 -16.919 31.003 1.00 32.64 1094 GLU A N 1
ATOM 2872 C CA . GLU A 1 368 ? -12.153 -15.467 30.854 1.00 31.68 1094 GLU A CA 1
ATOM 2873 C C . GLU A 1 368 ? -11.743 -14.784 32.164 1.00 33.96 1094 GLU A C 1
ATOM 2874 O O . GLU A 1 368 ? -10.952 -13.836 32.144 1.00 34.13 1094 GLU A O 1
ATOM 2880 N N . GLU A 1 369 ? -12.260 -15.308 33.293 1.00 28.27 1095 GLU A N 1
ATOM 2881 C CA . GLU A 1 369 ? -12.023 -14.842 34.659 1.00 26.64 1095 GLU A CA 1
ATOM 2882 C C . GLU A 1 369 ? -10.573 -15.033 35.095 1.00 29.96 1095 GLU A C 1
ATOM 2883 O O . GLU A 1 369 ? -10.079 -14.251 35.902 1.00 29.52 1095 GLU A O 1
ATOM 2889 N N . ASP A 1 370 ? -9.903 -16.080 34.588 1.00 27.21 1096 ASP A N 1
ATOM 2890 C CA . ASP A 1 370 ? -8.527 -16.420 34.961 1.00 26.90 1096 ASP A CA 1
ATOM 2891 C C . ASP A 1 370 ? -7.449 -15.873 34.013 1.00 29.83 1096 ASP A C 1
ATOM 2892 O O . ASP A 1 370 ? -6.267 -16.127 34.250 1.00 29.88 1096 ASP A O 1
ATOM 2897 N N . LYS A 1 371 ? -7.837 -15.098 32.974 1.00 25.19 1097 LYS A N 1
ATOM 2898 C CA . LYS A 1 371 ? -6.881 -14.477 32.043 1.00 24.66 1097 LYS A CA 1
ATOM 2899 C C . LYS A 1 371 ? -5.904 -13.497 32.749 1.00 28.44 1097 LYS A C 1
ATOM 2900 O O . LYS A 1 371 ? -4.708 -13.599 32.464 1.00 28.49 1097 LYS A O 1
ATOM 2906 N N . PRO A 1 372 ? -6.331 -12.606 33.705 1.00 24.05 1098 PRO A N 1
ATOM 2907 C CA . PRO A 1 372 ? -5.345 -11.752 34.395 1.00 23.18 1098 PRO A CA 1
ATOM 2908 C C . PRO A 1 372 ? -4.482 -12.538 35.380 1.00 26.90 1098 PRO A C 1
ATOM 2909 O O . PRO A 1 372 ? -3.362 -12.115 35.670 1.00 27.10 1098 PRO A O 1
ATOM 2913 N N . VAL A 1 373 ? -5.001 -13.669 35.902 1.00 23.10 1099 VAL A N 1
ATOM 2914 C CA . VAL A 1 373 ? -4.282 -14.541 36.838 1.00 23.56 1099 VAL A CA 1
ATOM 2915 C C . VAL A 1 373 ? -3.128 -15.227 36.085 1.00 28.75 1099 VAL A C 1
ATOM 2916 O O . VAL A 1 373 ? -1.990 -15.190 36.555 1.00 29.19 1099 VAL A O 1
ATOM 2920 N N . VAL A 1 374 ? -3.419 -15.798 34.896 1.00 25.40 1100 VAL A N 1
ATOM 2921 C CA . VAL A 1 374 ? -2.427 -16.445 34.030 1.00 25.74 1100 VAL A CA 1
ATOM 2922 C C . VAL A 1 374 ? -1.395 -15.387 33.579 1.00 30.45 1100 VAL A C 1
ATOM 2923 O O . VAL A 1 374 ? -0.199 -15.675 33.573 1.00 30.73 1100 VAL A O 1
ATOM 2927 N N . ASP A 1 375 ? -1.856 -14.153 33.284 1.00 26.88 1101 ASP A N 1
ATOM 2928 C CA . ASP A 1 375 ? -0.997 -13.032 32.892 1.00 26.88 1101 ASP A CA 1
ATOM 2929 C C . ASP A 1 375 ? -0.070 -12.576 34.040 1.00 30.10 1101 ASP A C 1
ATOM 2930 O O . ASP A 1 375 ? 1.117 -12.341 33.797 1.00 29.84 1101 ASP A O 1
ATOM 2935 N N . PHE A 1 376 ? -0.603 -12.471 35.284 1.00 25.49 1102 PHE A N 1
ATOM 2936 C CA . PHE A 1 376 ? 0.177 -12.077 36.463 1.00 24.81 1102 PHE A CA 1
ATOM 2937 C C . PHE A 1 376 ? 1.244 -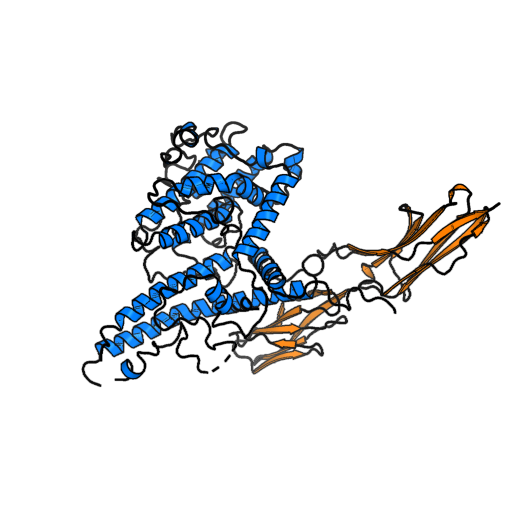13.129 36.777 1.00 29.21 1102 PHE A C 1
ATOM 2938 O O . PHE A 1 376 ? 2.405 -12.772 36.971 1.00 29.74 1102 PHE A O 1
ATOM 2946 N N . LEU A 1 377 ? 0.859 -14.419 36.784 1.00 25.14 1103 LEU A N 1
ATOM 2947 C CA . LEU A 1 377 ? 1.771 -15.531 37.049 1.00 25.38 1103 LEU A CA 1
ATOM 2948 C C . LEU A 1 377 ? 2.819 -15.700 35.939 1.00 30.26 1103 LEU A C 1
ATOM 2949 O O . LEU A 1 377 ? 3.907 -16.218 36.201 1.00 30.61 1103 LEU A O 1
ATOM 2954 N N . TYR A 1 378 ? 2.496 -15.247 34.710 1.00 26.46 1104 TYR A N 1
ATOM 2955 C CA . TYR A 1 378 ? 3.393 -15.281 33.554 1.00 26.29 1104 TYR A CA 1
ATOM 2956 C C . TYR A 1 378 ? 4.556 -14.311 33.807 1.00 30.62 1104 TYR A C 1
ATOM 2957 O O . TYR A 1 378 ? 5.711 -14.720 33.693 1.00 31.89 1104 TYR A O 1
ATOM 2966 N N . ASN A 1 379 ? 4.253 -13.058 34.217 1.00 25.87 1105 ASN A N 1
ATOM 2967 C CA . ASN A 1 379 ? 5.264 -12.046 34.547 1.00 25.65 1105 ASN A CA 1
ATOM 2968 C C . ASN A 1 379 ? 6.013 -12.398 35.832 1.00 30.06 1105 ASN A C 1
ATOM 2969 O O . ASN A 1 379 ? 7.206 -12.108 35.938 1.00 29.84 1105 ASN A O 1
ATOM 2974 N N . LEU A 1 380 ? 5.317 -13.053 36.788 1.00 27.12 1106 LEU A N 1
ATOM 2975 C CA . LEU A 1 380 ? 5.891 -13.534 38.047 1.00 27.62 1106 LEU A CA 1
ATOM 2976 C C . LEU A 1 380 ? 6.928 -14.628 37.749 1.00 33.69 1106 LEU A C 1
ATOM 2977 O O . LEU A 1 380 ? 7.966 -14.667 38.402 1.00 34.67 1106 LEU A O 1
ATOM 2982 N N . TYR A 1 381 ? 6.663 -15.477 36.737 1.00 30.80 1107 TYR A N 1
ATOM 2983 C CA . TYR A 1 381 ? 7.564 -16.545 36.299 1.00 31.89 1107 TYR A CA 1
ATOM 2984 C C . TYR A 1 381 ? 8.825 -15.947 35.648 1.00 36.95 1107 TYR A C 1
ATOM 2985 O O . TYR A 1 381 ? 9.939 -16.299 36.036 1.00 36.99 1107 TYR A O 1
ATOM 2994 N N . LEU A 1 382 ? 8.633 -15.023 34.687 1.00 34.22 1108 LEU A N 1
ATOM 2995 C CA . LEU A 1 382 ? 9.700 -14.349 33.943 1.00 35.09 1108 LEU A CA 1
ATOM 2996 C C . LEU A 1 382 ? 10.664 -13.552 34.817 1.00 41.30 1108 LEU A C 1
ATOM 2997 O O . LEU A 1 382 ? 11.878 -13.656 34.626 1.00 42.10 1108 LEU A O 1
ATOM 3002 N N . GLN A 1 383 ? 10.128 -12.758 35.763 1.00 38.32 1109 GLN A N 1
ATOM 3003 C CA . GLN A 1 383 ? 10.926 -11.927 36.665 1.00 39.01 1109 GLN A CA 1
ATOM 3004 C C . GLN A 1 383 ? 11.668 -12.750 37.742 1.00 45.16 1109 GLN A C 1
ATOM 3005 O O . GLN A 1 383 ? 12.642 -12.256 38.312 1.00 45.72 1109 GLN A O 1
ATOM 3011 N N . ASN A 1 384 ? 11.247 -14.011 37.976 1.00 42.61 1110 ASN A N 1
ATOM 3012 C CA . ASN A 1 384 ? 11.889 -14.911 38.941 1.00 43.59 1110 ASN A CA 1
ATOM 3013 C C . ASN A 1 384 ? 12.927 -15.856 38.305 1.00 49.26 1110 ASN A C 1
ATOM 3014 O O . ASN A 1 384 ? 13.374 -16.810 38.954 1.00 49.76 1110 ASN A O 1
ATOM 3019 N N . GLY A 1 385 ? 13.313 -15.567 37.060 1.00 46.05 1111 GLY A N 1
ATOM 3020 C CA . GLY A 1 385 ? 14.323 -16.331 36.335 1.00 46.86 1111 GLY A CA 1
ATOM 3021 C C . GLY A 1 385 ? 13.846 -17.212 35.198 1.00 50.21 1111 GLY A C 1
ATOM 3022 O O . GLY A 1 385 ? 14.658 -17.902 34.576 1.00 51.32 1111 GLY A O 1
ATOM 3023 N N . GLY A 1 386 ? 12.547 -17.195 34.926 1.00 44.79 1112 GLY A N 1
ATOM 3024 C CA . GLY A 1 386 ? 11.953 -17.975 33.849 1.00 44.23 1112 GLY A CA 1
ATOM 3025 C C . GLY A 1 386 ? 12.402 -17.502 32.483 1.00 48.15 1112 GLY A C 1
ATOM 3026 O O . GLY A 1 386 ? 12.551 -16.294 32.262 1.00 47.67 1112 GLY A O 1
ATOM 3027 N N . LYS A 1 387 ? 12.630 -18.452 31.561 1.00 45.02 1113 LYS A N 1
ATOM 3028 C CA . LYS A 1 387 ? 13.089 -18.151 30.202 1.00 45.30 1113 LYS A CA 1
ATOM 3029 C C . LYS A 1 387 ? 11.937 -17.830 29.240 1.00 47.20 1113 LYS A C 1
ATOM 3030 O O . LYS A 1 387 ? 11.092 -18.688 28.973 1.00 46.30 1113 LYS A O 1
ATOM 3036 N N . LYS A 1 388 ? 11.924 -16.588 28.716 1.00 42.79 1114 LYS A N 1
ATOM 3037 C CA . LYS A 1 388 ? 10.938 -16.074 27.761 1.00 41.83 1114 LYS A CA 1
ATOM 3038 C C . LYS A 1 388 ? 11.343 -16.441 26.317 1.00 47.26 1114 LYS A C 1
ATOM 3039 O O . LYS A 1 388 ? 12.187 -17.321 26.099 1.00 47.52 1114 LYS A O 1
ATOM 3045 N N . GLY A 1 389 ? 10.721 -15.753 25.355 1.00 43.57 1115 GLY A N 1
ATOM 3046 C CA . GLY A 1 389 ? 10.972 -15.890 23.930 1.00 43.80 1115 GLY A CA 1
ATOM 3047 C C . GLY A 1 389 ? 10.485 -17.192 23.335 1.00 46.54 1115 GLY A C 1
ATOM 3048 O O . GLY A 1 389 ? 10.468 -18.225 24.017 1.00 46.12 1115 GLY A O 1
ATOM 3049 N N . PRO A 1 390 ? 10.093 -17.172 22.042 1.00 42.13 1116 PRO A N 1
ATOM 3050 C CA . PRO A 1 390 ? 9.660 -18.415 21.391 1.00 42.07 1116 PRO A CA 1
ATOM 3051 C C . PRO A 1 390 ? 10.800 -19.438 21.351 1.00 45.94 1116 PRO A C 1
ATOM 3052 O O . PRO A 1 390 ? 11.968 -19.028 21.399 1.00 46.39 1116 PRO A O 1
ATOM 3056 N N . PRO A 1 391 ? 10.507 -20.758 21.246 1.00 41.59 1117 PRO A N 1
ATOM 3057 C CA . PRO A 1 391 ? 11.594 -21.752 21.178 1.00 42.28 1117 PRO A CA 1
ATOM 3058 C C . PRO A 1 391 ? 12.554 -21.499 20.008 1.00 47.73 1117 PRO A C 1
ATOM 3059 O O . PRO A 1 391 ? 12.157 -20.821 19.054 1.00 47.54 1117 PRO A O 1
ATOM 3063 N N . PRO A 1 392 ? 13.807 -22.020 20.029 1.00 45.54 1118 PRO A N 1
ATOM 3064 C CA . PRO A 1 392 ? 14.724 -21.769 18.899 1.00 46.35 1118 PRO A CA 1
ATOM 3065 C C . PRO A 1 392 ? 14.240 -22.257 17.530 1.00 49.60 1118 PRO A C 1
ATOM 3066 O O . PRO A 1 392 ? 14.687 -21.727 16.511 1.00 49.99 1118 PRO A O 1
ATOM 3070 N N . ASP A 1 393 ? 13.327 -23.248 17.503 1.00 44.85 1119 ASP A N 1
ATOM 3071 C CA . ASP A 1 393 ? 12.814 -23.806 16.256 1.00 45.32 1119 ASP A CA 1
ATOM 3072 C C . ASP A 1 393 ? 11.734 -22.950 15.581 1.00 48.23 1119 ASP A C 1
ATOM 3073 O O . ASP A 1 393 ? 11.445 -23.179 14.408 1.00 48.82 1119 ASP A O 1
ATOM 3078 N N . THR A 1 394 ? 11.177 -21.946 16.283 1.00 43.45 1120 THR A N 1
ATOM 3079 C CA . THR A 1 394 ? 10.146 -21.045 15.744 1.00 42.46 1120 THR A CA 1
ATOM 3080 C C . THR A 1 394 ? 10.708 -20.122 14.643 1.00 47.92 1120 THR A C 1
ATOM 3081 O O . THR A 1 394 ? 10.157 -20.080 13.539 1.00 47.94 1120 THR A O 1
ATOM 3085 N N . HIS A 1 395 ? 11.796 -19.389 14.956 1.00 44.89 1121 HIS A N 1
ATOM 3086 C CA . HIS A 1 395 ? 12.471 -18.488 14.025 1.00 45.52 1121 HIS A CA 1
ATOM 3087 C C . HIS A 1 395 ? 13.842 -19.085 13.698 1.00 52.44 1121 HIS A C 1
ATOM 3088 O O . HIS A 1 395 ? 14.889 -18.498 13.999 1.00 53.15 1121 HIS A O 1
ATOM 3095 N N . ARG A 1 396 ? 13.823 -20.292 13.113 1.00 50.24 1122 ARG A N 1
ATOM 3096 C CA . ARG A 1 396 ? 15.030 -21.018 12.732 1.00 51.86 1122 ARG A CA 1
ATOM 3097 C C . ARG A 1 396 ? 15.532 -20.474 11.402 1.00 57.92 1122 ARG A C 1
ATOM 3098 O O . ARG A 1 396 ? 14.733 -20.223 10.498 1.00 57.60 1122 ARG A O 1
ATOM 3106 N N . VAL A 1 397 ? 16.851 -20.264 11.295 1.00 56.29 1123 VAL A N 1
ATOM 3107 C CA . VAL A 1 397 ? 17.501 -19.749 10.082 1.00 57.54 1123 VAL A CA 1
ATOM 3108 C C . VAL A 1 397 ? 18.312 -20.830 9.377 1.00 62.75 1123 VAL A C 1
ATOM 3109 O O . VAL A 1 397 ? 19.001 -21.605 10.043 1.00 62.84 1123 VAL A O 1
ATOM 3113 N N . LYS A 1 398 ? 18.233 -20.880 8.033 1.00 60.39 1124 LYS A N 1
ATOM 3114 C CA . LYS A 1 398 ? 18.984 -21.845 7.222 1.00 61.85 1124 LYS A CA 1
ATOM 3115 C C . LYS A 1 398 ? 20.464 -21.442 7.221 1.00 67.10 1124 LYS A C 1
ATOM 3116 O O . LYS A 1 398 ? 20.815 -20.405 6.652 1.00 67.37 1124 LYS A O 1
ATOM 3122 N N . ALA A 1 399 ? 21.310 -22.247 7.910 1.00 64.28 1125 ALA A N 1
ATOM 3123 C CA . ALA A 1 399 ? 22.768 -22.089 8.069 1.00 93.63 1125 ALA A CA 1
ATOM 3124 C C . ALA A 1 399 ? 23.225 -20.671 8.440 1.00 117.10 1125 ALA A C 1
ATOM 3125 O O . ALA A 1 399 ? 22.779 -20.111 9.441 1.00 74.61 1125 ALA A O 1
ATOM 3127 N N . THR A 1 431 ? 11.359 -22.284 40.640 1.00 57.67 1157 THR A N 1
ATOM 3128 C CA . THR A 1 431 ? 10.778 -21.044 41.158 1.00 56.50 1157 THR A CA 1
ATOM 3129 C C . THR A 1 431 ? 9.988 -21.317 42.456 1.00 59.01 1157 THR A C 1
ATOM 3130 O O . THR A 1 431 ? 9.231 -22.291 42.488 1.00 58.73 1157 THR A O 1
ATOM 3134 N N . PRO A 1 432 ? 10.114 -20.460 43.511 1.00 54.07 1158 PRO A N 1
ATOM 3135 C CA . PRO A 1 432 ? 9.324 -20.675 44.742 1.00 52.99 1158 PRO A CA 1
ATOM 3136 C C . PRO A 1 432 ? 7.808 -20.526 44.570 1.00 52.84 1158 PRO A C 1
ATOM 3137 O O . PRO A 1 432 ? 7.066 -21.123 45.342 1.00 52.80 1158 PRO A O 1
ATOM 3141 N N . TYR A 1 433 ? 7.349 -19.743 43.569 1.00 45.80 1159 TYR A N 1
ATOM 3142 C CA . TYR A 1 433 ? 5.925 -19.515 43.280 1.00 43.17 1159 TYR A CA 1
ATOM 3143 C C . TYR A 1 433 ? 5.298 -20.600 42.380 1.00 44.98 1159 TYR A C 1
ATOM 3144 O O . TYR A 1 433 ? 4.180 -20.418 41.905 1.00 43.56 1159 TYR A O 1
ATOM 3153 N N . SER A 1 434 ? 5.998 -21.727 42.155 1.00 41.74 1160 SER A N 1
ATOM 3154 C CA . SER A 1 434 ? 5.503 -22.812 41.299 1.00 41.51 1160 SER A CA 1
ATOM 3155 C C . SER A 1 434 ? 4.315 -23.592 41.902 1.00 44.40 1160 SER A C 1
ATOM 3156 O O . SER A 1 434 ? 3.623 -24.313 41.177 1.00 44.61 1160 SER A O 1
ATOM 3159 N N . THR A 1 435 ? 4.073 -23.428 43.215 1.00 39.29 1161 THR A N 1
ATOM 3160 C CA . THR A 1 435 ? 2.991 -24.070 43.968 1.00 38.44 1161 THR A CA 1
ATOM 3161 C C . THR A 1 435 ? 2.280 -23.038 44.845 1.00 40.18 1161 THR A C 1
ATOM 3162 O O . THR A 1 435 ? 2.887 -22.026 45.215 1.00 39.57 1161 THR A O 1
ATOM 3166 N N . ALA A 1 436 ? 1.001 -23.296 45.194 1.00 35.38 1162 ALA A N 1
ATOM 3167 C CA . ALA A 1 436 ? 0.219 -22.410 46.061 1.00 33.98 1162 ALA A CA 1
ATOM 3168 C C . ALA A 1 436 ? 0.835 -22.357 47.462 1.00 38.18 1162 ALA A C 1
ATOM 3169 O O . ALA A 1 436 ? 0.788 -21.310 48.099 1.00 37.53 1162 ALA A O 1
ATOM 3171 N N . ALA A 1 437 ? 1.460 -23.470 47.910 1.00 35.66 1163 ALA A N 1
ATOM 3172 C CA . ALA A 1 437 ? 2.156 -23.571 49.195 1.00 36.00 1163 ALA A CA 1
ATOM 3173 C C . ALA A 1 437 ? 3.376 -22.640 49.216 1.00 39.15 1163 ALA A C 1
ATOM 3174 O O . ALA A 1 437 ? 3.561 -21.912 50.186 1.00 38.93 1163 ALA A O 1
ATOM 3176 N N . GLY A 1 438 ? 4.143 -22.628 48.124 1.00 35.43 1164 GLY A N 1
ATOM 3177 C CA . GLY A 1 438 ? 5.316 -21.774 47.959 1.00 35.01 1164 GLY A CA 1
ATOM 3178 C C . GLY A 1 438 ? 4.976 -20.296 47.926 1.00 37.29 1164 GLY A C 1
ATOM 3179 O O . GLY A 1 438 ? 5.692 -19.482 48.515 1.00 37.37 1164 GLY A O 1
ATOM 3180 N N . TYR A 1 439 ? 3.857 -19.948 47.253 1.00 31.72 1165 TYR A N 1
ATOM 3181 C CA . TYR A 1 439 ? 3.312 -18.590 47.127 1.00 29.72 1165 TYR A CA 1
ATOM 3182 C C . TYR A 1 439 ? 2.889 -18.057 48.507 1.00 32.93 1165 TYR A C 1
ATOM 3183 O O . TYR A 1 439 ? 3.143 -16.887 48.815 1.00 32.14 1165 TYR A O 1
ATOM 3192 N N . ILE A 1 440 ? 2.209 -18.914 49.310 1.00 29.14 1166 ILE A N 1
ATOM 3193 C CA . ILE A 1 440 ? 1.675 -18.601 50.639 1.00 28.21 1166 ILE A CA 1
ATOM 3194 C C . ILE A 1 440 ? 2.797 -18.283 51.629 1.00 32.29 1166 ILE A C 1
ATOM 3195 O O . ILE A 1 440 ? 2.700 -17.287 52.347 1.00 31.50 1166 ILE A O 1
ATOM 3200 N N . HIS A 1 441 ? 3.871 -19.091 51.631 1.00 29.82 1167 HIS A N 1
ATOM 3201 C CA . HIS A 1 441 ? 5.023 -18.881 52.508 1.00 30.84 1167 HIS A CA 1
ATOM 3202 C C . HIS A 1 441 ? 5.821 -17.609 52.167 1.00 36.05 1167 HIS A C 1
ATOM 3203 O O . HIS A 1 441 ? 6.585 -17.124 53.006 1.00 36.91 1167 HIS A O 1
ATOM 3210 N N . GLN A 1 442 ? 5.601 -17.046 50.960 1.00 32.06 1168 GLN A N 1
ATOM 3211 C CA . GLN A 1 442 ? 6.233 -15.820 50.474 1.00 31.59 1168 GLN A CA 1
ATOM 3212 C C . GLN A 1 442 ? 5.397 -14.573 50.749 1.00 35.11 1168 GLN A C 1
ATOM 3213 O O . GLN A 1 442 ? 5.970 -13.512 51.000 1.00 34.54 1168 GLN A O 1
ATOM 3219 N N . GLU A 1 443 ? 4.051 -14.682 50.647 1.00 32.28 1169 GLU A N 1
ATOM 3220 C CA . GLU A 1 443 ? 3.135 -13.533 50.732 1.00 31.79 1169 GLU A CA 1
ATOM 3221 C C . GLU A 1 443 ? 2.153 -13.486 51.913 1.00 37.96 1169 GLU A C 1
ATOM 3222 O O . GLU A 1 443 ? 1.785 -12.385 52.333 1.00 38.28 1169 GLU A O 1
ATOM 3228 N N . ALA A 1 444 ? 1.672 -14.642 52.392 1.00 35.37 1170 ALA A N 1
ATOM 3229 C CA . ALA A 1 444 ? 0.664 -14.687 53.451 1.00 35.86 1170 ALA A CA 1
ATOM 3230 C C . ALA A 1 444 ? 1.197 -14.568 54.870 1.00 41.98 1170 ALA A C 1
ATOM 3231 O O . ALA A 1 444 ? 2.311 -15.012 55.158 1.00 42.69 1170 ALA A O 1
ATOM 3233 N N . HIS A 1 445 ? 0.367 -13.993 55.765 1.00 39.40 1171 HIS A N 1
ATOM 3234 C CA . HIS A 1 445 ? 0.655 -13.871 57.191 1.00 40.61 1171 HIS A CA 1
ATOM 3235 C C . HIS A 1 445 ? 0.271 -15.207 57.855 1.00 44.82 1171 HIS A C 1
ATOM 3236 O O . HIS A 1 445 ? -0.914 -15.513 58.022 1.00 43.74 1171 HIS A O 1
ATOM 3243 N N . ILE A 1 446 ? 1.295 -16.016 58.175 1.00 42.37 1172 ILE A N 1
ATOM 3244 C CA . ILE A 1 446 ? 1.171 -17.359 58.754 1.00 42.72 1172 ILE A CA 1
ATOM 3245 C C . ILE A 1 446 ? 1.560 -17.369 60.253 1.00 46.44 1172 ILE A C 1
ATOM 3246 O O . ILE A 1 446 ? 1.506 -18.416 60.899 1.00 47.38 1172 ILE A O 1
ATOM 3251 N N . GLY A 1 447 ? 1.854 -16.190 60.803 1.00 41.79 1173 GLY A N 1
ATOM 3252 C CA . GLY A 1 447 ? 2.237 -16.003 62.202 1.00 42.40 1173 GLY A CA 1
ATOM 3253 C C . GLY A 1 447 ? 1.303 -16.593 63.244 1.00 45.73 1173 GLY A C 1
ATOM 3254 O O . GLY A 1 447 ? 1.744 -16.935 64.347 1.00 46.69 1173 GLY A O 1
ATOM 3255 N N . ASP A 1 448 ? 0.007 -16.720 62.903 1.00 40.44 1174 ASP A N 1
ATOM 3256 C CA . ASP A 1 448 ? -1.009 -17.260 63.802 1.00 40.35 1174 ASP A CA 1
ATOM 3257 C C . ASP A 1 448 ? -0.987 -18.791 63.905 1.00 43.74 1174 ASP A C 1
ATOM 3258 O O . ASP A 1 448 ? -1.450 -19.322 64.913 1.00 44.30 1174 ASP A O 1
ATOM 3263 N N . CYS A 1 449 ? -0.434 -19.494 62.891 1.00 38.97 1175 CYS A N 1
ATOM 3264 C CA . CYS A 1 449 ? -0.338 -20.955 62.883 1.00 39.56 1175 CYS A CA 1
ATOM 3265 C C . CYS A 1 449 ? 0.620 -21.444 63.963 1.00 44.52 1175 CYS A C 1
ATOM 3266 O O . CYS A 1 449 ? 1.777 -21.017 64.004 1.00 44.28 1175 CYS A O 1
ATOM 3269 N N . GLN A 1 450 ? 0.116 -22.307 64.861 1.00 41.91 1176 GLN A N 1
ATOM 3270 C CA . GLN A 1 450 ? 0.875 -22.869 65.975 1.00 43.37 1176 GLN A CA 1
ATOM 3271 C C . GLN A 1 450 ? 1.342 -24.287 65.659 1.00 48.35 1176 GLN A C 1
ATOM 3272 O O . GLN A 1 450 ? 0.509 -25.158 65.386 1.00 47.88 1176 GLN A O 1
ATOM 3278 N N . LYS A 1 451 ? 2.685 -24.499 65.671 1.00 45.87 1177 LYS A N 1
ATOM 3279 C CA . LYS A 1 451 ? 3.420 -25.753 65.413 1.00 46.59 1177 LYS A CA 1
ATOM 3280 C C . LYS A 1 451 ? 3.251 -26.261 63.973 1.00 49.30 1177 LYS A C 1
ATOM 3281 O O . LYS A 1 451 ? 4.255 -26.452 63.284 1.00 49.15 1177 LYS A O 1
ATOM 3287 N N . GLN A 1 452 ? 1.997 -26.471 63.523 1.00 44.89 1178 GLN A N 1
ATOM 3288 C CA . GLN A 1 452 ? 1.636 -26.901 62.167 1.00 43.56 1178 GLN A CA 1
ATOM 3289 C C . GLN A 1 452 ? 1.602 -25.642 61.304 1.00 45.66 1178 GLN A C 1
ATOM 3290 O O . GLN A 1 452 ? 0.617 -24.897 61.308 1.00 44.37 1178 GLN A O 1
ATOM 3296 N N . THR A 1 453 ? 2.723 -25.373 60.618 1.00 41.80 1179 THR A N 1
ATOM 3297 C CA . THR A 1 453 ? 2.930 -24.148 59.840 1.00 39.77 1179 THR A CA 1
ATOM 3298 C C . THR A 1 453 ? 3.185 -24.356 58.340 1.00 42.99 1179 THR A C 1
ATOM 3299 O O . THR A 1 453 ? 2.821 -23.486 57.548 1.00 41.36 1179 THR A O 1
ATOM 3303 N N . GLN A 1 454 ? 3.848 -25.468 57.960 1.00 40.51 1180 GLN A N 1
ATOM 3304 C CA . GLN A 1 454 ? 4.218 -25.796 56.574 1.00 39.84 1180 GLN A CA 1
ATOM 3305 C C . GLN A 1 454 ? 3.006 -26.141 55.694 1.00 43.22 1180 GLN A C 1
ATOM 3306 O O . GLN A 1 454 ? 2.372 -27.175 55.892 1.00 43.11 1180 GLN A O 1
ATOM 3312 N N . PHE A 1 455 ? 2.712 -25.288 54.698 1.00 39.34 1181 PHE A N 1
ATOM 3313 C CA . PHE A 1 455 ? 1.572 -25.449 53.787 1.00 38.69 1181 PHE A CA 1
ATOM 3314 C C . PHE A 1 455 ? 1.746 -26.579 52.748 1.00 45.00 1181 PHE A C 1
ATOM 3315 O O . PHE A 1 455 ? 0.783 -26.925 52.058 1.00 43.76 1181 PHE A O 1
ATOM 3323 N N . CYS A 1 456 ? 2.946 -27.179 52.676 1.00 44.54 1182 CYS A N 1
ATOM 3324 C CA . CYS A 1 456 ? 3.249 -28.302 51.790 1.00 46.32 1182 CYS A CA 1
ATOM 3325 C C . CYS A 1 456 ? 3.518 -29.559 52.618 1.00 51.90 1182 CYS A C 1
ATOM 3326 O O . CYS A 1 456 ? 4.130 -29.468 53.686 1.00 52.38 1182 CYS A O 1
ATOM 3329 N N . LYS A 1 457 ? 3.054 -30.726 52.132 1.00 49.32 1183 LYS A N 1
ATOM 3330 C CA . LYS A 1 457 ? 3.236 -32.016 52.813 1.00 51.02 1183 LYS A CA 1
ATOM 3331 C C . LYS A 1 457 ? 4.717 -32.365 52.968 1.00 57.01 1183 LYS A C 1
ATOM 3332 O O . LYS A 1 457 ? 5.113 -32.855 54.021 1.00 57.75 1183 LYS A O 1
ATOM 3338 N N . ASN A 1 458 ? 5.535 -32.076 51.939 1.00 54.62 1184 ASN A N 1
ATOM 3339 C CA . ASN A 1 458 ? 6.975 -32.336 51.948 1.00 56.33 1184 ASN A CA 1
ATOM 3340 C C . ASN A 1 458 ? 7.785 -31.059 51.766 1.00 60.94 1184 ASN A C 1
ATOM 3341 O O . ASN A 1 458 ? 7.445 -30.233 50.920 1.00 58.82 1184 ASN A O 1
ATOM 3346 N N . LYS A 1 459 ? 8.876 -30.930 52.550 1.00 60.42 1185 LYS A N 1
ATOM 3347 C CA . LYS A 1 459 ? 9.831 -29.811 52.627 1.00 60.83 1185 LYS A CA 1
ATOM 3348 C C . LYS A 1 459 ? 10.159 -29.123 51.283 1.00 65.42 1185 LYS A C 1
ATOM 3349 O O . LYS A 1 459 ? 10.358 -27.907 51.262 1.00 64.23 1185 LYS A O 1
ATOM 3355 N N . ASN A 1 460 ? 10.239 -29.881 50.180 1.00 63.27 1186 ASN A N 1
ATOM 3356 C CA . ASN A 1 460 ? 10.537 -29.292 48.874 1.00 62.62 1186 ASN A CA 1
ATOM 3357 C C . ASN A 1 460 ? 9.600 -29.792 47.770 1.00 66.26 1186 ASN A C 1
ATOM 3358 O O . ASN A 1 460 ? 9.031 -28.972 47.047 1.00 64.44 1186 ASN A O 1
ATOM 3363 N N . GLY A 1 461 ? 9.440 -31.115 47.672 1.00 63.90 1187 GLY A N 1
ATOM 3364 C CA . GLY A 1 461 ? 8.581 -31.764 46.688 1.00 88.93 1187 GLY A CA 1
ATOM 3365 C C . GLY A 1 461 ? 7.160 -31.960 47.174 1.00 100.50 1187 GLY A C 1
ATOM 3366 O O . GLY A 1 461 ? 6.288 -32.381 46.411 1.00 57.20 1187 GLY A O 1
ATOM 3367 N N . GLU A 1 468 ? 5.019 -40.292 53.440 1.00 64.43 1194 GLU A N 1
ATOM 3368 C CA . GLU A 1 468 ? 4.374 -39.665 54.590 1.00 63.83 1194 GLU A CA 1
ATOM 3369 C C . GLU A 1 468 ? 4.801 -38.198 54.742 1.00 66.07 1194 GLU A C 1
ATOM 3370 O O . GLU A 1 468 ? 5.975 -37.872 54.536 1.00 65.81 1194 GLU A O 1
ATOM 3376 N N . ALA A 1 469 ? 3.837 -37.321 55.099 1.00 60.82 1195 ALA A N 1
ATOM 3377 C CA . ALA A 1 469 ? 4.021 -35.876 55.281 1.00 58.67 1195 ALA A CA 1
ATOM 3378 C C . ALA A 1 469 ? 4.946 -35.492 56.455 1.00 62.71 1195 ALA A C 1
ATOM 3379 O O . ALA A 1 469 ? 5.154 -36.293 57.372 1.00 64.14 1195 ALA A O 1
ATOM 3381 N N . ASP A 1 470 ? 5.497 -34.257 56.405 1.00 57.14 1196 ASP A N 1
ATOM 3382 C CA . ASP A 1 470 ? 6.397 -33.672 57.406 1.00 57.09 1196 ASP A CA 1
ATOM 3383 C C . ASP A 1 470 ? 5.676 -33.406 58.743 1.00 60.95 1196 ASP A C 1
ATOM 3384 O O . ASP A 1 470 ? 4.475 -33.127 58.722 1.00 59.82 1196 ASP A O 1
ATOM 3389 N N . PRO A 1 471 ? 6.373 -33.463 59.912 1.00 58.07 1197 PRO A N 1
ATOM 3390 C CA . PRO A 1 471 ? 5.679 -33.209 61.190 1.00 57.89 1197 PRO A CA 1
ATOM 3391 C C . PRO A 1 471 ? 5.194 -31.768 61.383 1.00 59.05 1197 PRO A C 1
ATOM 3392 O O . PRO A 1 471 ? 4.319 -31.535 62.216 1.00 58.98 1197 PRO A O 1
ATOM 3396 N N . THR A 1 472 ? 5.756 -30.811 60.616 1.00 52.96 1198 THR A N 1
ATOM 3397 C CA . THR A 1 472 ? 5.392 -29.390 60.676 1.00 50.78 1198 THR A CA 1
ATOM 3398 C C . THR A 1 472 ? 4.266 -29.024 59.688 1.00 51.52 1198 THR A C 1
ATOM 3399 O O . THR A 1 472 ? 3.926 -27.843 59.568 1.00 49.78 1198 THR A O 1
ATOM 3403 N N . TYR A 1 473 ? 3.676 -30.033 59.002 1.00 46.98 1199 TYR A N 1
ATOM 3404 C CA . TYR A 1 473 ? 2.607 -29.837 58.016 1.00 44.72 1199 TYR A CA 1
ATOM 3405 C C . TYR A 1 473 ? 1.362 -29.202 58.627 1.00 47.35 1199 TYR A C 1
ATOM 3406 O O . TYR A 1 473 ? 0.832 -29.710 59.611 1.00 48.03 1199 TYR A O 1
ATOM 3415 N N . ALA A 1 474 ? 0.925 -28.078 58.039 1.00 41.95 1200 ALA A N 1
ATOM 3416 C CA . ALA A 1 474 ? -0.216 -27.262 58.452 1.00 40.82 1200 ALA A CA 1
ATOM 3417 C C . ALA A 1 474 ? -1.528 -28.024 58.595 1.00 45.07 1200 ALA A C 1
ATOM 3418 O O . ALA A 1 474 ? -2.256 -27.790 59.559 1.00 44.96 1200 ALA A O 1
ATOM 3420 N N . PHE A 1 475 ? -1.819 -28.944 57.663 1.00 41.71 1201 PHE A N 1
ATOM 3421 C CA . PHE A 1 475 ? -3.080 -29.682 57.651 1.00 41.98 1201 PHE A CA 1
ATOM 3422 C C . PHE A 1 475 ? -2.970 -31.134 58.188 1.00 47.34 1201 PHE A C 1
ATOM 3423 O O . PHE A 1 475 ? -3.789 -31.995 57.843 1.00 46.68 1201 PHE A O 1
ATOM 3431 N N . ARG A 1 476 ? -1.997 -31.377 59.087 1.00 45.55 1202 ARG A N 1
ATOM 3432 C CA . ARG A 1 476 ? -1.774 -32.681 59.718 1.00 47.68 1202 ARG A CA 1
ATOM 3433 C C . ARG A 1 476 ? -2.965 -33.022 60.618 1.00 54.61 1202 ARG A C 1
ATOM 3434 O O . ARG A 1 476 ? -3.616 -32.106 61.134 1.00 53.80 1202 ARG A O 1
ATOM 3442 N N . ASP A 1 477 ? -3.260 -34.332 60.789 1.00 53.91 1203 ASP A N 1
ATOM 3443 C CA . ASP A 1 477 ? -4.377 -34.826 61.606 1.00 55.16 1203 ASP A CA 1
ATOM 3444 C C . ASP A 1 477 ? -4.354 -34.311 63.053 1.00 59.61 1203 ASP A C 1
ATOM 3445 O O . ASP A 1 477 ? -5.408 -34.025 63.615 1.00 59.36 1203 ASP A O 1
ATOM 3450 N N . LYS A 1 478 ? -3.151 -34.176 63.634 1.00 56.72 1204 LYS A N 1
ATOM 3451 C CA . LYS A 1 478 ? -2.920 -33.698 65.000 1.00 57.33 1204 LYS A CA 1
ATOM 3452 C C . LYS A 1 478 ? -1.569 -32.949 65.076 1.00 60.69 1204 LYS A C 1
ATOM 3453 O O . LYS A 1 478 ? -0.688 -33.253 64.269 1.00 59.77 1204 LYS A O 1
ATOM 3459 N N . PRO A 1 479 ? -1.366 -31.982 66.009 1.00 57.91 1205 PRO A N 1
ATOM 3460 C CA . PRO A 1 479 ? -0.054 -31.307 66.091 1.00 58.05 1205 PRO A CA 1
ATOM 3461 C C . PRO A 1 479 ? 1.052 -32.275 66.533 1.00 65.31 1205 PRO A C 1
ATOM 3462 O O . PRO A 1 479 ? 0.796 -33.138 67.378 1.00 66.88 1205 PRO A O 1
ATOM 3466 N N . HIS A 1 480 ? 2.268 -32.149 65.944 1.00 62.99 1206 HIS A N 1
ATOM 3467 C CA . HIS A 1 480 ? 3.421 -33.031 66.202 1.00 65.08 1206 HIS A CA 1
ATOM 3468 C C . HIS A 1 480 ? 3.852 -33.104 67.677 1.00 70.65 1206 HIS A C 1
ATOM 3469 O O . HIS A 1 480 ? 4.340 -34.152 68.102 1.00 71.74 1206 HIS A O 1
ATOM 3476 N N . ASP A 1 481 ? 3.650 -32.017 68.452 1.00 66.93 1207 ASP A N 1
ATOM 3477 C CA . ASP A 1 481 ? 3.986 -31.975 69.878 1.00 68.66 1207 ASP A CA 1
ATOM 3478 C C . ASP A 1 481 ? 2.932 -32.701 70.735 1.00 74.89 1207 ASP A C 1
ATOM 3479 O O . ASP A 1 481 ? 3.199 -33.032 71.896 1.00 76.33 1207 ASP A O 1
ATOM 3484 N N . HIS A 1 482 ? 1.745 -32.961 70.146 1.00 70.98 1208 HIS A N 1
ATOM 3485 C CA . HIS A 1 482 ? 0.628 -33.651 70.787 1.00 72.06 1208 HIS A CA 1
ATOM 3486 C C . HIS A 1 482 ? 0.469 -35.111 70.322 1.00 77.69 1208 HIS A C 1
ATOM 3487 O O . HIS A 1 482 ? -0.551 -35.728 70.631 1.00 78.10 1208 HIS A O 1
ATOM 3494 N N . ASP A 1 483 ? 1.484 -35.671 69.617 1.00 74.93 1209 ASP A N 1
ATOM 3495 C CA . ASP A 1 483 ? 1.487 -37.056 69.120 1.00 76.01 1209 ASP A CA 1
ATOM 3496 C C . ASP A 1 483 ? 1.321 -38.087 70.244 1.00 82.70 1209 ASP A C 1
ATOM 3497 O O . ASP A 1 483 ? 0.436 -38.938 70.154 1.00 83.11 1209 ASP A O 1
ATOM 3502 N N . THR A 1 484 ? 2.156 -37.992 71.303 1.00 80.67 1210 THR A N 1
ATOM 3503 C CA . THR A 1 484 ? 2.112 -38.873 72.478 1.00 83.07 1210 THR A CA 1
ATOM 3504 C C . THR A 1 484 ? 0.882 -38.522 73.341 1.00 86.75 1210 THR A C 1
ATOM 3505 O O . THR A 1 484 ? 0.280 -39.412 73.945 1.00 88.10 1210 THR A O 1
ATOM 3509 N N . ALA A 1 485 ? 0.506 -37.229 73.369 1.00 81.19 1211 ALA A N 1
ATOM 3510 C CA . ALA A 1 485 ? -0.631 -36.712 74.129 1.00 80.63 1211 ALA A CA 1
ATOM 3511 C C . ALA A 1 485 ? -1.984 -37.251 73.622 1.00 83.78 1211 ALA A C 1
ATOM 3512 O O . ALA A 1 485 ? -2.800 -37.690 74.435 1.00 84.67 1211 ALA A O 1
ATOM 3514 N N . CYS A 1 486 ? -2.199 -37.256 72.286 1.00 78.26 1212 CYS A N 1
ATOM 3515 C CA . CYS A 1 486 ? -3.430 -37.746 71.651 1.00 77.36 1212 CYS A CA 1
ATOM 3516 C C . CYS A 1 486 ? -3.577 -39.274 71.730 1.00 83.42 1212 CYS A C 1
ATOM 3517 O O . CYS A 1 486 ? -4.683 -39.784 71.534 1.00 83.34 1212 CYS A O 1
ATOM 3520 N N . LYS A 1 487 ? -2.469 -39.994 72.014 1.00 81.46 1213 LYS A N 1
ATOM 3521 C CA . LYS A 1 487 ? -2.422 -41.456 72.120 1.00 83.44 1213 LYS A CA 1
ATOM 3522 C C . LYS A 1 487 ? -2.249 -41.912 73.586 1.00 90.50 1213 LYS A C 1
ATOM 3523 O O . LYS A 1 487 ? -1.322 -42.669 73.901 1.00 92.18 1213 LYS A O 1
ATOM 3529 N N . CYS A 1 488 ? -3.152 -41.454 74.478 1.00 87.22 1214 CYS A N 1
ATOM 3530 C CA . CYS A 1 488 ? -3.114 -41.790 75.905 1.00 111.86 1214 CYS A CA 1
ATOM 3531 C C . CYS A 1 488 ? -3.858 -43.086 76.207 1.00 145.64 1214 CYS A C 1
ATOM 3532 O O . CYS A 1 488 ? -3.418 -43.862 77.052 1.00 111.13 1214 CYS A O 1
ATOM 3535 N N . GLN B 2 1 ? -17.601 -40.684 25.168 1.00 94.78 1 GLN B N 1
ATOM 3536 C CA . GLN B 2 1 ? -17.020 -41.162 26.423 1.00 93.18 1 GLN B CA 1
ATOM 3537 C C . GLN B 2 1 ? -15.766 -40.372 26.805 1.00 93.11 1 GLN B C 1
ATOM 3538 O O . GLN B 2 1 ? -15.698 -39.844 27.916 1.00 91.41 1 GLN B O 1
ATOM 3544 N N . THR B 2 2 ? -14.773 -40.306 25.891 1.00 87.82 2 THR B N 1
ATOM 3545 C CA . THR B 2 2 ? -13.504 -39.601 26.102 1.00 83.88 2 THR B CA 1
ATOM 3546 C C . THR B 2 2 ? -13.551 -38.193 25.509 1.00 85.58 2 THR B C 1
ATOM 3547 O O . THR B 2 2 ? -13.912 -38.021 24.342 1.00 86.29 2 THR B O 1
ATOM 3551 N N . SER B 2 3 ? -13.184 -37.193 26.329 1.00 79.32 3 SER B N 1
ATOM 3552 C CA . SER B 2 3 ? -13.132 -35.775 25.962 1.00 77.42 3 SER B CA 1
ATOM 3553 C C . SER B 2 3 ? -11.693 -35.234 26.029 1.00 76.36 3 SER B C 1
ATOM 3554 O O . SER B 2 3 ? -10.828 -35.850 26.660 1.00 74.59 3 SER B O 1
ATOM 3557 N N . VAL B 2 4 ? -11.436 -34.093 25.360 1.00 70.53 4 VAL B N 1
ATOM 3558 C CA . VAL B 2 4 ? -10.114 -33.464 25.319 1.00 66.98 4 VAL B CA 1
ATOM 3559 C C . VAL B 2 4 ? -10.222 -31.919 25.280 1.00 68.62 4 VAL B C 1
ATOM 3560 O O . VAL B 2 4 ? -11.024 -31.375 24.517 1.00 69.78 4 VAL B O 1
ATOM 3564 N N . SER B 2 5 ? -9.431 -31.231 26.131 1.00 61.67 5 SER B N 1
ATOM 3565 C CA . SER B 2 5 ? -9.389 -29.770 26.209 1.00 59.86 5 SER B CA 1
ATOM 3566 C C . SER B 2 5 ? -7.929 -29.270 26.234 1.00 59.51 5 SER B C 1
ATOM 3567 O O . SER B 2 5 ? -7.179 -29.641 27.145 1.00 58.39 5 SER B O 1
ATOM 3570 N N . PRO B 2 6 ? -7.483 -28.468 25.234 1.00 53.27 6 PRO B N 1
ATOM 3571 C CA . PRO B 2 6 ? -8.230 -27.929 24.079 1.00 53.31 6 PRO B CA 1
ATOM 3572 C C . PRO B 2 6 ? -8.386 -28.928 22.938 1.00 56.91 6 PRO B C 1
ATOM 3573 O O . PRO B 2 6 ? -7.562 -29.830 22.799 1.00 56.06 6 PRO B O 1
ATOM 3577 N N . SER B 2 7 ? -9.443 -28.769 22.123 1.00 54.18 7 SER B N 1
ATOM 3578 C CA . SER B 2 7 ? -9.703 -29.648 20.977 1.00 54.63 7 SER B CA 1
ATOM 3579 C C . SER B 2 7 ? -8.828 -29.288 19.773 1.00 55.69 7 SER B C 1
ATOM 3580 O O . SER B 2 7 ? -8.495 -30.168 18.977 1.00 56.05 7 SER B O 1
ATOM 3583 N N . LYS B 2 8 ? -8.451 -27.999 19.658 1.00 49.30 8 LYS B N 1
ATOM 3584 C CA . LYS B 2 8 ? -7.620 -27.436 18.589 1.00 47.20 8 LYS B CA 1
ATOM 3585 C C . LYS B 2 8 ? -6.608 -26.455 19.205 1.00 47.54 8 LYS B C 1
ATOM 3586 O O . LYS B 2 8 ? -6.988 -25.627 20.041 1.00 47.23 8 LYS B O 1
ATOM 3592 N N . VAL B 2 9 ? -5.318 -26.566 18.821 1.00 41.60 9 VAL B N 1
ATOM 3593 C CA . VAL B 2 9 ? -4.241 -25.714 19.353 1.00 39.24 9 VAL B CA 1
ATOM 3594 C C . VAL B 2 9 ? -3.350 -25.166 18.243 1.00 42.22 9 VAL B C 1
ATOM 3595 O O . VAL B 2 9 ? -2.949 -25.911 17.350 1.00 42.33 9 VAL B O 1
ATOM 3599 N N . ILE B 2 10 ? -3.012 -23.869 18.333 1.00 37.88 10 ILE B N 1
ATOM 3600 C CA . ILE B 2 10 ? -2.057 -23.193 17.455 1.00 36.49 10 ILE B CA 1
ATOM 3601 C C . ILE B 2 10 ? -0.869 -22.773 18.342 1.00 37.99 10 ILE B C 1
ATOM 3602 O O . ILE B 2 10 ? -1.044 -22.005 19.293 1.00 37.24 10 ILE B O 1
ATOM 3607 N N . LEU B 2 11 ? 0.309 -23.363 18.092 1.00 33.41 11 LEU B N 1
ATOM 3608 C CA . LEU B 2 11 ? 1.497 -23.103 18.905 1.00 32.49 11 LEU B CA 1
ATOM 3609 C C . LEU B 2 11 ? 2.795 -22.963 18.083 1.00 35.99 11 LEU B C 1
ATOM 3610 O O . LEU B 2 11 ? 2.870 -23.510 16.979 1.00 35.27 11 LEU B O 1
ATOM 3615 N N . PRO B 2 12 ? 3.823 -22.234 18.590 1.00 32.69 12 PRO B N 1
ATOM 3616 C CA . PRO B 2 12 ? 5.082 -22.124 17.826 1.00 32.77 12 PRO B CA 1
ATOM 3617 C C . PRO B 2 12 ? 5.862 -23.441 17.873 1.00 37.91 12 PRO B C 1
ATOM 3618 O O . PRO B 2 12 ? 5.707 -24.173 18.855 1.00 38.06 12 PRO B O 1
ATOM 3622 N N . ARG B 2 13 ? 6.658 -23.781 16.824 1.00 34.87 13 ARG B N 1
ATOM 3623 C CA . ARG B 2 13 ? 7.341 -25.080 16.847 1.00 35.85 13 ARG B CA 1
ATOM 3624 C C . ARG B 2 13 ? 8.513 -25.113 17.838 1.00 39.77 13 ARG B C 1
ATOM 3625 O O . ARG B 2 13 ? 9.245 -24.134 18.005 1.00 39.30 13 ARG B O 1
ATOM 3633 N N . GLY B 2 14 ? 8.608 -26.249 18.519 1.00 36.82 14 GLY B N 1
ATOM 3634 C CA . GLY B 2 14 ? 9.538 -26.499 19.608 1.00 37.68 14 GLY B CA 1
ATOM 3635 C C . GLY B 2 14 ? 8.844 -26.161 20.915 1.00 41.52 14 GLY B C 1
ATOM 3636 O O . GLY B 2 14 ? 9.419 -26.321 21.996 1.00 42.45 14 GLY B O 1
ATOM 3637 N N . GLY B 2 15 ? 7.596 -25.693 20.791 1.00 36.30 15 GLY B N 1
ATOM 3638 C CA . GLY B 2 15 ? 6.742 -25.248 21.883 1.00 35.54 15 GLY B CA 1
ATOM 3639 C C . GLY B 2 15 ? 6.083 -26.332 22.699 1.00 40.01 15 GLY B C 1
ATOM 3640 O O . GLY B 2 15 ? 6.191 -27.521 22.387 1.00 40.80 15 GLY B O 1
ATOM 3641 N N . SER B 2 16 ? 5.399 -25.906 23.766 1.00 36.39 16 SER B N 1
ATOM 3642 C CA . SER B 2 16 ? 4.688 -26.787 24.688 1.00 36.57 16 SER B CA 1
ATOM 3643 C C . SER B 2 16 ? 3.183 -26.504 24.732 1.00 40.00 16 SER B C 1
ATOM 3644 O O . SER B 2 16 ? 2.740 -25.421 24.341 1.00 38.88 16 SER B O 1
ATOM 3647 N N . VAL B 2 17 ? 2.402 -27.499 25.184 1.00 37.12 17 VAL B N 1
ATOM 3648 C CA . VAL B 2 17 ? 0.943 -27.424 25.314 1.00 36.88 17 VAL B CA 1
ATOM 3649 C C . VAL B 2 17 ? 0.465 -28.260 26.512 1.00 41.42 17 VAL B C 1
ATOM 3650 O O . VAL B 2 17 ? 1.061 -29.290 26.834 1.00 41.36 17 VAL B O 1
ATOM 3654 N N . LEU B 2 18 ? -0.590 -27.788 27.183 1.00 38.66 18 LEU B N 1
ATOM 3655 C CA . LEU B 2 18 ? -1.201 -28.459 28.320 1.00 39.25 18 LEU B CA 1
ATOM 3656 C C . LEU B 2 18 ? -2.484 -29.122 27.823 1.00 45.11 18 LEU B C 1
ATOM 3657 O O . LEU B 2 18 ? -3.417 -28.426 27.409 1.00 45.69 18 LEU B O 1
ATOM 3662 N N . VAL B 2 19 ? -2.505 -30.466 27.802 1.00 42.42 19 VAL B N 1
ATOM 3663 C CA . VAL B 2 19 ? -3.649 -31.252 27.321 1.00 43.41 19 VAL B CA 1
ATOM 3664 C C . VAL B 2 19 ? -4.317 -32.026 28.477 1.00 48.90 19 VAL B C 1
ATOM 3665 O O . VAL B 2 19 ? -3.622 -32.623 29.302 1.00 48.11 19 VAL B O 1
ATOM 3669 N N . THR B 2 20 ? -5.665 -31.985 28.540 1.00 47.22 20 THR B N 1
ATOM 3670 C CA . THR B 2 20 ? -6.454 -32.654 29.576 1.00 48.16 20 THR B CA 1
ATOM 3671 C C . THR B 2 20 ? -7.337 -33.757 28.991 1.00 54.25 20 THR B C 1
ATOM 3672 O O . THR B 2 20 ? -8.339 -33.468 28.329 1.00 54.45 20 THR B O 1
ATOM 3676 N N . CYS B 2 21 ? -6.967 -35.023 29.260 1.00 52.36 21 CYS B N 1
ATOM 3677 C CA . CYS B 2 21 ? -7.735 -36.201 28.853 1.00 54.31 21 CYS B CA 1
ATOM 3678 C C . CYS B 2 21 ? -8.739 -36.460 29.973 1.00 59.61 21 CYS B C 1
ATOM 3679 O O . CYS B 2 21 ? -8.346 -36.522 31.141 1.00 58.57 21 CYS B O 1
ATOM 3682 N N . SER B 2 22 ? -10.030 -36.576 29.628 1.00 58.53 22 SER B N 1
ATOM 3683 C CA . SER B 2 22 ? -11.107 -36.819 30.591 1.00 60.25 22 SER B CA 1
ATOM 3684 C C . SER B 2 22 ? -12.105 -37.868 30.091 1.00 67.63 22 SER B C 1
ATOM 3685 O O . SER B 2 22 ? -12.317 -37.991 28.883 1.00 67.61 22 SER B O 1
ATOM 3688 N N . THR B 2 23 ? -12.713 -38.624 31.025 1.00 66.69 23 THR B N 1
ATOM 3689 C CA . THR B 2 23 ? -13.683 -39.670 30.692 1.00 69.62 23 THR B CA 1
ATOM 3690 C C . THR B 2 23 ? -14.994 -39.524 31.487 1.00 77.23 23 THR B C 1
ATOM 3691 O O . THR B 2 23 ? -14.990 -39.023 32.616 1.00 76.01 23 THR B O 1
ATOM 3695 N N . SER B 2 24 ? -16.110 -39.971 30.875 1.00 78.23 24 SER B N 1
ATOM 3696 C CA . SER B 2 24 ? -17.465 -39.942 31.442 1.00 81.63 24 SER B CA 1
ATOM 3697 C C . SER B 2 24 ? -17.644 -40.886 32.648 1.00 88.20 24 SER B C 1
ATOM 3698 O O . SER B 2 24 ? -18.522 -40.651 33.484 1.00 89.15 24 SER B O 1
ATOM 3701 N N . CYS B 2 25 ? -16.801 -41.938 32.739 1.00 85.54 25 CYS B N 1
ATOM 3702 C CA . CYS B 2 25 ? -16.794 -42.928 33.823 1.00 86.65 25 CYS B CA 1
ATOM 3703 C C . CYS B 2 25 ? -16.268 -42.313 35.110 1.00 89.29 25 CYS B C 1
ATOM 3704 O O . CYS B 2 25 ? -15.584 -41.288 35.073 1.00 86.67 25 CYS B O 1
ATOM 3707 N N . ASP B 2 26 ? -16.556 -42.958 36.248 1.00 87.22 26 ASP B N 1
ATOM 3708 C CA . ASP B 2 26 ? -16.057 -42.504 37.540 1.00 85.69 26 ASP B CA 1
ATOM 3709 C C . ASP B 2 26 ? -14.723 -43.194 37.843 1.00 87.13 26 ASP B C 1
ATOM 3710 O O . ASP B 2 26 ? -13.727 -42.507 38.081 1.00 84.43 26 ASP B O 1
ATOM 3715 N N . GLN B 2 27 ? -14.695 -44.546 37.786 1.00 84.38 27 GLN B N 1
ATOM 3716 C CA . GLN B 2 27 ? -13.495 -45.346 38.050 1.00 82.63 27 GLN B CA 1
ATOM 3717 C C . GLN B 2 27 ? -13.074 -46.166 36.810 1.00 86.09 27 GLN B C 1
ATOM 3718 O O . GLN B 2 27 ? -13.411 -47.353 36.712 1.00 87.86 27 GLN B O 1
ATOM 3724 N N . PRO B 2 28 ? -12.347 -45.558 35.843 1.00 79.97 28 PRO B N 1
ATOM 3725 C CA . PRO B 2 28 ? -11.929 -46.329 34.659 1.00 79.91 28 PRO B CA 1
ATOM 3726 C C . PRO B 2 28 ? -10.690 -47.188 34.920 1.00 80.81 28 PRO B C 1
ATOM 3727 O O . PRO B 2 28 ? -9.869 -46.847 35.778 1.00 78.71 28 PRO B O 1
ATOM 3731 N N . LYS B 2 29 ? -10.554 -48.298 34.172 1.00 77.16 29 LYS B N 1
ATOM 3732 C CA . LYS B 2 29 ? -9.417 -49.216 34.282 1.00 76.10 29 LYS B CA 1
ATOM 3733 C C . LYS B 2 29 ? -8.133 -48.581 33.718 1.00 75.81 29 LYS B C 1
ATOM 3734 O O . LYS B 2 29 ? -7.088 -48.630 34.369 1.00 74.22 29 LYS B O 1
ATOM 3740 N N . LEU B 2 30 ? -8.223 -47.992 32.514 1.00 70.21 30 LEU B N 1
ATOM 3741 C CA . LEU B 2 30 ? -7.101 -47.373 31.818 1.00 67.06 30 LEU B CA 1
ATOM 3742 C C . LEU B 2 30 ? -7.464 -45.956 31.412 1.00 66.74 30 LEU B C 1
ATOM 3743 O O . LEU B 2 30 ? -8.616 -45.686 31.068 1.00 67.04 30 LEU B O 1
ATOM 3748 N N . LEU B 2 31 ? -6.480 -45.049 31.485 1.00 59.30 31 LEU B N 1
ATOM 3749 C CA . LEU B 2 31 ? -6.586 -43.635 31.120 1.00 56.24 31 LEU B CA 1
ATOM 3750 C C . LEU B 2 31 ? -5.180 -43.114 30.847 1.00 56.45 31 LEU B C 1
ATOM 3751 O O . LEU B 2 31 ? -4.312 -43.171 31.726 1.00 54.79 31 LEU B O 1
ATOM 3756 N N . GLY B 2 32 ? -4.967 -42.653 29.618 1.00 51.59 32 GLY B N 1
ATOM 3757 C CA . GLY B 2 32 ? -3.682 -42.132 29.172 1.00 49.52 32 GLY B CA 1
ATOM 3758 C C . GLY B 2 32 ? -3.741 -41.378 27.864 1.00 51.91 32 GLY B C 1
ATOM 3759 O O . GLY B 2 32 ? -4.822 -40.997 27.401 1.00 51.52 32 GLY B O 1
ATOM 3760 N N . ILE B 2 33 ? -2.561 -41.150 27.266 1.00 47.57 33 ILE B N 1
ATOM 3761 C CA . ILE B 2 33 ? -2.424 -40.418 26.011 1.00 46.80 33 ILE B CA 1
ATOM 3762 C C . ILE B 2 33 ? -1.347 -41.047 25.117 1.00 51.44 33 ILE B C 1
ATOM 3763 O O . ILE B 2 33 ? -0.238 -41.315 25.583 1.00 51.28 33 ILE B O 1
ATOM 3768 N N . GLU B 2 34 ? -1.697 -41.307 23.843 1.00 48.80 34 GLU B N 1
ATOM 3769 C CA . GLU B 2 34 ? -0.795 -41.867 22.840 1.00 49.65 34 GLU B CA 1
ATOM 3770 C C . GLU B 2 34 ? -0.214 -40.709 22.023 1.00 51.70 34 GLU B C 1
ATOM 3771 O O . GLU B 2 34 ? -0.948 -40.018 21.308 1.00 50.60 34 GLU B O 1
ATOM 3777 N N . THR B 2 35 ? 1.101 -40.468 22.191 1.00 47.29 35 THR B N 1
ATOM 3778 C CA . THR B 2 35 ? 1.870 -39.413 21.525 1.00 45.55 35 THR B CA 1
ATOM 3779 C C . THR B 2 35 ? 3.385 -39.643 21.660 1.00 50.05 35 THR B C 1
ATOM 3780 O O . THR B 2 35 ? 3.866 -39.917 22.767 1.00 49.26 35 THR B O 1
ATOM 3784 N N . PRO B 2 36 ? 4.162 -39.481 20.560 1.00 47.32 36 PRO B N 1
ATOM 3785 C CA . PRO B 2 36 ? 5.621 -39.624 20.675 1.00 47.91 36 PRO B CA 1
ATOM 3786 C C . PRO B 2 36 ? 6.312 -38.341 21.159 1.00 50.04 36 PRO B C 1
ATOM 3787 O O . PRO B 2 36 ? 7.541 -38.270 21.126 1.00 50.58 36 PRO B O 1
ATOM 3791 N N . LEU B 2 37 ? 5.527 -37.333 21.612 1.00 44.16 37 LEU B N 1
ATOM 3792 C CA . LEU B 2 37 ? 6.024 -36.056 22.133 1.00 42.17 37 LEU B CA 1
ATOM 3793 C C . LEU B 2 37 ? 6.413 -36.204 23.609 1.00 47.03 37 LEU B C 1
ATOM 3794 O O . LEU B 2 37 ? 5.682 -36.879 24.341 1.00 47.08 37 LEU B O 1
ATOM 3799 N N . PRO B 2 38 ? 7.509 -35.549 24.086 1.00 43.99 38 PRO B N 1
ATOM 3800 C CA . PRO B 2 38 ? 7.864 -35.649 25.515 1.00 44.46 38 PRO B CA 1
ATOM 3801 C C . PRO B 2 38 ? 6.742 -35.125 26.407 1.00 48.47 38 PRO B C 1
ATOM 3802 O O . PRO B 2 38 ? 6.282 -34.000 26.210 1.00 47.07 38 PRO B O 1
ATOM 3806 N N . LYS B 2 39 ? 6.263 -35.970 27.344 1.00 46.73 39 LYS B N 1
ATOM 3807 C CA . LYS B 2 39 ? 5.149 -35.644 28.242 1.00 46.07 39 LYS B CA 1
ATOM 3808 C C . LYS B 2 39 ? 5.492 -35.726 29.730 1.00 52.26 39 LYS B C 1
ATOM 3809 O O . LYS B 2 39 ? 6.226 -36.621 30.158 1.00 53.62 39 LYS B O 1
ATOM 3815 N N . LYS B 2 40 ? 4.943 -34.783 30.512 1.00 48.82 40 LYS B N 1
ATOM 3816 C CA . LYS B 2 40 ? 5.079 -34.709 31.967 1.00 49.38 40 LYS B CA 1
ATOM 3817 C C . LYS B 2 40 ? 3.664 -34.633 32.517 1.00 52.98 40 LYS B C 1
ATOM 3818 O O . LYS B 2 40 ? 2.965 -33.643 32.286 1.00 52.13 40 LYS B O 1
ATOM 3824 N N . GLU B 2 41 ? 3.213 -35.699 33.182 1.00 50.40 41 GLU B N 1
ATOM 3825 C CA . GLU B 2 41 ? 1.862 -35.749 33.727 1.00 50.26 41 GLU B CA 1
ATOM 3826 C C . GLU B 2 41 ? 1.772 -34.934 35.013 1.00 55.12 41 GLU B C 1
ATOM 3827 O O . GLU B 2 41 ? 2.551 -35.161 35.941 1.00 55.24 41 GLU B O 1
ATOM 3833 N N . LEU B 2 42 ? 0.837 -33.968 35.050 1.00 52.37 42 LEU B N 1
ATOM 3834 C CA . LEU B 2 42 ? 0.594 -33.132 36.222 1.00 53.14 42 LEU B CA 1
ATOM 3835 C C . LEU B 2 42 ? -0.344 -33.869 37.160 1.00 58.92 42 LEU B C 1
ATOM 3836 O O . LEU B 2 42 ? -1.491 -34.152 36.798 1.00 58.53 42 LEU B O 1
ATOM 3841 N N . LEU B 2 43 ? 0.173 -34.221 38.350 1.00 57.25 43 LEU B N 1
ATOM 3842 C CA . LEU B 2 43 ? -0.540 -34.985 39.373 1.00 58.45 43 LEU B CA 1
ATOM 3843 C C . LEU B 2 43 ? -1.709 -34.216 39.980 1.00 62.82 43 LEU B C 1
ATOM 3844 O O . LEU B 2 43 ? -1.520 -33.160 40.588 1.00 62.26 43 LEU B O 1
ATOM 3849 N N . LEU B 2 44 ? -2.927 -34.749 39.770 1.00 60.17 44 LEU B N 1
ATOM 3850 C CA . LEU B 2 44 ? -4.184 -34.166 40.236 1.00 60.87 44 LEU B CA 1
ATOM 3851 C C . LEU B 2 44 ? -5.036 -35.178 41.026 1.00 66.63 44 LEU B C 1
ATOM 3852 O O . LEU B 2 44 ? -4.794 -36.380 40.901 1.00 66.41 44 LEU B O 1
ATOM 3857 N N . PRO B 2 45 ? -6.024 -34.737 41.848 1.00 65.09 45 PRO B N 1
ATOM 3858 C CA . PRO B 2 45 ? -6.820 -35.712 42.619 1.00 66.44 45 PRO B CA 1
ATOM 3859 C C . PRO B 2 45 ? -7.757 -36.592 41.790 1.00 71.19 45 PRO B C 1
ATOM 3860 O O . PRO B 2 45 ? -8.067 -37.709 42.211 1.00 72.12 45 PRO B O 1
ATOM 3864 N N . GLY B 2 46 ? -8.189 -36.083 40.636 1.00 67.10 46 GLY B N 1
ATOM 3865 C CA . GLY B 2 46 ? -9.096 -36.774 39.726 1.00 67.56 46 GLY B CA 1
ATOM 3866 C C . GLY B 2 46 ? -8.581 -38.101 39.202 1.00 70.47 46 GLY B C 1
ATOM 3867 O O . GLY B 2 46 ? -7.426 -38.198 38.773 1.00 69.36 46 GLY B O 1
ATOM 3868 N N . ASN B 2 47 ? -9.442 -39.137 39.247 1.00 66.87 47 ASN B N 1
ATOM 3869 C CA . ASN B 2 47 ? -9.131 -40.484 38.762 1.00 66.29 47 ASN B CA 1
ATOM 3870 C C . ASN B 2 47 ? -9.679 -40.719 37.344 1.00 68.93 47 ASN B C 1
ATOM 3871 O O . ASN B 2 47 ? -9.302 -41.694 36.690 1.00 68.38 47 ASN B O 1
ATOM 3876 N N . ASN B 2 48 ? -10.560 -39.808 36.876 1.00 65.08 48 ASN B N 1
ATOM 3877 C CA . ASN B 2 48 ? -11.200 -39.825 35.557 1.00 65.20 48 ASN B CA 1
ATOM 3878 C C . ASN B 2 48 ? -10.715 -38.654 34.669 1.00 65.98 48 ASN B C 1
ATOM 3879 O O . ASN B 2 48 ? -11.244 -38.443 33.573 1.00 65.81 48 ASN B O 1
ATOM 3884 N N . ARG B 2 49 ? -9.700 -37.913 35.147 1.00 59.94 49 ARG B N 1
ATOM 3885 C CA . ARG B 2 49 ? -9.117 -36.742 34.491 1.00 57.67 49 ARG B CA 1
ATOM 3886 C C . ARG B 2 49 ? -7.589 -36.767 34.651 1.00 58.55 49 ARG B C 1
ATOM 3887 O O . ARG B 2 49 ? -7.093 -36.968 35.762 1.00 58.74 49 ARG B O 1
ATOM 3895 N N . LYS B 2 50 ? -6.850 -36.555 33.549 1.00 52.24 50 LYS B N 1
ATOM 3896 C CA . LYS B 2 50 ? -5.385 -36.530 33.570 1.00 50.10 50 LYS B CA 1
ATOM 3897 C C . LYS B 2 50 ? -4.810 -35.381 32.741 1.00 51.59 50 LYS B C 1
ATOM 3898 O O . LYS B 2 50 ? -5.153 -35.232 31.567 1.00 51.63 50 LYS B O 1
ATOM 3904 N N . VAL B 2 51 ? -3.949 -34.564 33.362 1.00 45.94 51 VAL B N 1
ATOM 3905 C CA . VAL B 2 51 ? -3.327 -33.409 32.714 1.00 44.19 51 VAL B CA 1
ATOM 3906 C C . VAL B 2 51 ? -1.892 -33.726 32.290 1.00 45.93 51 VAL B C 1
ATOM 3907 O O . VAL B 2 51 ? -1.117 -34.247 33.089 1.00 45.52 51 VAL B O 1
ATOM 3911 N N . TYR B 2 52 ? -1.555 -33.419 31.021 1.00 41.30 52 TYR B N 1
ATOM 3912 C CA . TYR B 2 52 ? -0.246 -33.678 30.422 1.00 40.36 52 TYR B CA 1
ATOM 3913 C C . TYR B 2 52 ? 0.369 -32.424 29.822 1.00 42.18 52 TYR B C 1
ATOM 3914 O O . TYR B 2 52 ? -0.327 -31.635 29.182 1.00 41.36 52 TYR B O 1
ATOM 3923 N N . GLU B 2 53 ? 1.682 -32.258 30.009 1.00 38.11 53 GLU B N 1
ATOM 3924 C CA . GLU B 2 53 ? 2.431 -31.159 29.417 1.00 37.07 53 GLU B CA 1
ATOM 3925 C C . GLU B 2 53 ? 3.266 -31.745 28.286 1.00 41.33 53 GLU B C 1
ATOM 3926 O O . GLU B 2 53 ? 4.215 -32.497 28.531 1.00 42.17 53 GLU B O 1
ATOM 3932 N N . LEU B 2 54 ? 2.881 -31.429 27.050 1.00 36.75 54 LEU B N 1
ATOM 3933 C CA . LEU B 2 54 ? 3.555 -31.916 25.852 1.00 36.44 54 LEU B CA 1
ATOM 3934 C C . LEU B 2 54 ? 4.573 -30.888 25.404 1.00 38.90 54 LEU B C 1
ATOM 3935 O O . LEU B 2 54 ? 4.201 -29.752 25.120 1.00 37.48 54 LEU B O 1
ATOM 3940 N N . SER B 2 55 ? 5.860 -31.265 25.392 1.00 35.70 55 SER B N 1
ATOM 3941 C CA . SER B 2 55 ? 6.940 -30.358 25.004 1.00 35.26 55 SER B CA 1
ATOM 3942 C C . SER B 2 55 ? 7.564 -30.739 23.669 1.00 40.24 55 SER B C 1
ATOM 3943 O O . SER B 2 55 ? 7.239 -31.793 23.124 1.00 40.38 55 SER B O 1
ATOM 3946 N N . ASN B 2 56 ? 8.432 -29.854 23.128 1.00 37.45 56 ASN B N 1
ATOM 3947 C CA . ASN B 2 56 ? 9.179 -30.017 21.875 1.00 38.06 56 ASN B CA 1
ATOM 3948 C C . ASN B 2 56 ? 8.282 -30.406 20.675 1.00 42.36 56 ASN B C 1
ATOM 3949 O O . ASN B 2 56 ? 8.624 -31.316 19.910 1.00 43.56 56 ASN B O 1
ATOM 3954 N N . VAL B 2 57 ? 7.126 -29.717 20.523 1.00 37.48 57 VAL B N 1
ATOM 3955 C CA . VAL B 2 57 ? 6.186 -29.970 19.420 1.00 37.16 57 VAL B CA 1
ATOM 3956 C C . VAL B 2 57 ? 6.801 -29.379 18.147 1.00 42.50 57 VAL B C 1
ATOM 3957 O O . VAL B 2 57 ? 6.693 -28.177 17.904 1.00 41.58 57 VAL B O 1
ATOM 3961 N N . GLN B 2 58 ? 7.498 -30.222 17.372 1.00 40.87 58 GLN B N 1
ATOM 3962 C CA . GLN B 2 58 ? 8.193 -29.803 16.153 1.00 40.86 58 GLN B CA 1
ATOM 3963 C C . GLN B 2 58 ? 7.303 -29.743 14.912 1.00 45.58 58 GLN B C 1
ATOM 3964 O O . GLN B 2 58 ? 7.504 -28.868 14.064 1.00 45.23 58 GLN B O 1
ATOM 3970 N N . GLU B 2 59 ? 6.334 -30.666 14.801 1.00 42.45 59 GLU B N 1
ATOM 3971 C CA . GLU B 2 59 ? 5.417 -30.741 13.660 1.00 42.71 59 GLU B CA 1
ATOM 3972 C C . GLU B 2 59 ? 3.980 -31.033 14.093 1.00 45.94 59 GLU B C 1
ATOM 3973 O O . GLU B 2 59 ? 3.758 -31.415 15.246 1.00 45.45 59 GLU B O 1
ATOM 3979 N N . ASP B 2 60 ? 3.013 -30.864 13.159 1.00 42.24 60 ASP B N 1
ATOM 3980 C CA . ASP B 2 60 ? 1.590 -31.129 13.368 1.00 42.39 60 ASP B CA 1
ATOM 3981 C C . ASP B 2 60 ? 1.393 -32.546 13.892 1.00 48.44 60 ASP B C 1
ATOM 3982 O O . ASP B 2 60 ? 1.805 -33.517 13.249 1.00 49.47 60 ASP B O 1
ATOM 3987 N N . SER B 2 61 ? 0.845 -32.647 15.104 1.00 45.14 61 SER B N 1
ATOM 3988 C CA . SER B 2 61 ? 0.619 -33.916 15.788 1.00 46.52 61 SER B CA 1
ATOM 3989 C C . SER B 2 61 ? -0.841 -34.031 16.186 1.00 52.76 61 SER B C 1
ATOM 3990 O O . SER B 2 61 ? -1.544 -33.021 16.266 1.00 51.87 61 SER B O 1
ATOM 3993 N N . GLN B 2 62 ? -1.297 -35.265 16.429 1.00 51.95 62 GLN B N 1
ATOM 3994 C CA . GLN B 2 62 ? -2.658 -35.546 16.867 1.00 52.93 62 GLN B CA 1
ATOM 3995 C C . GLN B 2 62 ? -2.605 -36.433 18.129 1.00 58.04 62 GLN B C 1
ATOM 3996 O O . GLN B 2 62 ? -2.861 -37.642 18.040 1.00 59.81 62 GLN B O 1
ATOM 4002 N N . PRO B 2 63 ? -2.229 -35.867 19.311 1.00 53.12 63 PRO B N 1
ATOM 4003 C CA . PRO B 2 63 ? -2.179 -36.690 20.533 1.00 53.36 63 PRO B CA 1
ATOM 4004 C C . PRO B 2 63 ? -3.551 -37.276 20.855 1.00 58.89 63 PRO B C 1
ATOM 4005 O O . PRO B 2 63 ? -4.551 -36.555 20.923 1.00 58.15 63 PRO B O 1
ATOM 4009 N N . MET B 2 64 ? -3.589 -38.607 20.970 1.00 57.49 64 MET B N 1
ATOM 4010 C CA . MET B 2 64 ? -4.792 -39.397 21.184 1.00 59.22 64 MET B CA 1
ATOM 4011 C C . MET B 2 64 ? -4.997 -39.790 22.652 1.00 62.55 64 MET B C 1
ATOM 4012 O O . MET B 2 64 ? -4.275 -40.646 23.165 1.00 62.15 64 MET B O 1
ATOM 4017 N N . CYS B 2 65 ? -5.995 -39.173 23.318 1.00 58.76 65 CYS B N 1
ATOM 4018 C CA . CYS B 2 65 ? -6.389 -39.490 24.693 1.00 58.67 65 CYS B CA 1
ATOM 4019 C C . CYS B 2 65 ? -7.159 -40.821 24.636 1.00 65.72 65 CYS B C 1
ATOM 4020 O O . CYS B 2 65 ? -8.128 -40.924 23.882 1.00 66.94 65 CYS B O 1
ATOM 4023 N N . TYR B 2 66 ? -6.713 -41.840 25.396 1.00 63.09 66 TYR B N 1
ATOM 4024 C CA . TYR B 2 66 ? -7.371 -43.149 25.431 1.00 65.46 66 TYR B CA 1
ATOM 4025 C C . TYR B 2 66 ? -7.916 -43.475 26.815 1.00 71.50 66 TYR B C 1
ATOM 4026 O O . TYR B 2 66 ? -7.333 -43.056 27.818 1.00 69.47 66 TYR B O 1
ATOM 4035 N N . SER B 2 67 ? -9.023 -44.238 26.869 1.00 72.05 67 SER B N 1
ATOM 4036 C CA . SER B 2 67 ? -9.646 -44.665 28.124 1.00 73.26 67 SER B CA 1
ATOM 4037 C C . SER B 2 67 ? -10.428 -45.967 27.984 1.00 81.64 67 SER B C 1
ATOM 4038 O O . SER B 2 67 ? -11.371 -46.038 27.189 1.00 83.29 67 SER B O 1
ATOM 4041 N N . ASN B 2 68 ? -10.035 -46.994 28.759 1.00 79.75 68 ASN B N 1
ATOM 4042 C CA . ASN B 2 68 ? -10.725 -48.281 28.788 1.00 83.13 68 ASN B CA 1
ATOM 4043 C C . ASN B 2 68 ? -11.750 -48.198 29.920 1.00 88.46 68 ASN B C 1
ATOM 4044 O O . ASN B 2 68 ? -11.391 -48.157 31.102 1.00 86.30 68 ASN B O 1
ATOM 4049 N N . CYS B 2 69 ? -13.025 -48.087 29.534 1.00 88.29 69 CYS B N 1
ATOM 4050 C CA . CYS B 2 69 ? -14.174 -47.939 30.425 1.00 89.82 69 CYS B CA 1
ATOM 4051 C C . CYS B 2 69 ? -15.029 -49.227 30.480 1.00 97.03 69 CYS B C 1
ATOM 4052 O O . CYS B 2 69 ? -14.966 -50.006 29.525 1.00 98.69 69 CYS B O 1
ATOM 4055 N N . PRO B 2 70 ? -15.853 -49.470 31.545 1.00 94.46 70 PRO B N 1
ATOM 4056 C CA . PRO B 2 70 ? -16.686 -50.694 31.563 1.00 98.02 70 PRO B CA 1
ATOM 4057 C C . PRO B 2 70 ? -17.668 -50.801 30.390 1.00 104.85 70 PRO B C 1
ATOM 4058 O O . PRO B 2 70 ? -17.957 -51.912 29.945 1.00 107.85 70 PRO B O 1
ATOM 4062 N N . ASP B 2 71 ? -18.144 -49.649 29.870 1.00 100.30 71 ASP B N 1
ATOM 4063 C CA . ASP B 2 71 ? -19.048 -49.577 28.718 1.00 102.81 71 ASP B CA 1
ATOM 4064 C C . ASP B 2 71 ? -18.306 -49.849 27.399 1.00 106.52 71 ASP B C 1
ATOM 4065 O O . ASP B 2 71 ? -18.936 -50.259 26.422 1.00 109.71 71 ASP B O 1
ATOM 4070 N N . GLY B 2 72 ? -16.990 -49.625 27.391 1.00 99.22 72 GLY B N 1
ATOM 4071 C CA . GLY B 2 72 ? -16.130 -49.848 26.232 1.00 98.61 72 GLY B CA 1
ATOM 4072 C C . GLY B 2 72 ? -14.970 -48.881 26.103 1.00 97.79 72 GLY B C 1
ATOM 4073 O O . GLY B 2 72 ? -15.026 -47.764 26.628 1.00 94.53 72 GLY B O 1
ATOM 4074 N N . GLN B 2 73 ? -13.908 -49.309 25.387 1.00 93.96 73 GLN B N 1
ATOM 4075 C CA . GLN B 2 73 ? -12.705 -48.507 25.126 1.00 90.30 73 GLN B CA 1
ATOM 4076 C C . GLN B 2 73 ? -13.003 -47.356 24.153 1.00 93.34 73 GLN B C 1
ATOM 4077 O O . GLN B 2 73 ? -13.625 -47.575 23.110 1.00 95.37 73 GLN B O 1
ATOM 4083 N N . SER B 2 74 ? -12.594 -46.129 24.521 1.00 86.73 74 SER B N 1
ATOM 4084 C CA . SER B 2 74 ? -12.843 -44.923 23.727 1.00 85.63 74 SER B CA 1
ATOM 4085 C C . SER B 2 74 ? -11.606 -44.032 23.556 1.00 85.85 74 SER B C 1
ATOM 4086 O O . SER B 2 74 ? -10.718 -44.024 24.414 1.00 83.66 74 SER B O 1
ATOM 4089 N N . THR B 2 75 ? -11.561 -43.281 22.437 1.00 81.31 75 THR B N 1
ATOM 4090 C CA . THR B 2 75 ? -10.456 -42.381 22.094 1.00 77.81 75 THR B CA 1
ATOM 4091 C C . THR B 2 75 ? -10.928 -40.973 21.729 1.00 79.01 75 THR B C 1
ATOM 4092 O O . THR B 2 75 ? -12.033 -40.810 21.207 1.00 80.31 75 THR B O 1
ATOM 4096 N N . ALA B 2 76 ? -10.080 -39.959 22.012 1.00 71.87 76 ALA B N 1
ATOM 4097 C CA . ALA B 2 76 ? -10.314 -38.536 21.718 1.00 69.84 76 ALA B CA 1
ATOM 4098 C C . ALA B 2 76 ? -9.040 -37.901 21.170 1.00 70.35 76 ALA B C 1
ATOM 4099 O O . ALA B 2 76 ? -7.948 -38.222 21.635 1.00 68.31 76 ALA B O 1
ATOM 4101 N N . LYS B 2 77 ? -9.173 -37.000 20.188 1.00 66.12 77 LYS B N 1
ATOM 4102 C CA . LYS B 2 77 ? -8.007 -36.366 19.579 1.00 63.60 77 LYS B CA 1
ATOM 4103 C C . LYS B 2 77 ? -7.995 -34.849 19.639 1.00 65.13 77 LYS B C 1
ATOM 4104 O O . LYS B 2 77 ? -9.030 -34.201 19.466 1.00 65.61 77 LYS B O 1
ATOM 4110 N N . THR B 2 78 ? -6.798 -34.290 19.860 1.00 59.01 78 THR B N 1
ATOM 4111 C CA . THR B 2 78 ? -6.535 -32.852 19.840 1.00 56.63 78 THR B CA 1
ATOM 4112 C C . THR B 2 78 ? -5.689 -32.551 18.602 1.00 58.92 78 THR B C 1
ATOM 4113 O O . THR B 2 78 ? -4.797 -33.335 18.260 1.00 58.15 78 THR B O 1
ATOM 4117 N N . PHE B 2 79 ? -6.000 -31.450 17.906 1.00 54.77 79 PHE B N 1
ATOM 4118 C CA . PHE B 2 79 ? -5.303 -31.110 16.674 1.00 53.67 79 PHE B CA 1
ATOM 4119 C C . PHE B 2 79 ? -4.294 -29.992 16.868 1.00 53.49 79 PHE B C 1
ATOM 4120 O O . PHE B 2 79 ? -4.652 -28.810 16.887 1.00 52.50 79 PHE B O 1
ATOM 4128 N N . LEU B 2 80 ? -3.020 -30.385 17.032 1.00 47.94 80 LEU B N 1
ATOM 4129 C CA . LEU B 2 80 ? -1.916 -29.445 17.207 1.00 45.42 80 LEU B CA 1
ATOM 4130 C C . LEU B 2 80 ? -1.464 -28.947 15.839 1.00 48.97 80 LEU B C 1
ATOM 4131 O O . LEU B 2 80 ? -1.085 -29.745 14.973 1.00 49.46 80 LEU B O 1
ATOM 4136 N N . THR B 2 81 ? -1.556 -27.627 15.638 1.00 44.19 81 THR B N 1
ATOM 4137 C CA . THR B 2 81 ? -1.135 -26.954 14.415 1.00 43.14 81 THR B CA 1
ATOM 4138 C C . THR B 2 81 ? 0.071 -26.117 14.801 1.00 44.27 81 THR B C 1
ATOM 4139 O O . THR B 2 81 ? -0.044 -25.163 15.575 1.00 42.99 81 THR B O 1
ATOM 4143 N N . VAL B 2 82 ? 1.235 -26.534 14.320 1.00 39.93 82 VAL B N 1
ATOM 4144 C CA . VAL B 2 82 ? 2.504 -25.875 14.585 1.00 38.32 82 VAL B CA 1
ATOM 4145 C C . VAL B 2 82 ? 2.760 -24.747 13.570 1.00 40.61 82 VAL B C 1
ATOM 4146 O O . VAL B 2 82 ? 2.283 -24.822 12.434 1.00 40.16 82 VAL B O 1
ATOM 4150 N N . TYR B 2 83 ? 3.468 -23.688 13.999 1.00 35.96 83 TYR B N 1
ATOM 4151 C CA . TYR B 2 83 ? 3.821 -22.572 13.122 1.00 34.94 83 TYR B CA 1
ATOM 4152 C C . TYR B 2 83 ? 5.280 -22.174 13.286 1.00 39.33 83 TYR B C 1
ATOM 4153 O O . TYR B 2 83 ? 5.860 -22.340 14.364 1.00 39.08 83 TYR B O 1
ATOM 4162 N N . TRP B 2 84 ? 5.869 -21.653 12.202 1.00 36.40 84 TRP B N 1
ATOM 4163 C CA . TRP B 2 84 ? 7.268 -21.237 12.119 1.00 36.21 84 TRP B CA 1
ATOM 4164 C C . TRP B 2 84 ? 7.474 -20.358 10.897 1.00 39.85 84 TRP B C 1
ATOM 4165 O O . TRP B 2 84 ? 6.857 -20.590 9.855 1.00 39.16 84 TRP B O 1
ATOM 4176 N N . THR B 2 85 ? 8.331 -19.339 11.037 1.00 36.67 85 THR B N 1
ATOM 4177 C CA . THR B 2 85 ? 8.665 -18.392 9.973 1.00 36.47 85 THR B CA 1
ATOM 4178 C C . THR B 2 85 ? 9.599 -19.050 8.944 1.00 43.10 85 THR B C 1
ATOM 4179 O O . THR B 2 85 ? 10.267 -20.027 9.302 1.00 43.96 85 THR B O 1
ATOM 4183 N N . PRO B 2 86 ? 9.680 -18.546 7.677 1.00 40.35 86 PRO B N 1
ATOM 4184 C CA . PRO B 2 86 ? 10.582 -19.177 6.693 1.00 41.36 86 PRO B CA 1
ATOM 4185 C C . PRO B 2 86 ? 12.026 -19.234 7.162 1.00 46.20 86 PRO B C 1
ATOM 4186 O O . PRO B 2 86 ? 12.489 -18.314 7.835 1.00 45.16 86 PRO B O 1
ATOM 4190 N N . GLU B 2 87 ? 12.724 -20.324 6.823 1.00 44.75 87 GLU B N 1
ATOM 4191 C CA . GLU B 2 87 ? 14.125 -20.511 7.194 1.00 46.09 87 GLU B CA 1
ATOM 4192 C C . GLU B 2 87 ? 15.074 -19.677 6.328 1.00 50.46 87 GLU B C 1
ATOM 4193 O O . GLU B 2 87 ? 16.141 -19.291 6.807 1.00 50.81 87 GLU B O 1
ATOM 4199 N N . ARG B 2 88 ? 14.671 -19.371 5.073 1.00 46.92 88 ARG B N 1
ATOM 4200 C CA . ARG B 2 88 ? 15.468 -18.583 4.128 1.00 47.36 88 ARG B CA 1
ATOM 4201 C C . ARG B 2 88 ? 14.595 -17.707 3.212 1.00 50.01 88 ARG B C 1
ATOM 4202 O O . ARG B 2 88 ? 13.769 -18.229 2.459 1.00 49.97 88 ARG B O 1
ATOM 4210 N N . VAL B 2 89 ? 14.769 -16.373 3.305 1.00 45.16 89 VAL B N 1
ATOM 4211 C CA . VAL B 2 89 ? 14.095 -15.368 2.467 1.00 43.46 89 VAL B CA 1
ATOM 4212 C C . VAL B 2 89 ? 15.238 -14.645 1.749 1.00 47.14 89 VAL B C 1
ATOM 4213 O O . VAL B 2 89 ? 16.030 -13.950 2.395 1.00 47.37 89 VAL B O 1
ATOM 4217 N N . GLU B 2 90 ? 15.368 -14.864 0.435 1.00 42.99 90 GLU B N 1
ATOM 4218 C CA . GLU B 2 90 ? 16.472 -14.293 -0.331 1.00 43.29 90 GLU B CA 1
ATOM 4219 C C . GLU B 2 90 ? 16.109 -14.024 -1.791 1.00 44.40 90 GLU B C 1
ATOM 4220 O O . GLU B 2 90 ? 15.368 -14.795 -2.408 1.00 44.35 90 GLU B O 1
ATOM 4226 N N . LEU B 2 91 ? 16.664 -12.940 -2.342 1.00 38.36 91 LEU B N 1
ATOM 4227 C CA . LEU B 2 91 ? 16.514 -12.593 -3.748 1.00 37.02 91 LEU B CA 1
ATOM 4228 C C . LEU B 2 91 ? 17.678 -13.250 -4.480 1.00 42.26 91 LEU B C 1
ATOM 4229 O O . LEU B 2 91 ? 18.802 -13.265 -3.959 1.00 43.60 91 LEU B O 1
ATOM 4234 N N . ALA B 2 92 ? 17.413 -13.805 -5.672 1.00 38.25 92 ALA B N 1
ATOM 4235 C CA . ALA B 2 92 ? 18.417 -14.475 -6.498 1.00 39.83 92 ALA B CA 1
ATOM 4236 C C . ALA B 2 92 ? 19.566 -13.519 -6.840 1.00 43.32 92 ALA B C 1
ATOM 4237 O O . ALA B 2 92 ? 19.294 -12.374 -7.217 1.00 41.37 92 ALA B O 1
ATOM 4239 N N . PRO B 2 93 ? 20.846 -13.945 -6.663 1.00 41.72 93 PRO B N 1
ATOM 4240 C CA . PRO B 2 93 ? 21.978 -13.047 -6.969 1.00 42.36 93 PRO B CA 1
ATOM 4241 C C . PRO B 2 93 ? 21.855 -12.347 -8.320 1.00 45.79 93 PRO B C 1
ATOM 4242 O O . PRO B 2 93 ? 21.717 -12.999 -9.359 1.00 46.85 93 PRO B O 1
ATOM 4246 N N . LEU B 2 94 ? 21.827 -11.011 -8.282 1.00 40.24 94 LEU B N 1
ATOM 4247 C CA . LEU B 2 94 ? 21.697 -10.168 -9.466 1.00 39.30 94 LEU B CA 1
ATOM 4248 C C . LEU B 2 94 ? 22.771 -9.075 -9.437 1.00 43.92 94 LEU B C 1
ATOM 4249 O O . LEU B 2 94 ? 23.004 -8.506 -8.364 1.00 43.29 94 LEU B O 1
ATOM 4254 N N . PRO B 2 95 ? 23.481 -8.799 -10.566 1.00 41.45 95 PRO B N 1
ATOM 4255 C CA . PRO B 2 95 ? 24.504 -7.741 -10.545 1.00 41.84 95 PRO B CA 1
ATOM 4256 C C . PRO B 2 95 ? 23.849 -6.378 -10.359 1.00 43.08 95 PRO B C 1
ATOM 4257 O O . PRO B 2 95 ? 22.807 -6.127 -10.964 1.00 41.25 95 PRO B O 1
ATOM 4261 N N . SER B 2 96 ? 24.432 -5.525 -9.491 1.00 39.25 96 SER B N 1
ATOM 4262 C CA . SER B 2 96 ? 23.924 -4.185 -9.180 1.00 36.77 96 SER B CA 1
ATOM 4263 C C . SER B 2 96 ? 23.806 -3.291 -10.406 1.00 38.43 96 SER B C 1
ATOM 4264 O O . SER B 2 96 ? 22.740 -2.725 -10.638 1.00 36.75 96 SER B O 1
ATOM 4267 N N . TRP B 2 97 ? 24.870 -3.195 -11.210 1.00 35.49 97 TRP B N 1
ATOM 4268 C CA . TRP B 2 97 ? 24.867 -2.340 -12.390 1.00 34.45 97 TRP B CA 1
ATOM 4269 C C . TRP B 2 97 ? 24.110 -2.954 -13.561 1.00 37.39 97 TRP B C 1
ATOM 4270 O O . TRP B 2 97 ? 24.530 -3.967 -14.130 1.00 38.32 97 TRP B O 1
ATOM 4281 N N . GLN B 2 98 ? 22.963 -2.326 -13.893 1.00 31.88 98 GLN B N 1
ATOM 4282 C CA . GLN B 2 98 ? 22.047 -2.722 -14.965 1.00 30.87 98 GLN B CA 1
ATOM 4283 C C . GLN B 2 98 ? 21.781 -1.544 -15.903 1.00 35.04 98 GLN B C 1
ATOM 4284 O O . GLN B 2 98 ? 21.663 -0.416 -15.426 1.00 33.19 98 GLN B O 1
ATOM 4290 N N . PRO B 2 99 ? 21.719 -1.751 -17.239 1.00 33.75 99 PRO B N 1
ATOM 4291 C CA . PRO B 2 99 ? 21.499 -0.606 -18.134 1.00 33.43 99 PRO B CA 1
ATOM 4292 C C . PRO B 2 99 ? 20.040 -0.188 -18.261 1.00 36.86 99 PRO B C 1
ATOM 4293 O O . PRO B 2 99 ? 19.145 -1.015 -18.106 1.00 35.53 99 PRO B O 1
ATOM 4297 N N . VAL B 2 100 ? 19.810 1.099 -18.562 1.00 34.42 100 VAL B N 1
ATOM 4298 C CA . VAL B 2 100 ? 18.477 1.685 -18.760 1.00 33.12 100 VAL B CA 1
ATOM 4299 C C . VAL B 2 100 ? 17.821 1.041 -20.005 1.00 37.09 100 VAL B C 1
ATOM 4300 O O . VAL B 2 100 ? 18.441 0.990 -21.069 1.00 37.73 100 VAL B O 1
ATOM 4304 N N . GLY B 2 101 ? 16.608 0.518 -19.826 1.00 32.88 101 GLY B N 1
ATOM 4305 C CA . GLY B 2 101 ? 15.835 -0.139 -20.877 1.00 33.09 101 GLY B CA 1
ATOM 4306 C C . GLY B 2 101 ? 15.730 -1.647 -20.749 1.00 37.20 101 GLY B C 1
ATOM 4307 O O . GLY B 2 101 ? 14.905 -2.264 -21.426 1.00 37.50 101 GLY B O 1
ATOM 4308 N N . LYS B 2 102 ? 16.566 -2.251 -19.876 1.00 33.38 102 LYS B N 1
ATOM 4309 C CA . LYS B 2 102 ? 16.616 -3.693 -19.623 1.00 33.57 102 LYS B CA 1
ATOM 4310 C C . LYS B 2 102 ? 15.347 -4.208 -18.952 1.00 37.92 102 LYS B C 1
ATOM 4311 O O . LYS B 2 102 ? 14.777 -3.525 -18.097 1.00 35.55 102 LYS B O 1
ATOM 4317 N N . ASN B 2 103 ? 14.912 -5.421 -19.345 1.00 37.13 103 ASN B N 1
ATOM 4318 C CA . ASN B 2 103 ? 13.765 -6.108 -18.756 1.00 36.84 103 ASN B CA 1
ATOM 4319 C C . ASN B 2 103 ? 14.369 -6.962 -17.637 1.00 40.94 103 ASN B C 1
ATOM 4320 O O . ASN B 2 103 ? 14.949 -8.019 -17.895 1.00 41.94 103 ASN B O 1
ATOM 4325 N N . LEU B 2 104 ? 14.320 -6.439 -16.407 1.00 36.42 104 LEU B N 1
ATOM 4326 C CA . LEU B 2 104 ? 14.929 -7.066 -15.240 1.00 36.54 104 LEU B CA 1
ATOM 4327 C C . LEU B 2 104 ? 13.984 -7.985 -14.470 1.00 41.74 104 LEU B C 1
ATOM 4328 O O . LEU B 2 104 ? 12.940 -7.539 -14.001 1.00 40.62 104 LEU B O 1
ATOM 4333 N N . THR B 2 105 ? 14.368 -9.261 -14.321 1.00 40.25 105 THR B N 1
ATOM 4334 C CA . THR B 2 105 ? 13.587 -10.252 -13.587 1.00 40.37 105 THR B CA 1
ATOM 4335 C C . THR B 2 105 ? 14.112 -10.381 -12.159 1.00 45.07 105 THR B C 1
ATOM 4336 O O . THR B 2 105 ? 15.293 -10.683 -11.954 1.00 45.63 105 THR B O 1
ATOM 4340 N N . LEU B 2 106 ? 13.223 -10.153 -11.177 1.00 40.94 106 LEU B N 1
ATOM 4341 C CA . LEU B 2 106 ? 13.542 -10.273 -9.756 1.00 40.14 106 LEU B CA 1
ATOM 4342 C C . LEU B 2 106 ? 12.933 -11.572 -9.259 1.00 45.57 106 LEU B C 1
ATOM 4343 O O . LEU B 2 106 ? 11.714 -11.732 -9.317 1.00 45.01 106 LEU B O 1
ATOM 4348 N N . ARG B 2 107 ? 13.780 -12.520 -8.831 1.00 44.03 107 ARG B N 1
ATOM 4349 C CA . ARG B 2 107 ? 13.336 -13.829 -8.346 1.00 44.84 107 ARG B CA 1
ATOM 4350 C C . ARG B 2 107 ? 13.617 -13.986 -6.863 1.00 48.24 107 ARG B C 1
ATOM 4351 O O . ARG B 2 107 ? 14.757 -13.808 -6.432 1.00 48.30 107 ARG B O 1
ATOM 4359 N N . CYS B 2 108 ? 12.581 -14.319 -6.082 1.00 43.62 108 CYS B N 1
ATOM 4360 C CA . CYS B 2 108 ? 12.732 -14.542 -4.652 1.00 42.34 108 CYS B CA 1
ATOM 4361 C C . CYS B 2 108 ? 12.340 -15.949 -4.273 1.00 46.70 108 CYS B C 1
ATOM 4362 O O . CYS B 2 108 ? 11.213 -16.373 -4.542 1.00 45.95 108 CYS B O 1
ATOM 4365 N N . GLN B 2 109 ? 13.272 -16.660 -3.627 1.00 44.45 109 GLN B N 1
ATOM 4366 C CA . GLN B 2 109 ? 13.058 -18.017 -3.141 1.00 45.47 109 GLN B CA 1
ATOM 4367 C C . GLN B 2 109 ? 12.772 -17.953 -1.649 1.00 48.02 109 GLN B C 1
ATOM 4368 O O . GLN B 2 109 ? 13.499 -17.288 -0.904 1.00 46.74 109 GLN B O 1
ATOM 4374 N N . VAL B 2 110 ? 11.680 -18.607 -1.224 1.00 44.66 110 VAL B N 1
ATOM 4375 C CA . VAL B 2 110 ? 11.256 -18.655 0.177 1.00 43.20 110 VAL B CA 1
ATOM 4376 C C . VAL B 2 110 ? 11.249 -20.113 0.637 1.00 48.24 110 VAL B C 1
ATOM 4377 O O . VAL B 2 110 ? 10.422 -20.902 0.174 1.00 48.89 110 VAL B O 1
ATOM 4381 N N . GLU B 2 111 ? 12.207 -20.468 1.514 1.00 45.05 111 GLU B N 1
ATOM 4382 C CA . GLU B 2 111 ? 12.362 -21.821 2.050 1.00 46.36 111 GLU B CA 1
ATOM 4383 C C . GLU B 2 111 ? 11.590 -22.010 3.355 1.00 48.91 111 GLU B C 1
ATOM 4384 O O . GLU B 2 111 ? 11.957 -21.445 4.388 1.00 47.70 111 GLU B O 1
ATOM 4390 N N . GLY B 2 112 ? 10.526 -22.802 3.288 1.00 45.46 112 GLY B N 1
ATOM 4391 C CA . GLY B 2 112 ? 9.690 -23.106 4.442 1.00 44.36 112 GLY B CA 1
ATOM 4392 C C . GLY B 2 112 ? 8.650 -22.058 4.778 1.00 45.87 112 GLY B C 1
ATOM 4393 O O . GLY B 2 112 ? 8.185 -21.328 3.897 1.00 44.93 112 GLY B O 1
ATOM 4394 N N . GLY B 2 113 ? 8.291 -21.997 6.060 1.00 40.87 113 GLY B N 1
ATOM 4395 C CA . GLY B 2 113 ? 7.273 -21.102 6.593 1.00 38.76 113 GLY B CA 1
ATOM 4396 C C . GLY B 2 113 ? 5.925 -21.788 6.581 1.00 41.89 113 GLY B C 1
ATOM 4397 O O . GLY B 2 113 ? 5.457 -22.200 5.518 1.00 42.85 113 GLY B O 1
ATOM 4398 N N . ALA B 2 114 ? 5.310 -21.961 7.762 1.00 36.80 114 ALA B N 1
ATOM 4399 C CA . ALA B 2 114 ? 4.018 -22.641 7.903 1.00 36.45 114 ALA B CA 1
ATOM 4400 C C . ALA B 2 114 ? 3.170 -22.034 9.040 1.00 38.12 114 ALA B C 1
ATOM 4401 O O . ALA B 2 114 ? 3.758 -21.484 9.976 1.00 37.00 114 ALA B O 1
ATOM 4403 N N . PRO B 2 115 ? 1.806 -22.113 9.005 1.00 33.41 115 PRO B N 1
ATOM 4404 C CA . PRO B 2 115 ? 0.945 -22.704 7.959 1.00 33.72 115 PRO B CA 1
ATOM 4405 C C . PRO B 2 115 ? 1.009 -21.883 6.675 1.00 35.54 115 PRO B C 1
ATOM 4406 O O . PRO B 2 115 ? 0.922 -20.653 6.726 1.00 33.30 115 PRO B O 1
ATOM 4410 N N . ARG B 2 116 ? 1.193 -22.568 5.530 1.00 33.10 116 ARG B N 1
ATOM 4411 C CA . ARG B 2 116 ? 1.310 -21.943 4.209 1.00 33.10 116 ARG B CA 1
ATOM 4412 C C . ARG B 2 116 ? 0.079 -21.145 3.777 1.00 37.94 116 ARG B C 1
ATOM 4413 O O . ARG B 2 116 ? 0.237 -20.149 3.074 1.00 37.67 116 ARG B O 1
ATOM 4421 N N . ALA B 2 117 ? -1.127 -21.542 4.230 1.00 35.66 117 ALA B N 1
ATOM 4422 C CA . ALA B 2 117 ? -2.395 -20.860 3.931 1.00 36.62 117 ALA B CA 1
ATOM 4423 C C . ALA B 2 117 ? -2.442 -19.433 4.504 1.00 40.07 117 ALA B C 1
ATOM 4424 O O . ALA B 2 117 ? -3.259 -18.618 4.061 1.00 40.18 117 ALA B O 1
ATOM 4426 N N . ASN B 2 118 ? -1.557 -19.142 5.480 1.00 35.48 118 ASN B N 1
ATOM 4427 C CA . ASN B 2 118 ? -1.440 -17.852 6.164 1.00 34.12 118 ASN B CA 1
ATOM 4428 C C . ASN B 2 118 ? -0.123 -17.129 5.822 1.00 36.91 118 ASN B C 1
ATOM 4429 O O . ASN B 2 118 ? 0.111 -16.009 6.286 1.00 35.52 118 ASN B O 1
ATOM 4434 N N . LEU B 2 119 ? 0.711 -17.757 4.969 1.00 33.97 119 LEU B N 1
ATOM 4435 C CA . LEU B 2 119 ? 1.983 -17.195 4.526 1.00 33.16 119 LEU B CA 1
ATOM 4436 C C . LEU B 2 119 ? 1.907 -16.659 3.089 1.00 39.01 119 LEU B C 1
ATOM 4437 O O . LEU B 2 119 ? 1.603 -17.409 2.156 1.00 39.98 119 LEU B O 1
ATOM 4442 N N . THR B 2 120 ? 2.172 -15.352 2.925 1.00 35.40 120 THR B N 1
ATOM 4443 C CA . THR B 2 120 ? 2.189 -14.685 1.620 1.00 35.61 120 THR B CA 1
ATOM 4444 C C . THR B 2 120 ? 3.557 -14.036 1.396 1.00 38.16 120 THR B C 1
ATOM 4445 O O . THR B 2 120 ? 4.203 -13.614 2.356 1.00 36.44 120 THR B O 1
ATOM 4449 N N . VAL B 2 121 ? 4.006 -13.990 0.132 1.00 35.08 121 VAL B N 1
ATOM 4450 C CA . VAL B 2 121 ? 5.297 -13.419 -0.258 1.00 34.31 121 VAL B CA 1
ATOM 4451 C C . VAL B 2 121 ? 5.098 -12.132 -1.065 1.00 36.97 121 VAL B C 1
ATOM 4452 O O . VAL B 2 121 ? 4.206 -12.058 -1.910 1.00 37.57 121 VAL B O 1
ATOM 4456 N N . VAL B 2 122 ? 5.897 -11.104 -0.748 1.00 31.88 122 VAL B N 1
ATOM 4457 C CA . VAL B 2 122 ? 5.817 -9.759 -1.320 1.00 31.15 122 VAL B CA 1
ATOM 4458 C C . VAL B 2 122 ? 7.162 -9.295 -1.888 1.00 35.17 122 VAL B C 1
ATOM 4459 O O . VAL B 2 122 ? 8.179 -9.369 -1.199 1.00 34.99 122 VAL B O 1
ATOM 4463 N N . LEU B 2 123 ? 7.152 -8.768 -3.119 1.00 31.80 123 LEU B N 1
ATOM 4464 C CA . LEU B 2 123 ? 8.320 -8.174 -3.771 1.00 31.10 123 LEU B CA 1
ATOM 4465 C C . LEU B 2 123 ? 8.089 -6.669 -3.776 1.00 33.41 123 LEU B C 1
ATOM 4466 O O . LEU B 2 123 ? 7.023 -6.229 -4.197 1.00 32.97 123 LEU B O 1
ATOM 4471 N N . LEU B 2 124 ? 9.054 -5.884 -3.260 1.00 29.54 124 LEU B N 1
ATOM 4472 C CA . LEU B 2 124 ? 8.929 -4.422 -3.148 1.00 29.09 124 LEU B CA 1
ATOM 4473 C C . LEU B 2 124 ? 10.105 -3.644 -3.717 1.00 33.14 124 LEU B C 1
ATOM 4474 O O . LEU B 2 124 ? 11.221 -4.152 -3.757 1.00 33.00 124 LEU B O 1
ATOM 4479 N N . ARG B 2 125 ? 9.844 -2.379 -4.105 1.00 30.21 125 ARG B N 1
ATOM 4480 C CA . ARG B 2 125 ? 10.810 -1.368 -4.532 1.00 30.28 125 ARG B CA 1
ATOM 4481 C C . ARG B 2 125 ? 10.608 -0.267 -3.488 1.00 34.97 125 ARG B C 1
ATOM 4482 O O . ARG B 2 125 ? 9.660 0.520 -3.581 1.00 35.02 125 ARG B O 1
ATOM 4490 N N . GLY B 2 126 ? 11.442 -0.301 -2.451 1.00 31.59 126 GLY B N 1
ATOM 4491 C CA . GLY B 2 126 ? 11.341 0.593 -1.307 1.00 31.47 126 GLY B CA 1
ATOM 4492 C C . GLY B 2 126 ? 10.239 0.060 -0.423 1.00 34.34 126 GLY B C 1
ATOM 4493 O O . GLY B 2 126 ? 10.310 -1.088 0.025 1.00 33.79 126 GLY B O 1
ATOM 4494 N N . GLU B 2 127 ? 9.183 0.850 -0.230 1.00 31.17 127 GLU B N 1
ATOM 4495 C CA . GLU B 2 127 ? 8.034 0.407 0.563 1.00 30.94 127 GLU B CA 1
ATOM 4496 C C . GLU B 2 127 ? 6.800 0.141 -0.316 1.00 34.47 127 GLU B C 1
ATOM 4497 O O . GLU B 2 127 ? 5.755 -0.253 0.205 1.00 34.95 127 GLU B O 1
ATOM 4503 N N . LYS B 2 128 ? 6.954 0.296 -1.651 1.00 29.95 128 LYS B N 1
ATOM 4504 C CA . LYS B 2 128 ? 5.921 0.073 -2.664 1.00 29.99 128 LYS B CA 1
ATOM 4505 C C . LYS B 2 128 ? 5.902 -1.390 -3.101 1.00 34.41 128 LYS B C 1
ATOM 4506 O O . LYS B 2 128 ? 6.913 -1.895 -3.587 1.00 33.73 128 LYS B O 1
ATOM 4512 N N . GLU B 2 129 ? 4.736 -2.040 -2.989 1.00 31.66 129 GLU B N 1
ATOM 4513 C CA . GLU B 2 129 ? 4.554 -3.437 -3.381 1.00 30.94 129 GLU B CA 1
ATOM 4514 C C . GLU B 2 129 ? 4.506 -3.577 -4.900 1.00 35.65 129 GLU B C 1
ATOM 4515 O O . GLU B 2 129 ? 3.768 -2.851 -5.573 1.00 36.43 129 GLU B O 1
ATOM 4521 N N . LEU B 2 130 ? 5.314 -4.501 -5.433 1.00 31.52 130 LEU B N 1
ATOM 4522 C CA . LEU B 2 130 ? 5.397 -4.798 -6.863 1.00 31.80 130 LEU B CA 1
ATOM 4523 C C . LEU B 2 130 ? 4.567 -6.037 -7.179 1.00 37.17 130 LEU B C 1
ATOM 4524 O O . LEU B 2 130 ? 3.780 -6.020 -8.124 1.00 38.18 130 LEU B O 1
ATOM 4529 N N . LYS B 2 131 ? 4.747 -7.109 -6.382 1.00 33.70 131 LYS B N 1
ATOM 4530 C CA . LYS B 2 131 ? 4.053 -8.386 -6.539 1.00 34.34 131 LYS B CA 1
ATOM 4531 C C . LYS B 2 131 ? 3.790 -9.035 -5.174 1.00 37.89 131 LYS B C 1
ATOM 4532 O O . LYS B 2 131 ? 4.728 -9.252 -4.408 1.00 36.87 131 LYS B O 1
ATOM 4538 N N . ARG B 2 132 ? 2.514 -9.329 -4.874 1.00 34.88 132 ARG B N 1
ATOM 4539 C CA . ARG B 2 132 ? 2.101 -9.999 -3.641 1.00 34.30 132 ARG B CA 1
ATOM 4540 C C . ARG B 2 132 ? 1.302 -11.247 -4.022 1.00 41.27 132 ARG B C 1
ATOM 4541 O O . ARG B 2 132 ? 0.253 -11.137 -4.658 1.00 42.64 132 ARG B O 1
ATOM 4549 N N . GLU B 2 133 ? 1.827 -12.427 -3.663 1.00 38.86 133 GLU B N 1
ATOM 4550 C CA . GLU B 2 133 ? 1.226 -13.730 -3.949 1.00 41.00 133 GLU B CA 1
ATOM 4551 C C . GLU B 2 133 ? 1.336 -14.652 -2.724 1.00 45.16 133 GLU B C 1
ATOM 4552 O O . GLU B 2 133 ? 2.341 -14.557 -2.015 1.00 43.14 133 GLU B O 1
ATOM 4558 N N . PRO B 2 134 ? 0.378 -15.593 -2.486 1.00 43.43 134 PRO B N 1
ATOM 4559 C CA . PRO B 2 134 ? 0.549 -16.543 -1.370 1.00 42.88 134 PRO B CA 1
ATOM 4560 C C . PRO B 2 134 ? 1.693 -17.515 -1.674 1.00 46.99 134 PRO B C 1
ATOM 4561 O O . PRO B 2 134 ? 1.907 -17.860 -2.841 1.00 47.93 134 PRO B O 1
ATOM 4565 N N . ALA B 2 135 ? 2.459 -17.912 -0.640 1.00 42.36 135 ALA B N 1
ATOM 4566 C CA . ALA B 2 135 ? 3.603 -18.812 -0.796 1.00 42.33 135 ALA B CA 1
ATOM 4567 C C . ALA B 2 135 ? 3.163 -20.238 -1.149 1.00 48.06 135 ALA B C 1
ATOM 4568 O O . ALA B 2 135 ? 2.529 -20.914 -0.333 1.00 48.39 135 ALA B O 1
ATOM 4570 N N . VAL B 2 136 ? 3.450 -20.662 -2.398 1.00 45.58 136 VAL B N 1
ATOM 4571 C CA . VAL B 2 136 ? 3.095 -21.984 -2.931 1.00 47.70 136 VAL B CA 1
ATOM 4572 C C . VAL B 2 136 ? 4.369 -22.740 -3.362 1.00 52.40 136 VAL B C 1
ATOM 4573 O O . VAL B 2 136 ? 5.208 -22.177 -4.071 1.00 51.83 136 VAL B O 1
ATOM 4577 N N . GLY B 2 137 ? 4.487 -23.995 -2.922 1.00 49.96 137 GLY B N 1
ATOM 4578 C CA . GLY B 2 137 ? 5.596 -24.884 -3.258 1.00 51.24 137 GLY B CA 1
ATOM 4579 C C . GLY B 2 137 ? 6.854 -24.712 -2.435 1.00 53.76 137 GLY B C 1
ATOM 4580 O O . GLY B 2 137 ? 7.018 -23.703 -1.747 1.00 50.74 137 GLY B O 1
ATOM 4581 N N . GLU B 2 138 ? 7.760 -25.699 -2.513 1.00 53.01 138 GLU B N 1
ATOM 4582 C CA . GLU B 2 138 ? 9.026 -25.670 -1.783 1.00 52.93 138 GLU B CA 1
ATOM 4583 C C . GLU B 2 138 ? 10.251 -25.727 -2.718 1.00 59.67 138 GLU B C 1
ATOM 4584 O O . GLU B 2 138 ? 10.513 -26.779 -3.312 1.00 62.21 138 GLU B O 1
ATOM 4590 N N . PRO B 2 139 ? 11.022 -24.617 -2.854 1.00 55.50 139 PRO B N 1
ATOM 4591 C CA . PRO B 2 139 ? 10.826 -23.298 -2.232 1.00 52.63 139 PRO B CA 1
ATOM 4592 C C . PRO B 2 139 ? 9.820 -22.449 -3.007 1.00 56.41 139 PRO B C 1
ATOM 4593 O O . PRO B 2 139 ? 9.703 -22.595 -4.228 1.00 57.69 139 PRO B O 1
ATOM 4597 N N . ALA B 2 140 ? 9.079 -21.576 -2.300 1.00 50.90 140 ALA B N 1
ATOM 4598 C CA . ALA B 2 140 ? 8.097 -20.700 -2.937 1.00 50.03 140 ALA B CA 1
ATOM 4599 C C . ALA B 2 140 ? 8.834 -19.626 -3.744 1.00 54.31 140 ALA B C 1
ATOM 4600 O O . ALA B 2 140 ? 9.685 -18.911 -3.203 1.00 52.64 140 ALA B O 1
ATOM 4602 N N . GLU B 2 141 ? 8.571 -19.584 -5.058 1.00 52.56 141 GLU B N 1
ATOM 4603 C CA . GLU B 2 141 ? 9.228 -18.642 -5.954 1.00 52.50 141 GLU B CA 1
ATOM 4604 C C . GLU B 2 141 ? 8.271 -17.568 -6.447 1.00 55.36 141 GLU B C 1
ATOM 4605 O O . GLU B 2 141 ? 7.226 -17.881 -7.020 1.00 56.07 141 GLU B O 1
ATOM 4611 N N . VAL B 2 142 ? 8.623 -16.300 -6.188 1.00 50.27 142 VAL B N 1
ATOM 4612 C CA . VAL B 2 142 ? 7.866 -15.121 -6.616 1.00 49.17 142 VAL B CA 1
ATOM 4613 C C . VAL B 2 142 ? 8.726 -14.318 -7.598 1.00 52.22 142 VAL B C 1
ATOM 4614 O O . VAL B 2 142 ? 9.907 -14.072 -7.340 1.00 51.40 142 VAL B O 1
ATOM 4618 N N . THR B 2 143 ? 8.145 -13.974 -8.746 1.00 48.87 143 THR B N 1
ATOM 4619 C CA . THR B 2 143 ? 8.854 -13.250 -9.787 1.00 48.73 143 THR B CA 1
ATOM 4620 C C . THR B 2 143 ? 8.085 -12.032 -10.275 1.00 51.36 143 THR B C 1
ATOM 4621 O O . THR B 2 143 ? 6.852 -12.020 -10.269 1.00 51.69 143 THR B O 1
ATOM 4625 N N . THR B 2 144 ? 8.832 -11.005 -10.691 1.00 46.61 144 THR B N 1
ATOM 4626 C CA . THR B 2 144 ? 8.310 -9.776 -11.282 1.00 45.88 144 THR B CA 1
ATOM 4627 C C . THR B 2 144 ? 9.331 -9.213 -12.272 1.00 49.40 144 THR B C 1
ATOM 4628 O O . THR B 2 144 ? 10.533 -9.464 -12.145 1.00 48.26 144 THR B O 1
ATOM 4632 N N . THR B 2 145 ? 8.839 -8.476 -13.266 1.00 47.04 145 THR B N 1
ATOM 4633 C CA . THR B 2 145 ? 9.672 -7.856 -14.285 1.00 47.59 145 THR B CA 1
ATOM 4634 C C . THR B 2 145 ? 9.630 -6.354 -14.131 1.00 50.75 145 THR B C 1
ATOM 4635 O O . THR B 2 145 ? 8.550 -5.761 -14.109 1.00 51.21 145 THR B O 1
ATOM 4639 N N . VAL B 2 146 ? 10.806 -5.748 -13.978 1.00 46.19 146 VAL B N 1
ATOM 4640 C CA . VAL B 2 146 ? 10.975 -4.312 -13.807 1.00 45.31 146 VAL B CA 1
ATOM 4641 C C . VAL B 2 146 ? 11.761 -3.770 -14.998 1.00 49.28 146 VAL B C 1
ATOM 4642 O O . VAL B 2 146 ? 12.834 -4.287 -15.308 1.00 49.74 146 VAL B O 1
ATOM 4646 N N . LEU B 2 147 ? 11.202 -2.767 -15.691 1.00 45.58 147 LEU B N 1
ATOM 4647 C CA . LEU B 2 147 ? 11.873 -2.134 -16.820 1.00 45.94 147 LEU B CA 1
ATOM 4648 C C . LEU B 2 147 ? 12.757 -1.030 -16.246 1.00 49.13 147 LEU B C 1
ATOM 4649 O O . LEU B 2 147 ? 12.250 -0.026 -15.728 1.00 48.06 147 LEU B O 1
ATOM 4654 N N . VAL B 2 148 ? 14.085 -1.267 -16.286 1.00 45.50 148 VAL B N 1
ATOM 4655 C CA . VAL B 2 148 ? 15.131 -0.392 -15.757 1.00 44.52 148 VAL B CA 1
ATOM 4656 C C . VAL B 2 148 ? 15.038 1.012 -16.354 1.00 47.46 148 VAL B C 1
ATOM 4657 O O . VAL B 2 148 ? 15.088 1.185 -17.573 1.00 47.00 148 VAL B O 1
ATOM 4661 N N . ARG B 2 149 ? 14.851 1.996 -15.467 1.00 43.74 149 ARG B N 1
ATOM 4662 C CA . ARG B 2 149 ? 14.746 3.419 -15.778 1.00 43.91 149 ARG B CA 1
ATOM 4663 C C . ARG B 2 149 ? 15.764 4.207 -14.949 1.00 47.55 149 ARG B C 1
ATOM 4664 O O . ARG B 2 149 ? 16.202 3.729 -13.900 1.00 47.14 149 ARG B O 1
ATOM 4672 N N . ARG B 2 150 ? 16.117 5.424 -15.410 1.00 44.15 150 ARG B N 1
ATOM 4673 C CA . ARG B 2 150 ? 17.058 6.347 -14.759 1.00 44.37 150 ARG B CA 1
ATOM 4674 C C . ARG B 2 150 ? 16.639 6.649 -13.318 1.00 47.70 150 ARG B C 1
ATOM 4675 O O . ARG B 2 150 ? 17.495 6.756 -12.439 1.00 48.09 150 ARG B O 1
ATOM 4683 N N . ASP B 2 151 ? 15.315 6.772 -13.090 1.00 43.54 151 ASP B N 1
ATOM 4684 C CA . ASP B 2 151 ? 14.672 7.076 -11.808 1.00 43.42 151 ASP B CA 1
ATOM 4685 C C . ASP B 2 151 ? 14.967 6.058 -10.714 1.00 46.16 151 ASP B C 1
ATOM 4686 O O . ASP B 2 151 ? 14.964 6.413 -9.533 1.00 46.19 151 ASP B O 1
ATOM 4691 N N . HIS B 2 152 ? 15.188 4.793 -11.103 1.00 41.49 152 HIS B N 1
ATOM 4692 C CA . HIS B 2 152 ? 15.441 3.689 -10.180 1.00 40.36 152 HIS B CA 1
ATOM 4693 C C . HIS B 2 152 ? 16.892 3.593 -9.699 1.00 41.65 152 HIS B C 1
ATOM 4694 O O . HIS B 2 152 ? 17.212 2.681 -8.938 1.00 41.28 152 HIS B O 1
ATOM 4701 N N . HIS B 2 153 ? 17.766 4.526 -10.118 1.00 36.95 153 HIS B N 1
ATOM 4702 C CA . HIS B 2 153 ? 19.157 4.510 -9.675 1.00 36.98 153 HIS B CA 1
ATOM 4703 C C . HIS B 2 153 ? 19.214 4.807 -8.179 1.00 40.57 153 HIS B C 1
ATOM 4704 O O . HIS B 2 153 ? 18.776 5.876 -7.745 1.00 41.07 153 HIS B O 1
ATOM 4711 N N . GLY B 2 154 ? 19.693 3.829 -7.414 1.00 35.80 154 GLY B N 1
ATOM 4712 C CA . GLY B 2 154 ? 19.803 3.916 -5.963 1.00 35.81 154 GLY B CA 1
ATOM 4713 C C . GLY B 2 154 ? 18.701 3.193 -5.211 1.00 37.98 154 GLY B C 1
ATOM 4714 O O . GLY B 2 154 ? 18.863 2.891 -4.026 1.00 37.64 154 GLY B O 1
ATOM 4715 N N . ALA B 2 155 ? 17.572 2.911 -5.899 1.00 33.17 155 ALA B N 1
ATOM 4716 C CA . ALA B 2 155 ? 16.393 2.234 -5.351 1.00 31.46 155 ALA B CA 1
ATOM 4717 C C . ALA B 2 155 ? 16.723 0.867 -4.789 1.00 35.57 155 ALA B C 1
ATOM 4718 O O . ALA B 2 155 ? 17.551 0.149 -5.356 1.00 35.49 155 ALA B O 1
ATOM 4720 N N . ASN B 2 156 ? 16.079 0.517 -3.663 1.00 32.32 156 ASN B N 1
ATOM 4721 C CA . ASN B 2 156 ? 16.278 -0.764 -2.997 1.00 32.33 156 ASN B CA 1
ATOM 4722 C C . ASN B 2 156 ? 15.113 -1.698 -3.227 1.00 35.84 156 ASN B C 1
ATOM 4723 O O . ASN B 2 156 ? 13.961 -1.345 -2.974 1.00 34.50 156 ASN B O 1
ATOM 4728 N N . PHE B 2 157 ? 15.425 -2.895 -3.710 1.00 33.21 157 PHE B N 1
ATOM 4729 C CA . PHE B 2 157 ? 14.449 -3.941 -3.961 1.00 32.49 157 PHE B CA 1
ATOM 4730 C C . PHE B 2 157 ? 14.589 -4.977 -2.872 1.00 37.33 157 PHE B C 1
ATOM 4731 O O . PHE B 2 157 ? 15.708 -5.289 -2.456 1.00 37.73 157 PHE B O 1
ATOM 4739 N N . SER B 2 158 ? 13.459 -5.472 -2.368 1.00 33.94 158 SER B N 1
ATOM 4740 C CA . SER B 2 158 ? 13.465 -6.464 -1.300 1.00 33.91 158 SER B CA 1
ATOM 4741 C C . SER B 2 158 ? 12.350 -7.493 -1.440 1.00 38.30 158 SER B C 1
ATOM 4742 O O . SER B 2 158 ? 11.407 -7.312 -2.214 1.00 37.09 158 SER B O 1
ATOM 4745 N N . CYS B 2 159 ? 12.498 -8.595 -0.707 1.00 36.04 159 CYS B N 1
ATOM 4746 C CA . CYS B 2 159 ? 11.524 -9.667 -0.639 1.00 35.87 159 CYS B CA 1
ATOM 4747 C C . CYS B 2 159 ? 11.085 -9.803 0.812 1.00 38.11 159 CYS B C 1
ATOM 4748 O O . CYS B 2 159 ? 11.921 -9.834 1.721 1.00 37.83 159 CYS B O 1
ATOM 4751 N N . ARG B 2 160 ? 9.768 -9.829 1.031 1.00 33.19 160 ARG B N 1
ATOM 4752 C CA . ARG B 2 160 ? 9.197 -9.927 2.366 1.00 31.92 160 ARG B CA 1
ATOM 4753 C C . ARG B 2 160 ? 8.151 -11.021 2.475 1.00 34.32 160 ARG B C 1
ATOM 4754 O O . ARG B 2 160 ? 7.409 -11.260 1.529 1.00 34.04 160 ARG B O 1
ATOM 4762 N N . THR B 2 161 ? 8.109 -11.701 3.627 1.00 29.85 161 THR B N 1
ATOM 4763 C CA . THR B 2 161 ? 7.119 -12.745 3.907 1.00 28.91 161 THR B CA 1
ATOM 4764 C C . THR B 2 161 ? 6.223 -12.280 5.041 1.00 30.44 161 THR B C 1
ATOM 4765 O O . THR B 2 161 ? 6.679 -11.567 5.935 1.00 29.64 161 THR B O 1
ATOM 4769 N N . GLU B 2 162 ? 4.952 -12.680 5.002 1.00 26.63 162 GLU B N 1
ATOM 4770 C CA . GLU B 2 162 ? 3.976 -12.321 6.022 1.00 26.06 162 GLU B CA 1
ATOM 4771 C C . GLU B 2 162 ? 3.221 -13.553 6.482 1.00 30.95 162 GLU B C 1
ATOM 4772 O O . GLU B 2 162 ? 2.396 -14.093 5.737 1.00 32.00 162 GLU B O 1
ATOM 4778 N N . LEU B 2 163 ? 3.530 -14.021 7.699 1.00 26.54 163 LEU B N 1
ATOM 4779 C CA . LEU B 2 163 ? 2.825 -15.139 8.304 1.00 26.50 163 LEU B CA 1
ATOM 4780 C C . LEU B 2 163 ? 1.783 -14.467 9.197 1.00 32.37 163 LEU B C 1
ATOM 4781 O O . LEU B 2 163 ? 2.069 -14.110 10.346 1.00 32.58 163 LEU B O 1
ATOM 4786 N N . ASP B 2 164 ? 0.608 -14.178 8.609 1.00 29.73 164 ASP B N 1
ATOM 4787 C CA . ASP B 2 164 ? -0.484 -13.507 9.306 1.00 30.56 164 ASP B CA 1
ATOM 4788 C C . ASP B 2 164 ? -1.285 -14.504 10.147 1.00 35.49 164 ASP B C 1
ATOM 4789 O O . ASP B 2 164 ? -2.063 -15.297 9.602 1.00 36.21 164 ASP B O 1
ATOM 4794 N N . LEU B 2 165 ? -1.070 -14.476 11.477 1.00 30.91 165 LEU B N 1
ATOM 4795 C CA . LEU B 2 165 ? -1.767 -15.366 12.405 1.00 31.06 165 LEU B CA 1
ATOM 4796 C C . LEU B 2 165 ? -2.757 -14.603 13.291 1.00 36.76 165 LEU B C 1
ATOM 4797 O O . LEU B 2 165 ? -3.248 -15.140 14.293 1.00 37.05 165 LEU B O 1
ATOM 4802 N N . ARG B 2 166 ? -3.093 -13.362 12.867 1.00 33.85 166 ARG B N 1
ATOM 4803 C CA . ARG B 2 166 ? -4.058 -12.473 13.515 1.00 35.18 166 ARG B CA 1
ATOM 4804 C C . ARG B 2 166 ? -5.488 -13.041 13.526 1.00 41.67 166 ARG B C 1
ATOM 4805 O O . ARG B 2 166 ? -6.144 -12.868 14.559 1.00 42.64 166 ARG B O 1
ATOM 4813 N N . PRO B 2 167 ? -5.991 -13.759 12.464 1.00 38.82 167 PRO B N 1
ATOM 4814 C CA . PRO B 2 167 ? -7.353 -14.325 12.542 1.00 40.60 167 PRO B CA 1
ATOM 4815 C C . PRO B 2 167 ? -7.567 -15.240 13.747 1.00 44.44 167 PRO B C 1
ATOM 4816 O O . PRO B 2 167 ? -8.670 -15.264 14.297 1.00 45.92 167 PRO B O 1
ATOM 4820 N N . GLN B 2 168 ? -6.506 -15.961 14.178 1.00 39.21 168 GLN B N 1
ATOM 4821 C CA . GLN B 2 168 ? -6.564 -16.833 15.352 1.00 38.94 168 GLN B CA 1
ATOM 4822 C C . GLN B 2 168 ? -5.987 -16.149 16.621 1.00 41.83 168 GLN B C 1
ATOM 4823 O O . GLN B 2 168 ? -5.636 -16.823 17.595 1.00 41.08 168 GLN B O 1
ATOM 4829 N N . GLY B 2 169 ? -5.955 -14.814 16.600 1.00 38.35 169 GLY B N 1
ATOM 4830 C CA . GLY B 2 169 ? -5.534 -13.976 17.718 1.00 38.34 169 GLY B CA 1
ATOM 4831 C C . GLY B 2 169 ? -4.052 -13.845 18.001 1.00 40.68 169 GLY B C 1
ATOM 4832 O O . GLY B 2 169 ? -3.681 -13.438 19.103 1.00 40.72 169 GLY B O 1
ATOM 4833 N N . LEU B 2 170 ? -3.194 -14.161 17.026 1.00 35.91 170 LEU B N 1
ATOM 4834 C CA . LEU B 2 170 ? -1.748 -14.040 17.213 1.00 34.31 170 LEU B CA 1
ATOM 4835 C C . LEU B 2 170 ? -1.176 -12.841 16.441 1.00 38.16 170 LEU B C 1
ATOM 4836 O O . LEU B 2 170 ? -1.938 -11.969 16.022 1.00 39.08 170 LEU B O 1
ATOM 4841 N N . GLU B 2 171 ? 0.152 -12.762 16.303 1.00 33.46 171 GLU B N 1
ATOM 4842 C CA . GLU B 2 171 ? 0.809 -11.660 15.607 1.00 33.04 171 GLU B CA 1
ATOM 4843 C C . GLU B 2 171 ? 0.993 -11.960 14.120 1.00 35.45 171 GLU B C 1
ATOM 4844 O O . GLU B 2 171 ? 0.874 -13.113 13.696 1.00 34.72 171 GLU B O 1
ATOM 4850 N N . LEU B 2 172 ? 1.277 -10.908 13.333 1.00 31.37 172 LEU B N 1
ATOM 4851 C CA . LEU B 2 172 ? 1.623 -10.996 11.916 1.00 29.90 172 LEU B CA 1
ATOM 4852 C C . LEU B 2 172 ? 3.161 -11.050 11.938 1.00 32.52 172 LEU B C 1
ATOM 4853 O O . LEU B 2 172 ? 3.806 -10.079 12.356 1.00 32.72 172 LEU B O 1
ATOM 4858 N N . PHE B 2 173 ? 3.739 -12.211 11.588 1.00 27.14 173 PHE B N 1
ATOM 4859 C CA . PHE B 2 173 ? 5.191 -12.387 11.623 1.00 25.91 173 PHE B CA 1
ATOM 4860 C C . PHE B 2 173 ? 5.849 -12.042 10.284 1.00 29.33 173 PHE B C 1
ATOM 4861 O O . PHE B 2 173 ? 5.689 -12.759 9.294 1.00 28.63 173 PHE B O 1
ATOM 4869 N N . GLU B 2 174 ? 6.571 -10.914 10.269 1.00 26.29 174 GLU B N 1
ATOM 4870 C CA . GLU B 2 174 ? 7.259 -10.375 9.097 1.00 25.97 174 GLU B CA 1
ATOM 4871 C C . GLU B 2 174 ? 8.725 -10.784 9.025 1.00 29.99 174 GLU B C 1
ATOM 4872 O O . GLU B 2 174 ? 9.387 -10.942 10.051 1.00 30.32 174 GLU B O 1
ATOM 4878 N N . ASN B 2 175 ? 9.225 -10.954 7.801 1.00 26.60 175 ASN B N 1
ATOM 4879 C CA . ASN B 2 175 ? 10.609 -11.313 7.519 1.00 27.08 175 ASN B CA 1
ATOM 4880 C C . ASN B 2 175 ? 11.041 -10.675 6.214 1.00 30.74 175 ASN B C 1
ATOM 4881 O O . ASN B 2 175 ? 10.317 -10.759 5.225 1.00 29.20 175 ASN B O 1
ATOM 4886 N N . THR B 2 176 ? 12.208 -10.018 6.223 1.00 28.82 176 THR B N 1
ATOM 4887 C CA . THR B 2 176 ? 12.758 -9.334 5.055 1.00 29.26 176 THR B CA 1
ATOM 4888 C C . THR B 2 176 ? 14.068 -9.978 4.609 1.00 35.01 176 THR B C 1
ATOM 4889 O O . THR B 2 176 ? 14.837 -10.476 5.434 1.00 36.01 176 THR B O 1
ATOM 4893 N N . SER B 2 177 ? 14.304 -9.981 3.295 1.00 31.67 177 SER B N 1
ATOM 4894 C CA . SER B 2 177 ? 15.517 -10.530 2.698 1.00 32.51 177 SER B CA 1
ATOM 4895 C C . SER B 2 177 ? 16.609 -9.459 2.724 1.00 37.48 177 SER B C 1
ATOM 4896 O O . SER B 2 177 ? 16.370 -8.338 3.190 1.00 36.99 177 SER B O 1
ATOM 4899 N N . ALA B 2 178 ? 17.803 -9.795 2.207 1.00 35.15 178 ALA B N 1
ATOM 4900 C CA . ALA B 2 178 ? 18.888 -8.832 2.061 1.00 35.52 178 ALA B CA 1
ATOM 4901 C C . ALA B 2 178 ? 18.476 -7.932 0.882 1.00 37.11 178 ALA B C 1
ATOM 4902 O O . ALA B 2 178 ? 18.014 -8.450 -0.142 1.00 35.64 178 ALA B O 1
ATOM 4904 N N . PRO B 2 179 ? 18.536 -6.594 1.027 1.00 33.35 179 PRO B N 1
ATOM 4905 C CA . PRO B 2 179 ? 18.114 -5.726 -0.086 1.00 32.03 179 PRO B CA 1
ATOM 4906 C C . PRO B 2 179 ? 19.050 -5.764 -1.295 1.00 35.05 179 PRO B C 1
ATOM 4907 O O . PRO B 2 179 ? 20.221 -6.115 -1.162 1.00 35.69 179 PRO B O 1
ATOM 4911 N N . TYR B 2 180 ? 18.514 -5.412 -2.476 1.00 29.97 180 TYR B N 1
ATOM 4912 C CA . TYR B 2 180 ? 19.255 -5.314 -3.728 1.00 29.84 180 TYR B CA 1
ATOM 4913 C C . TYR B 2 180 ? 19.156 -3.874 -4.205 1.00 33.34 180 TYR B C 1
ATOM 4914 O O . TYR B 2 180 ? 18.066 -3.405 -4.537 1.00 32.36 180 TYR B O 1
ATOM 4923 N N . GLN B 2 181 ? 20.284 -3.164 -4.195 1.00 30.70 181 GLN B N 1
ATOM 4924 C CA . GLN B 2 181 ? 20.338 -1.780 -4.641 1.00 30.18 181 GLN B CA 1
ATOM 4925 C C . GLN B 2 181 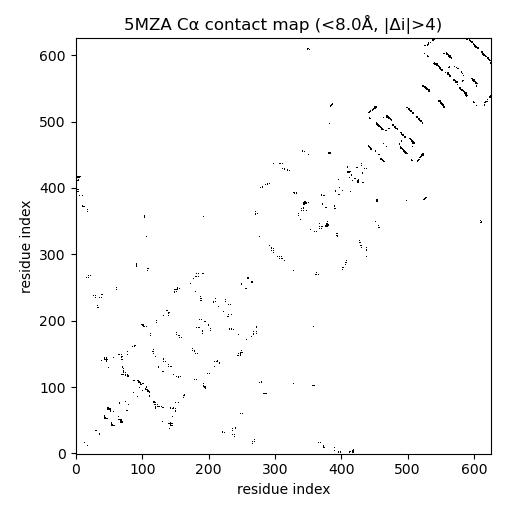? 20.665 -1.756 -6.129 1.00 33.87 181 GLN B C 1
ATOM 4926 O O . GLN B 2 181 ? 21.725 -2.234 -6.543 1.00 35.00 181 GLN B O 1
ATOM 4932 N N . LEU B 2 182 ? 19.725 -1.236 -6.928 1.00 28.50 182 LEU B N 1
ATOM 4933 C CA . LEU B 2 182 ? 19.879 -1.117 -8.373 1.00 28.03 182 LEU B CA 1
ATOM 4934 C C . LEU B 2 182 ? 20.736 0.097 -8.680 1.00 32.50 182 LEU B C 1
ATOM 4935 O O . LEU B 2 182 ? 20.595 1.133 -8.033 1.00 33.12 182 LEU B O 1
ATOM 4940 N N . GLN B 2 183 ? 21.634 -0.046 -9.653 1.00 29.06 183 GLN B N 1
ATOM 4941 C CA . GLN B 2 183 ? 22.538 1.001 -10.118 1.00 29.59 183 GLN B CA 1
ATOM 4942 C C . GLN B 2 183 ? 22.381 1.037 -11.641 1.00 33.40 183 GLN B C 1
ATOM 4943 O O . GLN B 2 183 ? 22.622 0.021 -12.301 1.00 33.61 183 GLN B O 1
ATOM 4949 N N . THR B 2 184 ? 21.900 2.173 -12.191 1.00 28.67 184 THR B N 1
ATOM 4950 C CA . THR B 2 184 ? 21.618 2.298 -13.624 1.00 27.97 184 THR B CA 1
ATOM 4951 C C . THR B 2 184 ? 22.726 3.002 -14.415 1.00 32.58 184 THR B C 1
ATOM 4952 O O . THR B 2 184 ? 23.461 3.824 -13.869 1.00 32.96 184 THR B O 1
ATOM 4956 N N . PHE B 2 185 ? 22.814 2.683 -15.721 1.00 28.79 185 PHE B N 1
ATOM 4957 C CA . PHE B 2 185 ? 23.772 3.273 -16.655 1.00 29.70 185 PHE B CA 1
ATOM 4958 C C . PHE B 2 185 ? 23.220 3.313 -18.085 1.00 33.54 185 PHE B C 1
ATOM 4959 O O . PHE B 2 185 ? 22.458 2.428 -18.476 1.00 32.80 185 PHE B O 1
ATOM 4967 N N . GLY B 2 186 ? 23.572 4.362 -18.823 1.00 30.35 186 GLY B N 1
ATOM 4968 C CA . GLY B 2 186 ? 23.128 4.567 -20.197 1.00 52.12 186 GLY B CA 1
ATOM 4969 C C . GLY B 2 186 ? 21.995 5.563 -20.305 1.00 83.78 186 GLY B C 1
ATOM 4970 O O . GLY B 2 186 ? 21.764 6.131 -21.372 1.00 53.92 186 GLY B O 1
#

Secondary structure (DSSP, 8-state):
--TTS-S-------HHHHHHHHHHHHHHHHHHHT-HHHH---GGGS--TTS--TTHHHH-GGG--TTS--S-TTS-STTTTS-SS--TT-TTPPPEESTTT-SSTT-EE-HHHHT-S-HHHHTSSBTTB-GGGGSPTT-HHHHHHHHHHHHHHHHHHHHHHH-S-TT-HHHHHHHHHHHHHHHHHHHHT--S--SSHHHHHHHHHHHHHHHHHHHTS-HHHHTT---TT-HHHHHHHHHHHHHHHHHHTTTT-SSPPP-TBTTB-SGGGS-HHHHHHHHHHHHHHHHHHHHHHGGGG-----STHHHHHHHHHHHHHHHHHHHHHHHHHHHHHHHHHHHHHHHHHTSTTT------GGGHHHHHHHHHHHHHTT---S--TTTT-----GGGSHHHHHHHHS--TT--S--BSSSSS-----TTBTT-SS-GGGHHHH--/-EEEESSEEEEETTEEEEEEEEESSSS-SEEEEE-SS-EEEE--S-SSEEEEEEEEE-S-B--EEEEEETTEEEEEE-EEEEEB--SEEEEPP--SEEETT-EEEEEEEEE--B-GGGEEEEEEETTEEEEEEE--TTTEEEEEEEE--GGGTT-EEEEEEEEE-GGGT--EEEEE---EE-EEE-